Protein AF-A0A933KK95-F1 (afdb_monomer_lite)

pLDDT: mean 70.31, std 31.22, range [22.86, 98.88]

Structure (mmCIF, N/CA/C/O backbone):
data_AF-A0A933KK95-F1
#
_entry.id   AF-A0A933KK95-F1
#
loop_
_atom_site.group_PDB
_atom_site.id
_atom_site.type_symbol
_atom_site.label_atom_id
_atom_site.label_alt_id
_atom_site.label_comp_id
_atom_site.label_asym_id
_atom_site.label_entity_id
_atom_site.label_seq_id
_atom_site.pdbx_PDB_ins_code
_atom_site.Cartn_x
_atom_site.Cartn_y
_atom_site.Cartn_z
_atom_site.occupancy
_atom_site.B_iso_or_equiv
_atom_site.auth_seq_id
_atom_site.auth_comp_id
_atom_site.auth_asym_id
_atom_site.auth_atom_id
_atom_site.pdbx_PDB_model_num
ATOM 1 N N . MET A 1 1 ? 77.065 21.289 20.551 1.00 31.30 1 MET A N 1
ATOM 2 C CA . MET A 1 1 ? 76.516 22.639 20.798 1.00 31.30 1 MET A CA 1
ATOM 3 C C . MET A 1 1 ? 75.199 22.772 20.048 1.00 31.30 1 MET A C 1
ATOM 5 O O . MET A 1 1 ? 75.233 22.588 18.845 1.00 31.30 1 MET A O 1
ATOM 9 N N . MET A 1 2 ? 74.117 23.027 20.803 1.00 29.08 2 MET A N 1
ATOM 10 C CA . MET A 1 2 ? 72.803 23.661 20.510 1.00 29.08 2 MET A CA 1
ATOM 11 C C . MET A 1 2 ? 72.039 23.330 19.200 1.00 29.08 2 MET A C 1
ATOM 13 O O . MET A 1 2 ? 72.614 23.423 18.129 1.00 29.08 2 MET A O 1
ATOM 17 N N . LEU A 1 3 ? 70.788 22.825 19.202 1.00 31.83 3 LEU A N 1
ATOM 18 C CA . LEU A 1 3 ? 69.455 23.365 19.613 1.00 31.83 3 LEU A CA 1
ATOM 19 C C . LEU A 1 3 ? 68.782 24.359 18.628 1.00 31.83 3 LEU A C 1
ATOM 21 O O . LEU A 1 3 ? 69.441 25.278 18.160 1.00 31.83 3 LEU A O 1
ATOM 25 N N . LEU A 1 4 ? 67.444 24.193 18.498 1.00 30.30 4 LEU A N 1
ATOM 26 C CA . LEU A 1 4 ? 66.348 25.010 17.889 1.00 30.30 4 LEU A CA 1
ATOM 27 C C . LEU A 1 4 ? 65.924 24.656 16.437 1.00 30.30 4 LEU A C 1
ATOM 29 O O . LEU A 1 4 ? 66.740 24.714 15.530 1.00 30.30 4 LEU A O 1
ATOM 33 N N . ALA A 1 5 ? 64.723 24.084 16.192 1.00 31.28 5 ALA A N 1
ATOM 34 C CA . ALA A 1 5 ? 63.341 24.652 16.167 1.00 31.28 5 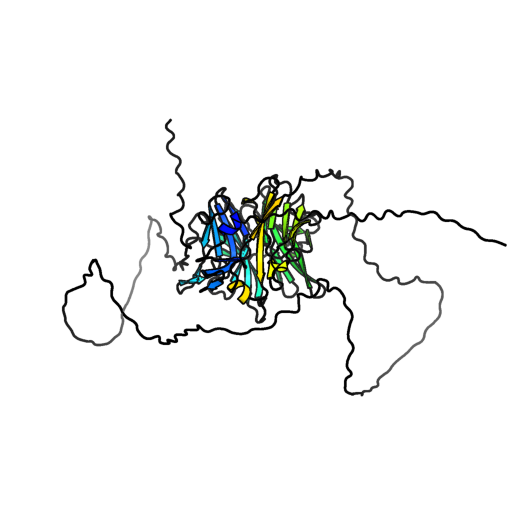ALA A CA 1
ATOM 35 C C . ALA A 1 5 ? 63.102 25.561 14.929 1.00 31.28 5 ALA A C 1
ATOM 37 O O . ALA A 1 5 ? 63.909 26.440 14.671 1.00 31.28 5 ALA A O 1
ATOM 38 N N . THR A 1 6 ? 62.051 25.454 14.096 1.00 33.28 6 THR A N 1
ATOM 39 C CA . THR A 1 6 ? 60.600 25.518 14.393 1.00 33.28 6 THR A CA 1
ATOM 40 C C . THR A 1 6 ? 59.753 25.156 13.138 1.00 33.28 6 THR A C 1
ATOM 42 O O . THR A 1 6 ? 60.237 25.229 12.013 1.00 33.28 6 THR A O 1
ATOM 45 N N . SER A 1 7 ? 58.489 24.792 13.372 1.00 32.06 7 SER A N 1
ATOM 46 C CA . SER A 1 7 ? 57.386 24.289 12.523 1.00 32.06 7 SER A CA 1
ATOM 47 C C . SER A 1 7 ? 56.790 25.221 11.439 1.00 32.06 7 SER A C 1
ATOM 49 O O . SER A 1 7 ? 56.803 26.431 11.629 1.00 32.06 7 SER A O 1
ATOM 51 N N . LEU A 1 8 ? 56.079 24.662 10.430 1.00 28.66 8 LEU A N 1
ATOM 52 C CA . LEU A 1 8 ? 54.729 25.124 10.016 1.00 28.66 8 LEU A CA 1
ATOM 53 C C . LEU A 1 8 ? 53.934 24.104 9.156 1.00 28.66 8 LEU A C 1
ATOM 55 O O . LEU A 1 8 ? 54.497 23.315 8.405 1.00 28.66 8 LEU A O 1
ATOM 59 N N . LEU A 1 9 ? 52.609 24.160 9.330 1.00 28.30 9 LEU A N 1
ATOM 60 C CA . LEU A 1 9 ? 51.520 23.251 8.954 1.00 28.30 9 LEU A CA 1
ATOM 61 C C . LEU A 1 9 ? 51.293 23.018 7.444 1.00 28.30 9 LEU A C 1
ATOM 63 O O . LEU A 1 9 ? 51.272 23.963 6.661 1.00 28.30 9 LEU A O 1
ATOM 67 N N . ILE A 1 10 ? 50.903 21.786 7.086 1.00 35.28 10 ILE A N 1
ATOM 68 C CA . ILE A 1 10 ? 50.114 21.480 5.880 1.00 35.28 10 ILE A CA 1
ATOM 69 C C . ILE A 1 10 ? 48.714 21.055 6.333 1.00 35.28 10 ILE A C 1
ATOM 71 O O . ILE A 1 10 ? 48.539 20.015 6.966 1.00 35.28 10 ILE A O 1
ATOM 75 N N . ALA A 1 11 ? 47.715 21.879 6.015 1.00 30.67 11 ALA A N 1
ATOM 76 C CA . ALA A 1 11 ? 46.307 21.548 6.177 1.00 30.67 11 ALA A CA 1
ATOM 77 C C . ALA A 1 11 ? 45.872 20.596 5.051 1.00 30.67 11 ALA A C 1
ATOM 79 O O . ALA A 1 11 ? 45.834 20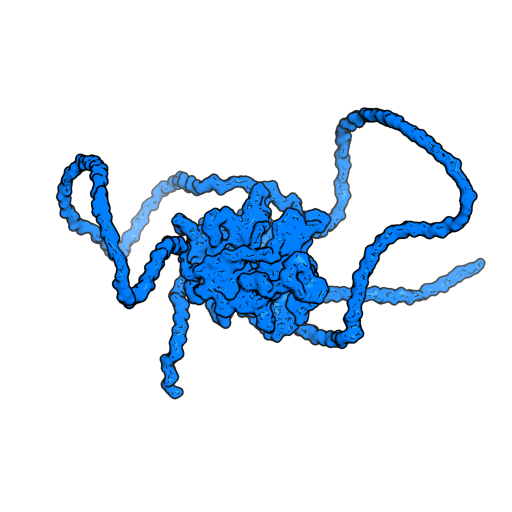.978 3.883 1.00 30.67 11 ALA A O 1
ATOM 80 N N . ALA A 1 12 ? 45.534 19.356 5.404 1.00 34.69 12 ALA A N 1
ATOM 81 C CA . ALA A 1 12 ? 44.853 18.425 4.516 1.00 34.69 12 ALA A CA 1
ATOM 82 C C . ALA A 1 12 ? 43.340 18.685 4.585 1.00 34.69 12 ALA A C 1
ATOM 84 O O . ALA A 1 12 ? 42.686 18.383 5.583 1.00 34.69 12 ALA A O 1
ATOM 85 N N . SER A 1 13 ? 42.775 19.258 3.523 1.00 33.09 13 SER A N 1
ATOM 86 C CA . SER A 1 13 ? 41.328 19.390 3.346 1.00 33.09 13 SER A CA 1
ATOM 87 C C . SER A 1 13 ? 40.724 18.039 2.950 1.00 33.09 13 SER A C 1
ATOM 89 O O . SER A 1 13 ? 40.563 17.734 1.771 1.00 33.09 13 SER A O 1
ATOM 91 N N . GLY A 1 14 ? 40.386 17.220 3.945 1.00 31.56 14 GLY A N 1
ATOM 92 C CA . GLY A 1 14 ? 39.448 16.115 3.775 1.00 31.56 14 GLY A CA 1
ATOM 93 C C . GLY A 1 14 ? 38.041 16.675 3.586 1.00 31.56 14 GLY A C 1
ATOM 94 O O . GLY A 1 14 ? 37.472 17.260 4.505 1.00 31.56 14 GLY A O 1
ATOM 95 N N . ALA A 1 15 ? 37.480 16.522 2.388 1.00 32.81 15 ALA A N 1
ATOM 96 C CA . ALA A 1 15 ? 36.084 16.834 2.119 1.00 32.81 15 ALA A CA 1
ATOM 97 C C . ALA A 1 15 ? 35.184 15.774 2.778 1.00 32.81 15 ALA A C 1
ATOM 99 O O . ALA A 1 15 ? 34.739 14.826 2.141 1.00 32.81 15 ALA A O 1
ATOM 100 N N . ALA A 1 16 ? 34.907 15.945 4.069 1.00 34.88 16 ALA A N 1
ATOM 101 C CA . ALA A 1 16 ? 33.661 15.471 4.643 1.00 34.88 16 ALA A CA 1
ATOM 102 C C . ALA A 1 16 ? 32.557 16.380 4.085 1.00 34.88 16 ALA A C 1
ATOM 104 O O . ALA A 1 16 ? 32.430 17.536 4.495 1.00 34.88 16 ALA A O 1
ATOM 105 N N . GLN A 1 17 ? 31.788 15.906 3.101 1.00 35.88 17 GLN A N 1
ATOM 106 C CA . GLN A 1 17 ? 30.546 16.583 2.741 1.00 35.88 17 GLN A CA 1
ATOM 107 C C . GLN A 1 17 ? 29.624 16.505 3.962 1.00 35.88 17 GLN A C 1
ATOM 109 O O . GLN A 1 17 ? 29.057 15.460 4.268 1.00 35.88 17 GLN A O 1
ATOM 114 N N . ALA A 1 18 ? 29.514 17.621 4.676 1.00 36.81 18 ALA A N 1
ATOM 115 C CA . ALA A 1 18 ? 28.547 17.812 5.736 1.00 36.81 18 ALA A CA 1
ATOM 116 C C . ALA A 1 18 ? 27.140 17.524 5.191 1.00 36.81 18 ALA A C 1
ATOM 118 O O . ALA A 1 18 ? 26.627 18.252 4.335 1.00 36.81 18 ALA A O 1
ATOM 119 N N . GLN A 1 19 ? 26.517 16.458 5.691 1.00 39.16 19 GLN A N 1
ATOM 120 C CA . GLN A 1 19 ? 25.081 16.250 5.591 1.00 39.16 19 GLN A CA 1
ATOM 121 C C . GLN A 1 19 ? 24.432 17.453 6.279 1.00 39.16 19 GLN A C 1
ATOM 123 O O . GLN A 1 19 ? 24.567 17.617 7.490 1.00 39.16 19 GLN A O 1
ATOM 128 N N . GLN A 1 20 ? 23.825 18.361 5.511 1.00 39.06 20 GLN A N 1
ATOM 129 C CA . GLN A 1 20 ? 23.127 19.507 6.087 1.00 39.06 20 GLN A CA 1
ATOM 130 C C . GLN A 1 20 ? 22.032 18.984 7.022 1.00 39.06 20 GLN A C 1
ATOM 132 O O . GLN A 1 20 ? 21.025 18.440 6.572 1.00 39.06 20 GLN A O 1
ATOM 137 N N . SER A 1 21 ? 22.258 19.168 8.320 1.00 39.81 21 SER A N 1
ATO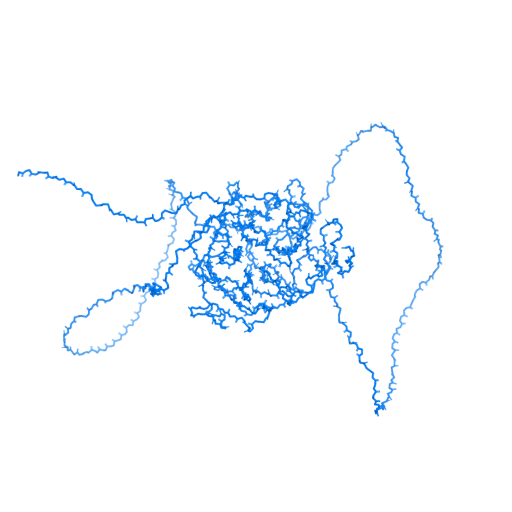M 138 C CA . SER A 1 21 ? 21.345 18.953 9.438 1.00 39.81 21 SER A CA 1
ATOM 139 C C . SER A 1 21 ? 20.217 19.990 9.421 1.00 39.81 21 SER A C 1
ATOM 141 O O . SER A 1 21 ? 20.074 20.815 10.319 1.00 39.81 21 SER A O 1
ATOM 143 N N . GLY A 1 22 ? 19.410 19.979 8.361 1.00 48.12 22 GLY A N 1
ATOM 144 C CA . GLY A 1 22 ? 18.098 20.615 8.389 1.00 48.12 22 GLY A CA 1
ATOM 145 C C . GLY A 1 22 ? 17.153 19.760 9.228 1.00 48.12 22 GLY A C 1
ATOM 146 O O . GLY A 1 22 ? 17.160 18.537 9.094 1.00 48.12 22 GLY A O 1
ATOM 147 N N . GLN A 1 23 ? 16.346 20.382 10.092 1.00 54.47 23 GLN A N 1
ATOM 148 C CA . GLN A 1 23 ? 15.238 19.665 10.722 1.00 54.47 23 GLN A CA 1
ATOM 149 C C . GLN A 1 23 ? 14.344 19.024 9.645 1.00 54.47 23 GLN A C 1
ATOM 151 O O . GLN A 1 23 ? 14.215 19.600 8.557 1.00 54.47 23 GLN A O 1
ATOM 156 N N . PRO A 1 24 ? 13.735 17.855 9.922 1.00 64.12 24 PRO A N 1
ATOM 157 C CA . PRO A 1 24 ? 12.843 17.205 8.972 1.00 64.12 24 PRO A CA 1
ATOM 158 C C . PRO A 1 24 ? 11.770 18.194 8.497 1.00 64.12 24 PRO A C 1
ATOM 160 O O . PRO A 1 24 ? 11.136 18.863 9.310 1.00 64.12 24 PRO A O 1
ATOM 163 N N . ALA A 1 25 ? 11.581 18.316 7.180 1.00 73.62 25 ALA A N 1
ATOM 164 C CA . ALA A 1 25 ? 10.651 19.289 6.592 1.00 73.62 25 ALA A CA 1
ATOM 165 C C . ALA A 1 25 ? 9.168 18.931 6.817 1.00 73.62 25 ALA A C 1
ATOM 167 O O . ALA A 1 25 ? 8.282 19.713 6.466 1.00 73.62 25 ALA A O 1
ATOM 168 N N . GLY A 1 26 ? 8.895 17.738 7.351 1.00 89.38 26 GLY A N 1
ATOM 169 C CA . GLY A 1 26 ? 7.558 17.204 7.525 1.00 89.38 26 GLY A CA 1
ATOM 170 C C . GLY A 1 26 ? 6.761 17.879 8.643 1.00 89.38 26 GLY A C 1
ATOM 171 O O . GLY A 1 26 ? 7.273 18.105 9.738 1.00 89.38 26 GLY A O 1
ATOM 172 N N . ARG A 1 27 ? 5.480 18.158 8.392 1.00 94.44 27 ARG A N 1
ATOM 173 C CA . ARG A 1 27 ? 4.530 18.697 9.377 1.00 94.44 27 ARG A CA 1
ATOM 174 C C . ARG A 1 27 ? 3.287 17.808 9.461 1.00 94.44 27 ARG A C 1
ATOM 176 O O . ARG A 1 27 ? 2.732 17.505 8.402 1.00 94.44 27 ARG A O 1
ATOM 183 N N . PRO A 1 28 ? 2.821 17.422 10.664 1.00 96.50 28 PRO A N 1
ATOM 184 C CA . PRO A 1 28 ? 1.573 16.675 10.822 1.00 96.50 28 PRO A CA 1
ATOM 185 C C . PRO A 1 28 ? 0.379 17.397 10.186 1.00 96.50 28 PRO A C 1
ATOM 187 O O . PRO A 1 28 ? 0.328 18.628 10.206 1.00 96.50 28 PRO A O 1
ATOM 190 N N . LEU A 1 29 ? -0.589 16.632 9.682 1.00 96.81 29 LEU A N 1
ATOM 191 C CA . LEU A 1 29 ? -1.851 17.121 9.115 1.00 96.81 29 LEU A CA 1
ATOM 192 C C . LEU A 1 29 ? -3.043 16.605 9.945 1.00 96.81 29 LEU A C 1
ATOM 194 O O . LEU A 1 29 ? -3.772 15.709 9.508 1.00 96.81 29 LEU A O 1
ATOM 198 N N . PRO A 1 30 ? -3.263 17.140 11.163 1.00 96.25 30 PRO A N 1
ATOM 199 C CA . PRO A 1 30 ? -4.294 16.649 12.082 1.00 96.25 30 PRO A CA 1
ATOM 200 C C . PRO A 1 30 ? -5.727 16.792 11.541 1.00 96.25 30 PRO A C 1
ATOM 202 O O . PRO A 1 30 ? -6.664 16.172 12.040 1.00 96.25 30 PRO A O 1
ATOM 205 N N . GLU A 1 31 ? -5.951 17.651 10.550 1.00 94.62 31 GLU A N 1
ATOM 206 C CA . GLU A 1 31 ? -7.204 17.735 9.805 1.00 94.62 31 GLU A CA 1
ATOM 207 C C . GLU A 1 31 ? -7.484 16.508 8.939 1.00 94.62 31 GLU A C 1
ATOM 209 O O . GLU A 1 31 ? -8.648 16.120 8.840 1.00 94.62 31 GLU A O 1
ATOM 214 N N . LEU A 1 32 ? -6.450 15.873 8.380 1.00 96.75 32 LEU A N 1
ATOM 215 C CA . LEU A 1 32 ? -6.600 14.632 7.621 1.00 96.75 32 LEU A CA 1
ATOM 216 C C . LEU A 1 32 ? -6.685 13.427 8.558 1.00 96.75 32 LEU A C 1
ATOM 218 O O . LEU A 1 32 ? -7.532 12.563 8.338 1.00 96.75 32 LEU A O 1
ATOM 222 N N . ASP A 1 33 ? -5.916 13.421 9.655 1.00 97.19 33 ASP A N 1
ATOM 223 C CA . ASP A 1 33 ? -6.028 12.406 10.717 1.00 97.19 33 ASP A CA 1
ATOM 224 C C . ASP A 1 33 ? -7.481 12.248 11.191 1.00 97.19 33 ASP A C 1
ATOM 226 O O . ASP A 1 33 ? -7.985 11.134 11.331 1.00 97.19 33 ASP A O 1
ATOM 230 N N . ARG A 1 34 ? -8.195 13.369 11.372 1.00 96.25 34 ARG A N 1
ATOM 231 C CA . ARG A 1 34 ? -9.602 13.393 11.807 1.00 96.25 34 ARG A CA 1
ATOM 232 C C . ARG A 1 34 ? -10.560 12.654 10.871 1.00 96.25 34 ARG A C 1
ATOM 234 O O . ARG A 1 34 ? -11.617 12.222 11.322 1.00 96.25 34 ARG A O 1
ATOM 241 N N . ALA A 1 35 ? -10.236 12.491 9.587 1.00 96.06 35 ALA A N 1
ATOM 242 C CA . ALA A 1 35 ? -11.064 11.698 8.676 1.00 96.06 35 ALA A CA 1
ATOM 243 C C . ALA A 1 35 ? -11.028 10.197 9.017 1.00 96.06 35 ALA A C 1
ATOM 245 O O . ALA A 1 35 ? -12.021 9.497 8.814 1.00 96.06 35 ALA A O 1
ATOM 246 N N . PHE A 1 36 ? -9.909 9.735 9.580 1.00 97.19 36 PHE A N 1
ATOM 247 C CA . PHE A 1 36 ? -9.648 8.353 9.985 1.00 97.19 36 PHE A CA 1
ATOM 248 C C . PHE A 1 36 ? -9.808 8.151 11.500 1.00 97.19 36 PHE A C 1
ATOM 250 O O . PHE A 1 36 ? -9.706 7.033 11.997 1.00 97.19 36 PHE A O 1
ATOM 257 N N . ASP A 1 37 ? -10.113 9.206 12.256 1.00 96.06 37 ASP A N 1
ATOM 258 C CA . ASP A 1 37 ? -10.445 9.112 13.675 1.00 96.06 37 ASP A CA 1
ATOM 259 C C . ASP A 1 37 ? -11.898 8.676 13.881 1.00 96.06 37 ASP A C 1
ATOM 261 O O . ASP A 1 37 ? -12.814 9.469 14.103 1.00 96.06 37 ASP A O 1
ATOM 265 N N . ARG A 1 38 ? -12.127 7.376 13.698 1.00 96.00 38 ARG A N 1
ATOM 266 C CA . ARG A 1 38 ? -13.448 6.752 13.747 1.00 96.00 38 ARG A CA 1
ATOM 267 C C . ARG A 1 38 ? -13.654 6.031 15.073 1.00 96.00 38 ARG A C 1
ATOM 269 O O . ARG A 1 38 ? -12.765 5.346 15.571 1.00 96.00 38 ARG A O 1
ATOM 276 N N . HIS A 1 39 ? -14.855 6.176 15.628 1.00 96.50 39 HIS A N 1
ATOM 277 C CA . HIS A 1 39 ? -15.210 5.635 16.944 1.00 96.50 39 HIS A CA 1
ATOM 278 C C . HIS A 1 39 ? -16.210 4.467 16.875 1.00 96.50 39 HIS A C 1
ATOM 280 O O . HIS A 1 39 ? -16.565 3.900 17.904 1.00 96.50 39 HIS A O 1
ATOM 286 N N . GLN A 1 40 ? -16.673 4.108 15.677 1.00 96.69 40 GLN A N 1
ATOM 287 C CA . GLN A 1 40 ? -17.586 2.996 15.419 1.00 96.69 40 GLN A CA 1
ATOM 288 C C . GLN A 1 40 ? -17.312 2.446 14.016 1.00 96.69 40 GLN A C 1
ATOM 290 O O . GLN A 1 40 ? -17.078 3.234 13.097 1.00 96.69 40 GLN A O 1
ATOM 295 N N . GLY A 1 41 ? -17.390 1.123 13.859 1.00 96.88 41 GLY A N 1
ATOM 296 C CA . GLY A 1 41 ? -17.106 0.443 12.599 1.00 96.88 41 GLY A CA 1
ATOM 297 C C . GLY A 1 41 ? -15.607 0.260 12.397 1.00 96.88 41 GLY A C 1
ATOM 298 O O . GLY A 1 41 ? -14.921 -0.220 13.297 1.00 96.88 41 GLY A O 1
ATOM 299 N N . TRP A 1 42 ? -15.082 0.675 11.248 1.00 98.19 42 TRP A N 1
ATOM 300 C CA . TRP A 1 42 ? -13.649 0.850 11.023 1.00 98.19 42 TRP A CA 1
ATOM 301 C C . TRP A 1 42 ? -13.085 1.814 12.058 1.00 98.19 42 TRP A C 1
ATOM 303 O O . TRP A 1 42 ? -13.548 2.944 12.145 1.00 98.19 42 TRP A O 1
ATOM 313 N N . THR A 1 43 ? -12.110 1.388 12.858 1.00 98.12 43 THR A N 1
ATOM 314 C CA . THR A 1 43 ? -11.546 2.214 13.945 1.00 98.12 43 THR A CA 1
ATOM 315 C C . THR A 1 43 ? -10.021 2.338 13.867 1.00 98.12 43 THR A C 1
ATOM 317 O O . THR A 1 43 ? -9.414 3.071 14.653 1.00 98.12 43 THR A O 1
ATOM 320 N N . GLY A 1 44 ? -9.373 1.616 12.959 1.00 98.00 44 GLY A N 1
ATOM 321 C CA . GLY A 1 44 ? -7.933 1.671 12.737 1.00 98.00 44 GLY A CA 1
ATOM 322 C C . GLY A 1 44 ? -7.470 0.526 11.853 1.00 98.00 44 GLY A C 1
ATOM 323 O O . GLY A 1 44 ? -8.021 -0.570 11.930 1.00 98.00 44 GLY A O 1
ATOM 324 N N . ALA A 1 45 ? -6.483 0.788 11.009 1.00 98.25 45 ALA A N 1
ATOM 325 C CA . ALA A 1 45 ? -5.859 -0.213 10.162 1.00 98.25 45 ALA A CA 1
ATOM 326 C C . ALA A 1 45 ? -4.457 0.225 9.744 1.00 98.25 45 ALA A C 1
ATOM 328 O O . ALA A 1 45 ? -4.089 1.396 9.903 1.00 98.25 45 ALA A O 1
ATOM 329 N N . ASP A 1 46 ? -3.724 -0.704 9.141 1.00 97.06 46 ASP A N 1
ATOM 330 C CA . ASP A 1 46 ? -2.412 -0.458 8.561 1.00 97.06 46 ASP A CA 1
ATOM 331 C C . ASP A 1 46 ? -2.391 -0.446 7.018 1.00 97.06 46 ASP A C 1
ATOM 333 O O . ASP A 1 46 ? -3.431 -0.367 6.352 1.00 97.06 46 ASP A O 1
ATOM 337 N N . ALA A 1 47 ? -1.178 -0.441 6.453 1.00 96.19 47 ALA A N 1
ATOM 338 C CA . ALA A 1 47 ? -0.836 -0.285 5.038 1.00 96.19 47 ALA A CA 1
ATOM 339 C C . ALA A 1 47 ? -1.179 1.083 4.423 1.00 96.19 47 ALA A C 1
ATOM 341 O O . ALA A 1 47 ? -0.274 1.818 4.020 1.00 96.19 47 ALA A O 1
ATOM 342 N N . ALA A 1 48 ? -2.469 1.418 4.360 1.00 97.38 48 ALA A N 1
ATOM 343 C CA . ALA A 1 48 ? -3.019 2.668 3.835 1.00 97.38 48 ALA A CA 1
ATOM 344 C C . ALA A 1 48 ? -2.569 3.037 2.406 1.00 97.38 48 ALA A C 1
ATOM 346 O O . ALA A 1 48 ? -2.227 4.184 2.137 1.00 97.38 48 ALA A O 1
ATOM 347 N N . TYR A 1 49 ? -2.588 2.103 1.450 1.00 98.44 49 TYR A N 1
ATOM 348 C CA . TYR A 1 49 ? -2.358 2.463 0.043 1.00 98.44 49 TYR A CA 1
ATOM 349 C C . TYR A 1 49 ? -3.520 3.300 -0.504 1.00 98.44 49 TYR A C 1
ATOM 351 O O . TYR A 1 49 ? -4.677 3.065 -0.160 1.00 98.44 49 TYR A O 1
ATOM 359 N N . SER A 1 50 ? -3.226 4.235 -1.411 1.00 97.88 50 SER A N 1
ATOM 360 C CA . SER A 1 50 ? -4.238 5.034 -2.112 1.00 97.88 50 SER A CA 1
ATOM 361 C C . SER A 1 50 ? -4.125 4.877 -3.628 1.00 97.88 50 SER A C 1
ATOM 363 O O . SER A 1 50 ? -3.036 5.034 -4.186 1.00 97.88 50 SER A O 1
ATOM 365 N N . VAL A 1 51 ? -5.258 4.666 -4.296 1.00 97.88 51 VAL A N 1
ATOM 366 C CA . VAL A 1 51 ? -5.376 4.533 -5.752 1.00 97.88 51 VAL A CA 1
ATOM 367 C C . VAL A 1 51 ? -6.374 5.562 -6.270 1.00 97.88 51 VAL A C 1
ATOM 369 O O . VAL A 1 51 ? -7.553 5.528 -5.913 1.00 97.88 51 VAL A O 1
ATOM 372 N N . GLN A 1 52 ? -5.926 6.456 -7.152 1.00 95.69 52 GLN A N 1
ATOM 373 C CA . GLN A 1 52 ? -6.825 7.399 -7.816 1.00 95.69 52 GLN A CA 1
ATOM 374 C C . GLN A 1 52 ? -7.687 6.653 -8.846 1.00 95.69 52 GLN A C 1
ATOM 376 O O . GLN A 1 52 ? -7.176 6.106 -9.828 1.00 95.69 52 GLN A O 1
ATOM 381 N N . LEU A 1 53 ? -9.003 6.603 -8.625 1.00 96.62 53 LEU A N 1
ATOM 382 C CA . LEU A 1 53 ? -9.954 5.959 -9.534 1.00 96.62 53 LEU A CA 1
ATOM 383 C C . LEU A 1 53 ? -10.519 6.957 -10.553 1.00 96.62 53 LEU A C 1
ATOM 385 O O . LEU A 1 53 ? -10.587 6.652 -11.739 1.00 96.62 53 LEU A O 1
ATOM 389 N N . THR A 1 54 ? -10.905 8.151 -10.126 1.00 95.19 54 THR A N 1
ATOM 390 C CA . THR A 1 54 ? -11.247 9.300 -10.991 1.00 95.19 54 THR A CA 1
ATOM 391 C C . THR A 1 54 ? -10.705 10.563 -10.346 1.00 95.19 54 THR A C 1
ATOM 393 O O . THR A 1 54 ? -10.168 10.462 -9.253 1.00 95.19 54 THR A O 1
ATOM 396 N N . ASP A 1 55 ? -10.863 11.737 -10.947 1.00 91.69 55 ASP A N 1
ATOM 397 C CA . ASP A 1 55 ? -10.385 12.990 -10.341 1.00 91.69 55 ASP A CA 1
ATOM 398 C C . ASP A 1 55 ? -11.068 13.276 -8.980 1.00 91.69 55 ASP A C 1
ATOM 400 O O . ASP A 1 55 ? -10.501 13.923 -8.105 1.00 91.69 55 ASP A O 1
ATOM 404 N N . GLU A 1 56 ? -12.250 12.695 -8.750 1.00 94.31 56 GLU A N 1
ATOM 405 C CA . GLU A 1 56 ? -13.073 12.857 -7.548 1.00 94.31 56 GLU A CA 1
ATOM 406 C C . GLU A 1 56 ? -13.247 11.570 -6.729 1.00 94.31 56 GLU A C 1
ATOM 408 O O . GLU A 1 56 ? -14.052 11.553 -5.799 1.00 94.31 56 GLU A O 1
ATOM 413 N N . LEU A 1 57 ? -12.567 10.472 -7.064 1.00 97.50 57 LEU A N 1
ATOM 414 C CA . LEU A 1 57 ? -12.725 9.207 -6.344 1.00 97.50 57 LEU A CA 1
ATOM 415 C C . LEU A 1 57 ? -11.377 8.551 -6.075 1.00 97.50 57 LEU A C 1
ATOM 417 O O . LEU A 1 57 ? -10.680 8.147 -7.007 1.00 97.50 57 LEU A O 1
ATOM 421 N N . THR A 1 58 ? -11.074 8.360 -4.795 1.00 98.44 58 THR A N 1
ATOM 422 C CA . THR A 1 58 ? -9.877 7.664 -4.320 1.00 98.44 58 THR A CA 1
ATOM 423 C C . THR A 1 58 ? -10.279 6.392 -3.586 1.00 98.44 58 THR A C 1
ATOM 425 O O . THR A 1 58 ? -11.145 6.404 -2.711 1.00 98.44 58 THR A O 1
ATOM 428 N N . LEU A 1 59 ? -9.642 5.282 -3.946 1.00 98.75 59 LEU A N 1
ATOM 429 C CA . LEU A 1 59 ? -9.718 4.025 -3.214 1.00 98.75 59 LEU A CA 1
ATOM 430 C C . LEU A 1 59 ? -8.568 3.954 -2.218 1.00 98.75 59 LEU A C 1
ATOM 432 O O . LEU A 1 59 ? -7.414 4.124 -2.599 1.00 98.75 59 LEU A O 1
ATOM 436 N N . TRP A 1 60 ? -8.893 3.643 -0.975 1.00 98.81 60 TRP A N 1
ATOM 437 C CA . TRP A 1 60 ? -7.946 3.298 0.069 1.00 98.81 60 TRP A CA 1
ATOM 438 C C . TRP A 1 60 ? -7.937 1.786 0.276 1.00 98.81 60 TRP A C 1
ATOM 440 O O . TRP A 1 60 ? -8.998 1.161 0.298 1.00 98.81 60 TRP A O 1
ATOM 450 N N . LEU A 1 61 ? -6.753 1.201 0.417 1.00 98.88 61 LEU A N 1
ATOM 451 C CA . LEU A 1 61 ? -6.558 -0.223 0.668 1.00 98.88 61 LEU A CA 1
ATOM 452 C C . LEU A 1 61 ? -5.825 -0.385 1.999 1.00 98.88 61 LEU A C 1
ATOM 454 O O . LEU A 1 61 ? -4.747 0.185 2.185 1.00 98.88 61 LEU A O 1
ATOM 458 N N . PHE A 1 62 ? -6.405 -1.169 2.900 1.00 98.81 62 PHE A N 1
ATOM 459 C CA . PHE A 1 62 ? -5.872 -1.388 4.241 1.00 98.81 62 PHE A CA 1
ATOM 460 C C . PHE A 1 62 ? -5.579 -2.863 4.476 1.00 98.81 62 PHE A C 1
ATOM 462 O O . PHE A 1 62 ? -6.322 -3.723 3.994 1.00 98.81 62 PHE A O 1
ATOM 469 N N . GLY A 1 63 ? -4.518 -3.140 5.229 1.00 98.31 63 GLY A N 1
ATOM 470 C CA . GLY A 1 63 ? -4.231 -4.469 5.749 1.00 98.31 63 GLY A CA 1
ATOM 471 C C . GLY A 1 63 ? -5.075 -4.774 6.982 1.00 98.31 63 GLY A C 1
ATOM 472 O O . GLY A 1 63 ? -6.279 -4.487 7.020 1.00 98.31 63 GLY A O 1
ATOM 473 N N . ASP A 1 64 ? -4.445 -5.363 7.989 1.00 97.81 64 ASP A N 1
ATOM 474 C CA . ASP A 1 64 ? -5.115 -5.755 9.222 1.00 97.81 64 ASP A CA 1
ATOM 475 C C . ASP A 1 64 ? -5.861 -4.542 9.819 1.00 97.81 64 ASP A C 1
ATOM 477 O O . ASP A 1 64 ? -5.341 -3.432 9.940 1.00 97.81 64 ASP A O 1
ATOM 481 N N . THR A 1 65 ? -7.153 -4.729 10.093 1.00 98.62 65 THR A N 1
ATOM 482 C CA . THR A 1 65 ? -8.101 -3.648 10.391 1.00 98.62 65 THR A CA 1
ATOM 483 C C . THR A 1 65 ? -8.948 -4.001 11.606 1.00 98.62 65 THR A C 1
ATOM 485 O O . THR A 1 65 ? -9.608 -5.041 11.618 1.00 98.62 65 THR A O 1
ATOM 488 N N . PHE A 1 66 ? -9.027 -3.092 12.578 1.00 98.50 66 PHE A N 1
ATOM 489 C CA . PHE A 1 66 ? -9.991 -3.164 13.670 1.00 98.50 66 PHE A CA 1
ATOM 490 C C . PHE A 1 66 ? -11.376 -2.671 13.244 1.00 98.50 66 PHE A C 1
ATOM 492 O O . PHE A 1 66 ? -11.558 -1.511 12.856 1.00 98.50 66 PHE A O 1
ATOM 499 N N . LEU A 1 67 ? -12.363 -3.547 13.419 1.00 98.44 67 LEU A N 1
ATOM 500 C CA . LEU A 1 67 ? -13.787 -3.261 13.297 1.00 98.44 67 LEU A CA 1
ATOM 501 C C . LEU A 1 67 ? -14.441 -3.386 14.677 1.00 98.44 67 LEU A C 1
ATOM 503 O O . LEU A 1 67 ? -14.359 -4.447 15.292 1.00 98.44 67 LEU A O 1
ATOM 507 N N . GLY A 1 68 ? -15.075 -2.329 15.180 1.00 96.94 68 GLY A N 1
ATOM 508 C CA . GLY A 1 68 ? -15.635 -2.303 16.533 1.00 96.94 68 GLY A CA 1
ATOM 509 C C . GLY A 1 68 ? -16.039 -0.905 16.984 1.00 96.94 68 GLY A C 1
ATOM 510 O O . GLY A 1 68 ? -16.474 -0.089 16.173 1.00 96.94 68 GLY A O 1
ATOM 511 N N . ALA A 1 69 ? -15.902 -0.619 18.277 1.00 97.94 69 ALA A N 1
ATOM 512 C CA . ALA A 1 69 ? -16.169 0.698 18.848 1.00 97.94 69 ALA A CA 1
ATOM 513 C C . ALA A 1 69 ? -14.949 1.233 19.608 1.00 97.94 69 ALA A C 1
ATOM 515 O O . ALA A 1 69 ? -14.120 0.469 20.101 1.00 97.94 69 ALA A O 1
ATOM 516 N N . VAL A 1 70 ? -14.862 2.556 19.741 1.00 98.31 70 VAL A N 1
ATOM 517 C CA . VAL A 1 70 ? -13.902 3.228 20.623 1.00 98.31 70 VAL A CA 1
ATOM 518 C C . VAL A 1 70 ? -14.669 3.938 21.732 1.00 98.31 70 VAL A C 1
ATOM 520 O O . VAL A 1 70 ? -15.529 4.776 21.460 1.00 98.31 70 VAL A O 1
ATOM 523 N N . ARG A 1 71 ? -14.353 3.617 22.988 1.00 97.94 71 ARG A N 1
ATOM 524 C CA . ARG A 1 71 ? -14.916 4.258 24.185 1.00 97.94 71 ARG A CA 1
ATOM 525 C C . ARG A 1 71 ? -13.769 4.692 25.085 1.00 97.94 71 ARG A C 1
ATOM 527 O O . ARG A 1 71 ? -12.880 3.895 25.357 1.00 97.94 71 ARG A O 1
ATOM 534 N N . GLU A 1 72 ? -13.772 5.959 25.496 1.00 96.62 72 GLU A N 1
ATOM 535 C CA . GLU A 1 72 ? -12.737 6.525 26.382 1.00 96.62 72 GLU A CA 1
ATOM 536 C C . GLU A 1 72 ? -11.302 6.306 25.859 1.00 96.62 72 GLU A C 1
ATOM 538 O O . GLU A 1 72 ? -10.375 6.031 26.611 1.00 96.62 72 GLU A O 1
ATOM 543 N N . GLY A 1 73 ? -11.121 6.380 24.536 1.00 96.31 73 GLY A N 1
ATOM 544 C CA . GLY A 1 73 ? -9.828 6.152 23.884 1.00 96.31 73 GLY A CA 1
ATOM 545 C C . GLY A 1 73 ? -9.428 4.682 23.726 1.00 96.31 73 GLY A C 1
ATOM 546 O O . GLY A 1 73 ? -8.431 4.422 23.067 1.00 96.31 73 GLY A O 1
ATOM 547 N N . ARG A 1 74 ? -10.206 3.720 24.238 1.00 97.75 74 ARG A N 1
ATOM 548 C CA . ARG A 1 74 ? -9.942 2.274 24.131 1.00 97.75 74 ARG A CA 1
ATOM 549 C C . ARG A 1 74 ? -10.800 1.629 23.048 1.00 97.75 74 ARG A C 1
ATOM 551 O O . ARG A 1 74 ? -11.980 1.955 22.912 1.00 97.75 74 ARG A O 1
ATOM 558 N N . ARG A 1 75 ? -10.242 0.664 22.318 1.00 97.69 75 ARG A N 1
ATOM 559 C CA . ARG A 1 75 ? -10.992 -0.235 21.432 1.00 97.69 75 ARG A CA 1
ATOM 560 C C . ARG A 1 75 ? -11.759 -1.243 22.279 1.00 97.69 75 ARG A C 1
ATOM 562 O O . ARG A 1 75 ? -11.181 -1.948 23.102 1.00 97.69 75 ARG A O 1
ATOM 569 N N . VAL A 1 76 ? -13.064 -1.320 22.065 1.00 96.94 76 VAL A N 1
ATOM 570 C CA . VAL A 1 76 ? -13.965 -2.255 22.744 1.00 96.94 76 VAL A CA 1
ATOM 571 C C . VAL A 1 76 ? -14.794 -2.994 21.705 1.00 96.94 76 VAL A C 1
ATOM 573 O O . VAL A 1 76 ? -15.045 -2.471 20.617 1.00 96.94 76 VAL A O 1
ATOM 576 N N . GLU A 1 77 ? -15.183 -4.232 22.020 1.00 94.69 77 GLU A N 1
ATOM 577 C CA . GLU A 1 77 ? -16.032 -5.058 21.141 1.00 94.69 77 GLU A CA 1
ATOM 578 C C . GLU A 1 77 ? -15.462 -5.153 19.713 1.00 94.69 77 GLU A C 1
ATOM 580 O O . GLU A 1 77 ? -16.186 -5.089 18.723 1.00 94.69 77 GLU A O 1
ATOM 585 N N . SER A 1 78 ? -14.131 -5.223 19.620 1.00 95.12 78 SER A N 1
ATOM 586 C CA . SER A 1 78 ? -13.402 -5.125 18.360 1.00 95.12 78 SER A CA 1
ATOM 587 C C . SER A 1 78 ? -12.955 -6.492 17.855 1.00 95.12 78 SER A C 1
ATOM 589 O O . SER A 1 78 ? -12.471 -7.325 18.619 1.00 95.12 78 SER A O 1
ATOM 591 N N . VAL A 1 79 ? -13.083 -6.693 16.548 1.00 96.56 79 VAL A N 1
ATOM 592 C CA . VAL A 1 79 ? -12.498 -7.811 15.801 1.00 96.56 79 VAL A CA 1
ATOM 593 C C . VAL A 1 79 ? -11.457 -7.271 14.831 1.00 96.56 79 VAL A C 1
ATOM 595 O O . VAL A 1 79 ? -11.576 -6.139 14.362 1.00 96.56 79 VAL A O 1
ATOM 598 N N . MET A 1 80 ? -10.445 -8.077 14.521 1.00 96.56 80 MET A N 1
ATOM 599 C CA . MET A 1 80 ? -9.456 -7.745 13.501 1.00 96.56 80 MET A CA 1
ATOM 600 C C . MET A 1 80 ? -9.712 -8.583 12.248 1.00 96.56 80 MET A C 1
ATOM 602 O O . MET A 1 80 ? -9.621 -9.810 12.292 1.00 96.56 80 MET A O 1
ATOM 606 N N . VAL A 1 81 ? -10.039 -7.922 11.139 1.00 97.69 81 VAL A N 1
ATOM 607 C CA . VAL A 1 81 ? -10.109 -8.545 9.806 1.00 97.69 81 VAL A CA 1
ATOM 608 C C . VAL A 1 81 ? -8.816 -8.270 9.046 1.00 97.69 81 VAL A C 1
ATOM 610 O O . VAL A 1 81 ? -8.118 -7.309 9.360 1.00 97.69 81 VAL A O 1
ATOM 613 N N . ARG A 1 82 ? -8.486 -9.089 8.041 1.00 97.69 82 ARG A N 1
ATOM 614 C CA . ARG A 1 82 ? -7.149 -9.060 7.421 1.00 97.69 82 ARG A CA 1
ATOM 615 C C . ARG A 1 82 ? -6.962 -8.015 6.336 1.00 97.69 82 ARG A C 1
ATOM 617 O O . ARG A 1 82 ? -5.843 -7.727 5.941 1.00 97.69 82 ARG A O 1
ATOM 624 N N . ASN A 1 83 ? -8.055 -7.473 5.816 1.00 98.75 83 ASN A N 1
ATOM 625 C CA . ASN A 1 83 ? -8.026 -6.317 4.934 1.00 98.75 83 ASN A CA 1
ATOM 626 C C . ASN A 1 83 ? -9.404 -5.668 4.841 1.00 98.75 83 ASN A C 1
ATOM 628 O O . ASN A 1 83 ? -10.442 -6.334 4.940 1.00 98.75 83 ASN A O 1
ATOM 632 N N . THR A 1 84 ? -9.398 -4.364 4.597 1.00 98.88 84 THR A N 1
ATOM 633 C CA . THR A 1 84 ? -10.587 -3.571 4.273 1.00 98.88 84 THR A CA 1
ATOM 634 C C . THR A 1 84 ? -10.270 -2.585 3.158 1.00 98.88 84 THR A C 1
ATOM 636 O O . THR A 1 84 ? -9.115 -2.412 2.760 1.00 98.88 84 THR A O 1
ATOM 639 N N . ILE A 1 85 ? -11.303 -1.933 2.631 1.00 98.88 85 ILE A N 1
ATOM 640 C CA . ILE A 1 85 ? -11.130 -0.821 1.698 1.00 98.88 85 ILE A CA 1
ATOM 641 C C . ILE A 1 85 ? -11.873 0.421 2.181 1.00 98.88 85 ILE A C 1
ATOM 643 O O . ILE A 1 85 ? -12.854 0.326 2.917 1.00 98.88 85 ILE A O 1
ATOM 647 N N . GLY A 1 86 ? -11.440 1.585 1.710 1.00 98.56 86 GLY A N 1
ATOM 648 C CA . GLY A 1 86 ? -12.152 2.848 1.863 1.00 98.56 86 GLY A CA 1
ATOM 649 C C . GLY A 1 86 ? -12.428 3.491 0.508 1.00 98.56 86 GLY A C 1
ATOM 650 O O . GLY A 1 86 ? -11.591 3.429 -0.385 1.00 98.56 86 GLY A O 1
ATOM 651 N N . LEU A 1 87 ? -13.579 4.132 0.336 1.00 98.56 87 LEU A N 1
ATOM 652 C CA . LEU A 1 87 ? -13.838 5.019 -0.796 1.00 98.56 87 LEU A CA 1
ATOM 653 C C . LEU A 1 87 ? -13.952 6.453 -0.299 1.00 98.56 87 LEU A C 1
ATOM 655 O O . LEU A 1 87 ? -14.813 6.764 0.522 1.00 98.56 87 LEU A O 1
ATOM 659 N N . GLN A 1 88 ? -13.086 7.311 -0.827 1.00 98.06 88 GLN A N 1
ATOM 660 C CA . GLN A 1 88 ? -13.082 8.746 -0.591 1.00 98.06 88 GLN A CA 1
ATOM 661 C C . GLN A 1 88 ? -13.612 9.464 -1.830 1.00 98.06 88 GLN A C 1
ATOM 663 O O . GLN A 1 88 ? -13.053 9.319 -2.916 1.00 98.06 88 GLN A O 1
ATOM 668 N N . SER A 1 89 ? -14.654 10.269 -1.653 1.00 97.25 89 SER A N 1
ATOM 669 C CA . SER A 1 89 ? -15.173 11.177 -2.679 1.00 97.25 89 SER A CA 1
ATOM 670 C C . SER A 1 89 ? -14.605 12.590 -2.507 1.00 97.25 89 SER A C 1
ATOM 672 O O . SER A 1 89 ? -14.602 13.147 -1.414 1.00 97.25 89 SER A O 1
ATOM 674 N N . GLY A 1 90 ? -14.112 13.193 -3.583 1.00 94.81 90 GLY A N 1
ATOM 675 C CA . GLY A 1 90 ? -13.393 14.465 -3.549 1.00 94.81 90 GLY A CA 1
ATOM 676 C C . GLY A 1 90 ? -12.057 14.393 -2.799 1.00 94.81 90 GLY A C 1
ATOM 677 O O . GLY A 1 90 ? -11.583 13.326 -2.413 1.00 94.81 90 GLY A O 1
ATOM 678 N N . SER A 1 91 ? -11.438 15.551 -2.591 1.00 92.25 91 SER A N 1
ATOM 679 C CA . SER A 1 91 ? -10.173 15.722 -1.871 1.00 92.25 91 SER A CA 1
ATOM 680 C C . SER A 1 91 ? -10.192 17.081 -1.159 1.00 92.25 91 SER A C 1
ATOM 682 O O . SER A 1 91 ? -10.704 18.037 -1.751 1.00 92.25 91 SER A O 1
ATOM 684 N N . PRO A 1 92 ? -9.686 17.212 0.084 1.00 94.25 92 PRO A N 1
ATOM 685 C CA . PRO A 1 92 ? -9.048 16.183 0.924 1.00 94.25 92 PRO A CA 1
ATOM 686 C C . PRO A 1 92 ? -10.037 15.188 1.587 1.00 94.25 92 PRO A C 1
ATOM 688 O O . PRO A 1 92 ? -11.256 15.391 1.513 1.00 94.25 92 PRO A O 1
ATOM 691 N N . PRO A 1 93 ? -9.557 14.106 2.246 1.00 96.06 93 PRO A N 1
ATOM 692 C CA . PRO A 1 93 ? -10.417 13.227 3.038 1.00 96.06 93 PRO A CA 1
ATOM 693 C C . PRO A 1 93 ? -11.040 13.958 4.232 1.00 96.06 93 PRO A C 1
ATOM 695 O O . PRO A 1 93 ? -10.400 14.742 4.927 1.00 96.06 93 PRO A O 1
ATOM 698 N N . THR A 1 94 ? -12.303 13.645 4.497 1.00 96.62 94 THR A N 1
ATOM 699 C CA . THR A 1 94 ? -13.079 14.073 5.660 1.00 96.62 94 THR A CA 1
ATOM 700 C C . THR A 1 94 ? -13.944 12.910 6.139 1.00 96.62 94 THR A C 1
ATOM 702 O O . THR A 1 94 ? -14.288 12.006 5.381 1.00 96.62 94 THR A O 1
ATOM 705 N N . ALA A 1 95 ? -14.411 12.972 7.383 1.00 93.75 95 ALA A N 1
ATOM 706 C CA . ALA A 1 95 ? -15.335 11.979 7.929 1.00 93.75 95 ALA A CA 1
ATOM 707 C C . ALA A 1 95 ? -16.664 11.837 7.148 1.00 93.75 95 ALA A C 1
ATOM 709 O O . ALA A 1 95 ? -17.379 10.861 7.364 1.00 93.75 95 ALA A O 1
ATOM 710 N N . ARG A 1 96 ? -17.032 12.816 6.303 1.00 95.19 96 ARG A N 1
ATOM 711 C CA . ARG A 1 96 ? -18.286 12.814 5.524 1.00 95.19 96 ARG A CA 1
ATOM 712 C C . ARG A 1 96 ? -18.137 12.202 4.138 1.00 95.19 96 ARG A C 1
ATOM 714 O O . ARG A 1 96 ? -19.122 11.723 3.592 1.00 95.19 96 ARG A O 1
ATOM 721 N N . ASN A 1 97 ? -16.943 12.276 3.558 1.00 96.56 97 ASN A N 1
ATOM 722 C CA . ASN A 1 97 ? -16.698 11.856 2.183 1.00 96.56 97 ASN A CA 1
ATOM 723 C C . ASN A 1 97 ? -15.911 10.542 2.088 1.00 96.56 97 ASN A C 1
ATOM 725 O O . ASN A 1 97 ? -15.660 10.089 0.974 1.00 96.56 97 ASN A O 1
ATOM 729 N N . LEU A 1 98 ? -15.554 9.945 3.229 1.00 97.31 98 LEU A N 1
ATOM 730 C CA . LEU A 1 98 ? -14.849 8.676 3.356 1.00 97.31 98 LEU A CA 1
ATOM 731 C C . LEU A 1 98 ? -15.781 7.602 3.938 1.00 97.31 98 LEU A C 1
ATOM 733 O O . LEU A 1 98 ? -16.329 7.772 5.026 1.00 97.31 98 LEU A O 1
ATOM 737 N N . ALA A 1 99 ? -15.939 6.495 3.214 1.00 97.88 99 ALA A N 1
ATOM 738 C CA . ALA A 1 99 ? -16.717 5.330 3.632 1.00 97.88 99 ALA A CA 1
ATOM 739 C C . ALA A 1 99 ? -15.843 4.073 3.615 1.00 97.88 99 ALA A C 1
ATOM 741 O O . ALA A 1 99 ? -15.073 3.886 2.674 1.00 97.88 99 ALA A O 1
ATOM 742 N N . PHE A 1 100 ? -15.988 3.201 4.612 1.00 98.50 100 PHE A N 1
ATOM 743 C CA . PHE A 1 100 ? -15.209 1.967 4.742 1.00 98.50 100 PHE A CA 1
ATOM 744 C C . PHE A 1 100 ? -16.064 0.733 4.450 1.00 98.50 100 PHE A C 1
ATOM 746 O O . PHE A 1 100 ? -17.269 0.724 4.709 1.00 98.50 100 PHE A O 1
ATOM 753 N N . PHE A 1 101 ? -15.432 -0.302 3.895 1.00 98.56 101 PHE A N 1
ATOM 754 C CA . PHE A 1 101 ? -16.084 -1.540 3.481 1.00 98.56 101 PHE A CA 1
ATOM 755 C C . PHE A 1 101 ? -15.239 -2.753 3.867 1.00 98.56 101 PHE A C 1
ATOM 757 O O . PHE A 1 101 ? -14.024 -2.791 3.650 1.00 98.56 101 PHE A O 1
ATOM 764 N N . HIS A 1 102 ? -15.917 -3.778 4.372 1.00 98.06 102 HIS A N 1
ATOM 765 C CA . HIS A 1 102 ? -15.349 -5.073 4.730 1.00 98.06 102 HIS A CA 1
ATOM 766 C C . HIS A 1 102 ? -16.247 -6.204 4.210 1.00 98.06 102 HIS A C 1
ATOM 768 O O . HIS A 1 102 ? -17.408 -5.977 3.853 1.00 98.06 102 HIS A O 1
ATOM 774 N N . GLY A 1 103 ? -15.703 -7.417 4.129 1.00 95.50 103 GLY A N 1
ATOM 775 C CA . GLY A 1 103 ? -16.454 -8.611 3.750 1.00 95.50 103 GLY A CA 1
ATOM 776 C C . GLY A 1 103 ? -17.287 -9.161 4.903 1.00 95.50 103 GLY A C 1
ATOM 777 O O . GLY A 1 103 ? -17.155 -8.731 6.049 1.00 95.50 103 GLY A O 1
ATOM 778 N N . LEU A 1 104 ? -18.139 -10.136 4.600 1.00 93.69 104 LEU A N 1
ATOM 779 C CA . LEU A 1 104 ? -18.782 -10.973 5.607 1.00 93.69 104 LEU A CA 1
ATOM 780 C C . LEU A 1 104 ? -18.475 -12.449 5.358 1.00 93.69 104 LEU A C 1
ATOM 782 O O . LEU A 1 104 ? -18.369 -12.896 4.204 1.00 93.69 104 LEU A O 1
ATOM 786 N N . ASP A 1 105 ? -18.379 -13.195 6.454 1.00 90.50 105 ASP A N 1
ATOM 787 C CA . ASP A 1 105 ? -18.336 -14.650 6.427 1.00 90.50 105 ASP A CA 1
ATOM 788 C C . ASP A 1 105 ? -19.735 -15.249 6.176 1.00 90.50 105 ASP A C 1
ATOM 790 O O . ASP A 1 105 ? -20.748 -14.547 6.084 1.00 90.50 105 ASP A O 1
ATOM 794 N N . ALA A 1 106 ? -19.811 -16.578 6.068 1.00 89.06 106 ALA A N 1
ATOM 795 C CA . ALA A 1 106 ? -21.074 -17.284 5.835 1.00 89.06 106 ALA A CA 1
ATOM 796 C C . ALA A 1 106 ? -22.099 -17.128 6.980 1.00 89.06 106 ALA A C 1
ATOM 798 O O . ALA A 1 106 ? -23.286 -17.375 6.774 1.00 89.06 106 ALA A O 1
ATOM 799 N N . SER A 1 107 ? -21.656 -16.725 8.176 1.00 92.12 107 SER A N 1
ATOM 800 C CA . SER A 1 107 ? -22.505 -16.460 9.341 1.00 92.12 107 SER A CA 1
ATOM 801 C C . SER A 1 107 ? -22.938 -14.993 9.458 1.00 92.12 107 SER A C 1
ATOM 803 O O . SER A 1 107 ? -23.712 -14.654 10.353 1.00 92.12 107 SER A O 1
ATOM 805 N N . GLY A 1 108 ? -22.475 -14.127 8.550 1.00 92.12 108 GLY A N 1
ATOM 806 C CA . GLY A 1 108 ? -22.750 -12.694 8.566 1.00 92.12 108 GLY A CA 1
ATOM 807 C C . GLY A 1 108 ? -21.873 -11.899 9.536 1.00 92.12 108 GLY A C 1
ATOM 808 O O . GLY A 1 108 ? -22.217 -10.760 9.848 1.00 92.12 108 GLY A O 1
ATOM 809 N N . LYS A 1 109 ? -20.763 -12.465 10.027 1.00 93.81 109 LYS A N 1
ATOM 810 C CA . LYS A 1 109 ? -19.782 -11.741 10.852 1.00 93.81 109 LYS A CA 1
ATOM 811 C C . LYS A 1 109 ? -18.770 -10.992 9.978 1.00 93.81 109 LYS A C 1
ATOM 813 O O . LYS A 1 109 ? -18.555 -11.408 8.837 1.00 93.81 109 LYS A O 1
ATOM 818 N N . PRO A 1 110 ? -18.142 -9.914 10.491 1.00 96.19 110 PRO A N 1
ATOM 819 C CA . PRO A 1 110 ? -17.110 -9.193 9.755 1.00 96.19 110 PRO A CA 1
ATOM 820 C C . PRO A 1 110 ? -15.964 -10.105 9.307 1.00 96.19 110 PRO A C 1
ATOM 822 O O . PRO A 1 110 ? -15.461 -10.907 10.089 1.00 96.19 110 PRO A O 1
ATOM 825 N N . ASP A 1 111 ? -15.557 -9.949 8.052 1.00 95.75 111 ASP A N 1
ATOM 826 C CA . ASP A 1 111 ? -14.480 -10.691 7.402 1.00 95.75 111 ASP A CA 1
ATOM 827 C C . ASP A 1 111 ? -13.710 -9.765 6.437 1.00 95.75 111 ASP A C 1
ATOM 829 O O . ASP A 1 111 ? -14.100 -8.624 6.169 1.00 95.75 111 ASP A O 1
ATOM 833 N N . SER A 1 112 ? -12.600 -10.258 5.905 1.00 97.62 112 SER A N 1
ATOM 834 C CA . SER A 1 112 ? -11.740 -9.565 4.947 1.00 97.62 112 SER A CA 1
ATOM 835 C C . SER A 1 112 ? -12.483 -9.212 3.655 1.00 97.62 112 SER A C 1
ATOM 837 O O . SER A 1 112 ? -13.262 -10.014 3.131 1.00 97.62 112 SER A O 1
ATOM 839 N N . PHE A 1 113 ? -12.226 -8.022 3.102 1.00 98.50 113 PHE A N 1
ATOM 840 C CA . PHE A 1 113 ? -12.847 -7.586 1.844 1.00 98.50 113 PHE A CA 1
ATOM 841 C C . PHE A 1 113 ? -12.361 -8.412 0.639 1.00 98.50 113 PHE A C 1
ATOM 843 O O . PHE A 1 113 ? -13.162 -8.915 -0.152 1.00 98.50 113 PHE A O 1
ATOM 850 N N . PHE A 1 114 ? -11.044 -8.578 0.517 1.00 98.38 114 PHE A N 1
ATOM 851 C CA . PHE A 1 114 ? -10.384 -9.492 -0.403 1.00 98.38 114 PHE A CA 1
ATOM 852 C C . PHE A 1 114 ? -10.111 -10.818 0.302 1.00 98.38 114 PHE A C 1
ATOM 854 O O . PHE A 1 114 ? -9.376 -10.867 1.290 1.00 98.38 114 PHE A O 1
ATOM 861 N N . ARG A 1 115 ? -10.661 -11.907 -0.238 1.00 95.38 115 ARG A N 1
ATOM 862 C CA . ARG A 1 115 ? -10.450 -13.262 0.279 1.00 95.38 115 ARG A CA 1
ATOM 863 C C . ARG A 1 115 ? -10.598 -14.307 -0.815 1.00 95.38 115 ARG A C 1
ATOM 865 O O . ARG A 1 115 ? -11.341 -14.110 -1.776 1.00 95.38 115 ARG A O 1
ATOM 872 N N . ARG A 1 116 ? -9.928 -15.444 -0.637 1.00 92.62 116 ARG A N 1
ATOM 873 C CA . ARG A 1 116 ? -10.171 -16.654 -1.427 1.00 92.62 116 ARG A CA 1
ATOM 874 C C . ARG A 1 116 ? -11.058 -17.599 -0.638 1.00 92.62 116 ARG A C 1
ATOM 876 O O . ARG A 1 116 ? -10.725 -17.999 0.471 1.00 92.62 116 ARG A O 1
ATOM 883 N N . GLU A 1 117 ? -12.190 -17.955 -1.224 1.00 87.19 117 GLU A N 1
ATOM 884 C CA . GLU A 1 117 ? -13.121 -18.891 -0.607 1.00 87.19 117 GLU A CA 1
ATOM 885 C C . GLU A 1 117 ? -12.446 -20.255 -0.382 1.00 87.19 117 GLU A C 1
ATOM 887 O O . GLU A 1 117 ? -11.787 -20.785 -1.277 1.00 87.19 117 GLU A O 1
ATOM 892 N N . GLY A 1 118 ? -12.565 -20.791 0.836 1.00 86.75 118 GLY A N 1
ATOM 893 C CA . GLY A 1 118 ? -11.964 -22.069 1.230 1.00 86.75 118 GLY A CA 1
ATOM 894 C C . GLY A 1 118 ? -10.450 -22.052 1.488 1.00 86.75 118 GLY A C 1
ATOM 895 O O . GLY A 1 118 ? -9.900 -23.107 1.790 1.00 86.75 118 GLY A O 1
ATOM 896 N N . SER A 1 119 ? -9.772 -20.903 1.386 1.00 91.38 119 SER A N 1
ATOM 897 C CA . SER A 1 119 ? -8.356 -20.788 1.761 1.00 91.38 119 SER A CA 1
ATOM 898 C C . SER A 1 119 ? -8.212 -20.462 3.254 1.00 91.38 119 SER A C 1
ATOM 900 O O . SER A 1 119 ? -8.924 -19.577 3.729 1.00 91.38 119 SER A O 1
ATOM 902 N N . PRO A 1 120 ? -7.299 -21.118 3.997 1.00 90.69 120 PRO A N 1
ATOM 903 C CA . PRO A 1 120 ? -6.932 -20.691 5.350 1.00 90.69 120 PRO A CA 1
ATOM 904 C C . PRO A 1 120 ? -6.003 -19.463 5.346 1.00 90.69 120 PRO A C 1
ATOM 906 O O . PRO A 1 120 ? -5.816 -18.826 6.382 1.00 90.69 120 PRO A O 1
ATOM 909 N N . ASN A 1 121 ? -5.421 -19.141 4.188 1.00 95.62 121 ASN A N 1
ATOM 910 C CA . ASN A 1 121 ? -4.539 -17.997 3.997 1.00 95.62 121 ASN A CA 1
ATOM 911 C C . ASN A 1 121 ? -5.351 -16.711 3.836 1.00 95.62 121 ASN A C 1
ATOM 913 O O . ASN A 1 121 ? -6.506 -16.732 3.398 1.00 95.62 121 ASN A O 1
ATOM 917 N N . TRP A 1 122 ? -4.725 -15.575 4.129 1.00 96.88 122 TRP A N 1
ATOM 918 C CA . TRP A 1 122 ? -5.331 -14.260 3.933 1.00 96.88 122 TRP A CA 1
ATOM 919 C C . TRP A 1 122 ? -4.552 -13.413 2.939 1.00 96.88 122 TRP A C 1
ATOM 921 O O . TRP A 1 122 ? -3.459 -13.771 2.505 1.00 96.88 122 TRP A O 1
ATOM 931 N N . PHE A 1 123 ? -5.140 -12.279 2.567 1.00 98.19 123 PHE A N 1
ATOM 932 C CA . PHE A 1 123 ? -4.485 -11.285 1.734 1.00 98.19 123 PHE A CA 1
ATOM 933 C C . PHE A 1 123 ? -4.182 -10.024 2.523 1.00 98.19 123 PHE A C 1
ATOM 935 O O . PHE A 1 123 ? -5.076 -9.495 3.186 1.00 98.19 123 PHE A O 1
ATOM 942 N N . TRP A 1 124 ? -2.977 -9.494 2.337 1.00 98.19 124 TRP A N 1
ATOM 943 C CA . TRP A 1 124 ? -2.710 -8.077 2.553 1.00 98.19 124 TRP A CA 1
ATOM 944 C C . TRP A 1 124 ? -2.635 -7.352 1.215 1.00 98.19 124 TRP A C 1
ATOM 946 O O . TRP A 1 124 ? -1.959 -7.827 0.294 1.00 98.19 124 TRP A O 1
ATOM 956 N N . PRO A 1 125 ? -3.339 -6.220 1.060 1.00 98.12 125 PRO A N 1
ATOM 957 C CA . PRO A 1 125 ? -3.242 -5.447 -0.155 1.00 98.12 125 PRO A CA 1
ATOM 958 C C . PRO A 1 125 ? -1.892 -4.746 -0.252 1.00 98.12 125 PRO A C 1
ATOM 960 O O . PRO A 1 125 ? -1.365 -4.205 0.717 1.00 98.12 125 PRO A O 1
ATOM 963 N N . LEU A 1 126 ? -1.367 -4.748 -1.469 1.00 97.88 126 LEU A N 1
ATOM 964 C CA . LEU A 1 126 ? -0.275 -3.897 -1.905 1.00 97.88 126 LEU A CA 1
ATOM 965 C C . LEU A 1 126 ? -0.877 -2.729 -2.706 1.00 97.88 126 LEU A C 1
ATOM 967 O O . LEU A 1 126 ? -1.996 -2.285 -2.435 1.00 97.88 126 LEU A O 1
ATOM 971 N N . GLN A 1 127 ? -0.166 -2.234 -3.718 1.00 98.00 127 GLN A N 1
ATOM 972 C CA . GLN A 1 127 ? -0.668 -1.147 -4.545 1.00 98.00 127 GLN A CA 1
ATOM 973 C C . GLN A 1 127 ? -1.702 -1.626 -5.581 1.00 98.00 127 GLN A C 1
ATOM 975 O O . GLN A 1 127 ? -1.672 -2.758 -6.072 1.00 98.00 127 GLN A O 1
ATOM 980 N N . GLY A 1 128 ? -2.617 -0.731 -5.957 1.00 97.75 128 GLY A N 1
ATOM 981 C CA . GLY A 1 128 ? -3.541 -0.929 -7.071 1.00 97.75 128 GLY A CA 1
ATOM 982 C C . GLY A 1 128 ? -3.352 0.076 -8.206 1.00 97.75 128 GLY A C 1
ATOM 983 O O . GLY A 1 128 ? -2.654 1.079 -8.087 1.00 97.75 128 GLY A O 1
ATOM 984 N N . ILE A 1 129 ? -4.002 -0.198 -9.333 1.00 97.56 129 ILE A N 1
ATOM 985 C CA . ILE A 1 129 ? -4.028 0.679 -10.500 1.00 97.56 129 ILE A CA 1
ATOM 986 C C . ILE A 1 129 ? -5.359 0.547 -11.236 1.00 97.56 129 ILE A C 1
ATOM 988 O O . ILE A 1 129 ? -5.857 -0.553 -11.490 1.00 97.56 129 ILE A O 1
ATOM 992 N N . ARG A 1 130 ? -5.940 1.681 -11.630 1.00 96.75 130 ARG A N 1
ATOM 993 C CA . ARG A 1 130 ? -7.054 1.696 -12.577 1.00 96.75 130 ARG A CA 1
ATOM 994 C C . ARG A 1 130 ? -6.520 1.750 -14.005 1.00 96.75 130 ARG A C 1
ATOM 996 O O . ARG A 1 130 ? -5.775 2.654 -14.366 1.00 96.75 130 ARG A O 1
ATOM 1003 N N . THR A 1 131 ? -6.995 0.842 -14.847 1.00 95.06 131 THR A N 1
ATOM 1004 C CA . THR A 1 131 ? -6.723 0.822 -16.288 1.00 95.06 131 THR A CA 1
ATOM 1005 C C . THR A 1 131 ? -8.027 0.924 -17.087 1.00 95.06 131 THR A C 1
ATOM 1007 O O . THR A 1 131 ? -9.122 1.069 -16.533 1.00 95.06 131 THR A O 1
ATOM 1010 N N . ARG A 1 132 ? -7.934 0.825 -18.419 1.00 91.94 132 ARG A N 1
ATOM 1011 C CA . ARG A 1 132 ? -9.115 0.727 -19.295 1.00 91.94 132 ARG A CA 1
ATOM 1012 C C . ARG A 1 132 ? -9.890 -0.586 -19.108 1.00 91.94 132 ARG A C 1
ATOM 1014 O O . ARG A 1 132 ? -11.085 -0.604 -19.377 1.00 91.94 132 ARG A O 1
ATOM 1021 N N . LYS A 1 133 ? -9.245 -1.661 -18.635 1.00 95.06 133 LYS A N 1
ATOM 1022 C CA . LYS A 1 133 ? -9.884 -2.970 -18.392 1.00 95.06 133 LYS A CA 1
ATOM 1023 C C . LYS A 1 133 ? -10.508 -3.106 -17.000 1.00 95.06 133 LYS A C 1
ATOM 1025 O O . LYS A 1 133 ? -11.173 -4.105 -16.729 1.00 95.06 133 LYS A O 1
ATOM 1030 N N . GLY A 1 134 ? -10.321 -2.125 -16.122 1.00 96.69 134 GLY A N 1
ATOM 1031 C CA . GLY A 1 134 ? -10.890 -2.114 -14.778 1.00 96.69 134 GLY A CA 1
ATOM 1032 C C . GLY A 1 134 ? -9.878 -1.707 -13.718 1.00 96.69 134 GLY A C 1
ATOM 1033 O O . GLY A 1 134 ? -8.812 -1.179 -14.027 1.00 96.69 134 GLY A O 1
ATOM 1034 N N . LEU A 1 135 ? -10.234 -1.951 -12.463 1.00 98.62 135 LEU A N 1
ATOM 1035 C CA . LEU A 1 135 ? -9.322 -1.813 -11.337 1.00 98.62 135 LEU A CA 1
ATOM 1036 C C . LEU A 1 135 ? -8.540 -3.117 -11.163 1.00 98.62 135 LEU A C 1
ATOM 1038 O O . LEU A 1 135 ? -9.120 -4.201 -11.219 1.00 98.62 135 LEU A O 1
ATOM 1042 N N . PHE A 1 136 ? -7.241 -2.993 -10.936 1.00 98.75 136 PHE A N 1
ATOM 1043 C CA . PHE A 1 136 ? -6.356 -4.084 -10.569 1.00 98.75 136 PHE A CA 1
ATOM 1044 C C . PHE A 1 136 ? -5.721 -3.786 -9.213 1.00 98.75 136 PHE A C 1
ATOM 1046 O O . PHE A 1 136 ? -5.318 -2.651 -8.970 1.00 98.75 136 PHE A O 1
ATOM 1053 N N . VAL A 1 137 ? -5.634 -4.783 -8.336 1.00 98.81 137 VAL A N 1
ATOM 1054 C CA . VAL A 1 137 ? -5.015 -4.656 -7.009 1.00 98.81 137 VAL A CA 1
ATOM 1055 C C . VAL A 1 137 ? -4.050 -5.816 -6.807 1.00 98.81 137 VAL A C 1
ATOM 1057 O O . VAL A 1 137 ? -4.446 -6.972 -6.959 1.00 98.81 137 VAL A O 1
ATOM 1060 N N . PHE A 1 138 ? -2.793 -5.513 -6.486 1.00 98.75 138 PHE A N 1
ATOM 1061 C CA . PHE A 1 138 ? -1.831 -6.524 -6.063 1.00 98.75 138 PHE A CA 1
ATOM 1062 C C . PHE A 1 138 ? -2.097 -6.895 -4.606 1.00 98.75 138 PHE A C 1
ATOM 1064 O O . PHE A 1 138 ? -2.354 -6.030 -3.773 1.00 98.75 138 PHE A O 1
ATOM 1071 N N . LEU A 1 139 ? -2.055 -8.186 -4.303 1.00 98.56 139 LEU A N 1
ATOM 1072 C CA . LEU A 1 139 ? -2.314 -8.750 -2.984 1.00 98.56 139 LEU A CA 1
ATOM 1073 C C . LEU A 1 139 ? -1.183 -9.721 -2.654 1.00 98.56 139 LEU A C 1
ATOM 1075 O O . LEU A 1 139 ? -0.894 -10.600 -3.463 1.00 98.56 139 LEU A O 1
ATOM 1079 N N . THR A 1 140 ? -0.563 -9.602 -1.486 1.00 96.88 140 THR A N 1
ATOM 1080 C CA . THR A 1 140 ? 0.333 -10.650 -0.980 1.00 96.88 140 THR A CA 1
ATOM 1081 C C . THR A 1 140 ? -0.494 -11.674 -0.203 1.00 96.88 140 THR A C 1
ATOM 1083 O O . THR A 1 140 ? -1.341 -11.306 0.614 1.00 96.88 140 THR A O 1
ATOM 1086 N N . GLU A 1 141 ? -0.331 -12.956 -0.527 1.00 96.81 141 GLU A N 1
ATOM 1087 C CA . GLU A 1 141 ? -0.959 -14.069 0.183 1.00 96.81 141 GLU A CA 1
ATOM 1088 C C . GLU A 1 141 ? -0.095 -14.450 1.374 1.00 96.81 141 GLU A C 1
ATOM 1090 O O . GLU A 1 141 ? 1.102 -14.714 1.230 1.00 96.81 141 GLU A O 1
ATOM 1095 N N . ILE A 1 142 ? -0.730 -14.496 2.536 1.00 95.12 142 ILE A N 1
ATOM 1096 C CA . ILE A 1 142 ? -0.090 -14.750 3.810 1.00 95.12 142 ILE A CA 1
ATOM 1097 C C . ILE A 1 142 ? -0.606 -16.063 4.382 1.00 95.12 142 ILE A C 1
ATOM 1099 O O . ILE A 1 142 ? -1.813 -16.286 4.491 1.00 95.12 142 ILE A O 1
ATOM 1103 N N . GLU A 1 143 ? 0.331 -16.915 4.770 1.00 93.75 143 GLU A N 1
ATOM 1104 C CA . GLU A 1 143 ? 0.085 -18.163 5.476 1.00 93.75 143 GLU A CA 1
ATOM 1105 C C . GLU A 1 143 ? 0.471 -17.992 6.946 1.00 93.75 143 GLU A C 1
ATOM 1107 O O . GLU A 1 143 ? 1.539 -17.454 7.252 1.00 93.75 143 GLU A O 1
ATOM 1112 N N . LYS A 1 144 ? -0.381 -18.466 7.862 1.00 90.00 144 LYS A N 1
ATOM 1113 C CA . LYS A 1 144 ? -0.040 -18.537 9.288 1.00 90.00 144 LYS A CA 1
ATOM 1114 C C . LYS A 1 144 ? 1.045 -19.593 9.491 1.00 90.00 144 LYS A C 1
ATOM 1116 O O . LYS A 1 144 ? 0.919 -20.694 8.966 1.00 90.00 144 LYS A O 1
ATOM 1121 N N . THR A 1 145 ? 2.065 -19.285 10.280 1.00 87.19 145 THR A N 1
ATOM 1122 C CA . THR A 1 145 ? 3.076 -20.267 10.690 1.00 87.19 145 THR A CA 1
ATOM 1123 C C . THR A 1 145 ? 2.815 -20.734 12.121 1.00 87.19 145 THR A C 1
ATOM 1125 O O . THR A 1 145 ? 2.010 -20.151 12.848 1.00 87.19 145 THR A O 1
ATOM 1128 N N . ASP A 1 146 ? 3.514 -21.788 12.539 1.00 83.69 146 ASP A N 1
ATOM 1129 C CA . ASP A 1 146 ? 3.456 -22.285 13.919 1.00 83.69 146 ASP A CA 1
ATOM 1130 C C . ASP A 1 146 ? 4.261 -21.416 14.905 1.00 83.69 146 ASP A C 1
ATOM 1132 O O . ASP A 1 146 ? 4.281 -21.697 16.105 1.00 83.69 146 ASP A O 1
ATOM 1136 N N . ALA A 1 147 ? 4.947 -20.370 14.422 1.00 77.19 147 ALA A N 1
ATOM 1137 C CA . ALA A 1 147 ? 5.693 -19.467 15.288 1.00 77.19 147 ALA A CA 1
ATOM 1138 C C . ALA A 1 147 ? 4.733 -18.681 16.196 1.00 77.19 147 ALA A C 1
ATOM 1140 O O . ALA A 1 147 ? 3.688 -18.192 15.770 1.00 77.19 147 ALA A O 1
ATOM 1141 N N . ALA A 1 148 ? 5.096 -18.594 17.475 1.00 66.94 148 ALA A N 1
ATOM 1142 C CA . ALA A 1 148 ? 4.246 -18.037 18.525 1.00 66.94 148 ALA A CA 1
ATOM 1143 C C . ALA A 1 148 ? 4.392 -16.514 18.704 1.00 66.94 148 ALA A C 1
ATOM 1145 O O . ALA A 1 148 ? 3.757 -15.947 19.593 1.00 66.94 148 ALA A O 1
ATOM 1146 N N . ASP A 1 149 ? 5.245 -15.863 17.914 1.00 68.19 149 ASP A N 1
ATOM 1147 C CA . ASP A 1 149 ? 5.471 -14.420 17.973 1.00 68.19 149 ASP A CA 1
ATOM 1148 C C . ASP A 1 149 ? 4.532 -13.641 17.029 1.00 68.19 149 ASP A C 1
ATOM 1150 O O . ASP A 1 149 ? 3.749 -14.204 16.259 1.00 68.19 149 ASP A O 1
ATOM 1154 N N . VAL A 1 150 ? 4.593 -12.308 17.103 1.00 63.28 150 VAL A N 1
ATOM 1155 C CA . VAL A 1 150 ? 3.776 -11.402 16.274 1.00 63.28 150 VAL A CA 1
ATOM 1156 C C . VAL A 1 150 ? 4.083 -11.503 14.773 1.00 63.28 150 VAL A C 1
ATOM 1158 O O . VAL A 1 150 ? 3.315 -10.982 13.971 1.00 63.28 150 VAL A O 1
ATOM 1161 N N . PHE A 1 151 ? 5.161 -12.191 14.391 1.00 69.25 151 PHE A N 1
ATOM 1162 C CA . PHE A 1 151 ? 5.560 -12.507 13.022 1.00 69.25 151 PHE A CA 1
ATOM 1163 C C . PHE A 1 151 ? 5.295 -13.982 12.672 1.00 69.25 151 PHE A C 1
ATOM 1165 O O . PHE A 1 151 ? 5.924 -14.525 11.763 1.00 69.25 151 PHE A O 1
ATOM 1172 N N . GLY A 1 152 ? 4.331 -14.623 13.350 1.00 80.50 152 GLY A N 1
ATOM 1173 C CA . GLY A 1 152 ? 3.818 -15.976 13.095 1.00 80.50 152 GLY A CA 1
ATOM 1174 C C . GLY A 1 152 ? 3.096 -16.155 11.754 1.00 80.50 152 GLY A C 1
ATOM 1175 O O . GLY A 1 152 ? 2.006 -16.730 11.676 1.00 80.50 152 GLY A O 1
ATOM 1176 N N . PHE A 1 153 ? 3.672 -15.621 10.683 1.00 88.25 153 PHE A N 1
ATOM 1177 C CA . PHE A 1 153 ? 3.160 -15.659 9.329 1.00 88.25 153 PHE A CA 1
ATOM 1178 C C . PHE A 1 153 ? 4.299 -15.600 8.307 1.00 88.25 153 PHE A C 1
ATOM 1180 O O . PHE A 1 153 ? 5.409 -15.155 8.591 1.00 88.25 153 PHE A O 1
ATOM 1187 N N . ARG A 1 154 ? 4.020 -16.027 7.077 1.00 88.75 154 ARG A N 1
ATOM 1188 C CA . ARG A 1 154 ? 4.939 -15.883 5.945 1.00 88.75 154 ARG A CA 1
ATOM 1189 C C . ARG A 1 154 ? 4.186 -15.525 4.676 1.00 88.75 154 ARG A C 1
ATOM 1191 O O . ARG A 1 154 ? 3.053 -15.955 4.475 1.00 88.75 154 ARG A O 1
ATOM 1198 N N . GLN A 1 155 ? 4.836 -14.757 3.812 1.00 90.81 155 GLN A N 1
ATOM 1199 C CA . GLN A 1 155 ? 4.345 -14.512 2.458 1.00 90.81 155 GLN A CA 1
ATOM 1200 C C . GLN A 1 155 ? 4.546 -15.784 1.633 1.00 90.81 155 GLN A C 1
ATOM 1202 O O . GLN A 1 155 ? 5.590 -16.423 1.750 1.00 90.81 155 GLN A O 1
ATOM 1207 N N . VAL A 1 156 ? 3.555 -16.174 0.831 1.00 93.12 156 VAL A N 1
ATOM 1208 C CA . VAL A 1 156 ? 3.613 -17.419 0.037 1.00 93.12 156 VAL A CA 1
ATOM 1209 C C . VAL A 1 156 ? 3.290 -17.226 -1.439 1.00 93.12 156 VAL A C 1
ATOM 1211 O O . VAL A 1 156 ? 3.705 -18.039 -2.263 1.00 93.12 156 VAL A O 1
ATOM 1214 N N . ALA A 1 157 ? 2.606 -16.141 -1.804 1.00 95.12 157 ALA A N 1
ATOM 1215 C CA . ALA A 1 157 ? 2.354 -15.787 -3.196 1.00 95.12 157 ALA A CA 1
ATOM 1216 C C . ALA A 1 157 ? 2.013 -14.303 -3.344 1.00 95.12 157 ALA A C 1
ATOM 1218 O O . ALA A 1 157 ? 1.638 -13.638 -2.383 1.00 95.12 157 ALA A O 1
ATOM 1219 N N . VAL A 1 158 ? 2.051 -13.806 -4.580 1.00 97.38 158 VAL A N 1
ATOM 1220 C CA . VAL A 1 158 ? 1.385 -12.554 -4.951 1.00 97.38 158 VAL A CA 1
ATOM 1221 C C . VAL A 1 158 ? 0.251 -12.872 -5.913 1.00 97.38 158 VAL A C 1
ATOM 1223 O O . VAL A 1 158 ? 0.408 -13.656 -6.848 1.00 97.38 158 VAL A O 1
ATOM 1226 N N . TRP A 1 159 ? -0.893 -12.237 -5.699 1.00 98.31 159 TRP A N 1
ATOM 1227 C CA . TRP A 1 159 ? -2.087 -12.345 -6.518 1.00 98.31 159 TRP A CA 1
ATOM 1228 C C . TRP A 1 159 ? -2.460 -10.992 -7.104 1.00 98.31 159 TRP A C 1
ATOM 1230 O O . TRP A 1 159 ? -2.286 -9.946 -6.485 1.00 98.31 159 TRP A O 1
ATOM 1240 N N . LEU A 1 160 ? -3.023 -11.024 -8.304 1.00 98.69 160 LEU A N 1
ATOM 1241 C CA . LEU A 1 160 ? -3.630 -9.882 -8.958 1.00 98.69 160 LEU A CA 1
ATOM 1242 C C . LEU A 1 160 ? -5.150 -10.040 -8.899 1.00 98.69 160 LEU A C 1
ATOM 1244 O O . LEU A 1 160 ? -5.716 -10.945 -9.518 1.00 98.69 160 LEU A O 1
ATOM 1248 N N . ALA A 1 161 ? -5.809 -9.162 -8.150 1.00 98.75 161 ALA A N 1
ATOM 1249 C CA . ALA A 1 161 ? -7.257 -9.032 -8.146 1.00 98.75 161 ALA A CA 1
ATOM 1250 C C . ALA A 1 161 ? -7.696 -8.106 -9.286 1.00 98.75 161 ALA A C 1
ATOM 1252 O O . ALA A 1 161 ? -7.247 -6.965 -9.367 1.00 98.75 161 ALA A O 1
ATOM 1253 N N . HIS A 1 162 ? -8.595 -8.574 -10.150 1.00 98.75 162 HIS A N 1
ATOM 1254 C CA . HIS A 1 162 ? -9.193 -7.802 -11.239 1.00 98.75 162 HIS A CA 1
ATOM 1255 C C . HIS A 1 162 ? -10.668 -7.521 -10.954 1.00 98.75 162 HIS A C 1
ATOM 1257 O O . HIS A 1 162 ? -11.463 -8.442 -10.760 1.00 98.75 162 HIS A O 1
ATOM 1263 N N . ILE A 1 163 ? -11.027 -6.237 -10.961 1.00 98.69 163 ILE A N 1
ATOM 1264 C CA . ILE A 1 163 ? -12.368 -5.720 -10.701 1.00 98.69 163 ILE A CA 1
ATOM 1265 C C . ILE A 1 163 ? -12.837 -4.911 -11.923 1.00 98.69 163 ILE A C 1
ATOM 1267 O O . ILE A 1 163 ? -12.689 -3.681 -11.973 1.00 98.69 163 ILE A O 1
ATOM 1271 N N . PRO A 1 164 ? -13.415 -5.566 -12.950 1.00 98.06 164 PRO A N 1
ATOM 1272 C CA . PRO A 1 164 ? -13.853 -4.882 -14.167 1.00 98.06 164 PRO A CA 1
ATOM 1273 C C . PRO A 1 164 ? -15.018 -3.916 -13.917 1.00 98.06 164 PRO A C 1
ATOM 1275 O O . PRO A 1 164 ? -15.161 -2.921 -14.622 1.00 98.06 164 PRO A O 1
ATOM 1278 N N . ASN A 1 165 ? -15.846 -4.175 -12.900 1.00 98.00 165 ASN A N 1
ATOM 1279 C CA . ASN A 1 165 ? -17.030 -3.381 -12.571 1.00 98.00 165 ASN A CA 1
ATOM 1280 C C . ASN A 1 165 ? -16.823 -2.440 -11.371 1.00 98.00 165 ASN A C 1
ATOM 1282 O O . ASN A 1 165 ? -17.785 -2.163 -10.656 1.00 98.00 165 ASN A O 1
ATOM 1286 N N . TRP A 1 166 ? -15.603 -1.931 -11.170 1.00 97.69 166 TRP A N 1
ATOM 1287 C CA . TRP A 1 166 ? -15.205 -1.076 -10.036 1.00 97.69 166 TRP A CA 1
ATOM 1288 C C . TRP A 1 166 ? -16.088 0.165 -9.817 1.00 97.69 166 TRP A C 1
ATOM 1290 O O . TRP A 1 166 ? -16.176 0.668 -8.704 1.00 97.69 166 TRP A O 1
ATOM 1300 N N . ARG A 1 167 ? -16.786 0.647 -10.856 1.00 96.94 167 ARG A N 1
ATOM 1301 C CA . ARG A 1 167 ? -17.773 1.740 -10.749 1.00 96.94 167 ARG A CA 1
ATOM 1302 C C . ARG A 1 167 ? -19.048 1.355 -9.992 1.00 96.94 167 ARG A C 1
ATOM 1304 O O . ARG A 1 167 ? -19.837 2.222 -9.635 1.00 96.94 167 ARG A O 1
ATOM 1311 N N . SER A 1 168 ? -19.295 0.062 -9.802 1.00 97.81 168 SER A N 1
ATOM 1312 C CA . SER A 1 168 ? -20.401 -0.418 -8.973 1.00 97.81 168 SER A CA 1
ATOM 1313 C C . SER A 1 168 ? -20.099 -0.143 -7.502 1.00 97.81 168 SER A C 1
ATOM 1315 O O . SER A 1 168 ? -18.945 0.003 -7.116 1.00 97.81 168 SER A O 1
ATOM 1317 N N . HIS A 1 169 ? -21.134 -0.149 -6.663 1.00 97.12 169 HIS A N 1
ATOM 1318 C CA . HIS A 1 169 ? -20.944 -0.175 -5.211 1.00 97.12 169 HIS A CA 1
ATOM 1319 C C . HIS A 1 169 ? -20.016 -1.347 -4.813 1.00 97.12 169 HIS A C 1
ATOM 1321 O O . HIS A 1 169 ? -20.220 -2.434 -5.370 1.00 97.12 169 HIS A O 1
ATOM 1327 N N . PRO A 1 170 ? -19.059 -1.177 -3.872 1.00 97.44 170 PRO A N 1
ATOM 1328 C CA . PRO A 1 170 ? -18.103 -2.222 -3.491 1.00 97.44 170 PRO A CA 1
ATOM 1329 C C . PRO A 1 170 ? -18.722 -3.572 -3.153 1.00 97.44 170 PRO A C 1
ATOM 1331 O O . PRO A 1 170 ? -18.199 -4.607 -3.551 1.00 97.44 170 PRO A O 1
ATOM 1334 N N . SER A 1 171 ? -19.907 -3.564 -2.535 1.00 94.19 171 SER A N 1
ATOM 1335 C CA . SER A 1 171 ? -20.649 -4.791 -2.219 1.00 94.19 171 SER A CA 1
ATOM 1336 C C . SER A 1 171 ? -21.077 -5.633 -3.430 1.00 94.19 171 SER A C 1
ATOM 1338 O O . SER A 1 171 ? -21.574 -6.744 -3.279 1.00 94.19 171 SER A O 1
ATOM 1340 N N . ARG A 1 172 ? -20.942 -5.091 -4.644 1.00 96.81 172 ARG A N 1
ATOM 1341 C CA . ARG A 1 172 ? -21.290 -5.739 -5.916 1.00 96.81 172 ARG A CA 1
ATOM 1342 C C . ARG A 1 172 ? -20.076 -5.908 -6.825 1.00 96.81 172 ARG A C 1
ATOM 1344 O O . ARG A 1 172 ? -20.243 -6.225 -8.006 1.00 96.81 172 ARG A O 1
ATOM 1351 N N . TRP A 1 173 ? -18.868 -5.637 -6.336 1.00 98.00 173 TRP A N 1
ATOM 1352 C CA . TRP A 1 173 ? -17.658 -5.855 -7.116 1.00 98.00 173 TRP A CA 1
ATOM 1353 C C . TRP A 1 173 ? -17.504 -7.335 -7.449 1.00 98.00 173 TRP A C 1
ATOM 1355 O O . TRP A 1 173 ? -17.661 -8.214 -6.608 1.00 98.00 173 TRP A O 1
ATOM 1365 N N . ARG A 1 174 ? -17.217 -7.609 -8.719 1.00 97.50 174 ARG A N 1
ATOM 1366 C CA . ARG A 1 174 ? -16.829 -8.931 -9.191 1.00 97.50 174 ARG A CA 1
ATOM 1367 C C . ARG A 1 174 ? -15.317 -8.971 -9.185 1.00 97.50 174 ARG A C 1
ATOM 1369 O O . ARG A 1 174 ? -14.706 -8.211 -9.930 1.00 97.50 174 ARG A O 1
ATOM 1376 N N . ILE A 1 175 ? -14.743 -9.844 -8.371 1.00 98.12 175 ILE A N 1
ATOM 1377 C CA . ILE A 1 175 ? -13.296 -9.929 -8.197 1.00 98.12 175 ILE A CA 1
ATOM 1378 C C . ILE A 1 175 ? -12.815 -11.262 -8.763 1.00 98.12 175 ILE A C 1
ATOM 1380 O O . ILE A 1 175 ? -13.280 -12.320 -8.344 1.00 98.12 175 ILE A O 1
ATOM 1384 N N . ALA A 1 176 ? -11.909 -11.206 -9.735 1.00 97.94 176 ALA A N 1
ATOM 1385 C CA . ALA A 1 176 ? -11.183 -12.371 -10.226 1.00 97.94 176 ALA A CA 1
ATOM 1386 C C . ALA A 1 176 ? -9.750 -12.326 -9.693 1.00 97.94 176 ALA A C 1
ATOM 1388 O O . ALA A 1 176 ? -9.080 -11.309 -9.838 1.00 97.94 176 ALA A O 1
ATOM 1389 N N . TYR A 1 177 ? -9.283 -13.418 -9.094 1.00 98.19 177 TYR A N 1
ATOM 1390 C CA . TYR A 1 177 ? -7.932 -13.524 -8.545 1.00 98.19 177 TYR A CA 1
ATOM 1391 C C . TYR A 1 177 ? -7.074 -14.395 -9.459 1.00 98.19 177 TYR A C 1
ATOM 1393 O O . TYR A 1 177 ? -7.450 -15.529 -9.752 1.00 98.19 177 TYR A O 1
ATOM 1401 N N . THR A 1 178 ? -5.921 -13.883 -9.887 1.00 97.88 178 THR A N 1
ATOM 1402 C CA . THR A 1 178 ? -4.941 -14.644 -10.679 1.00 97.88 178 THR A CA 1
ATOM 1403 C C . THR A 1 178 ? -3.575 -14.573 -10.000 1.00 97.88 178 THR A C 1
ATOM 1405 O O . THR A 1 178 ? -3.168 -13.468 -9.638 1.00 97.88 178 THR A O 1
ATOM 1408 N N . PRO A 1 179 ? -2.858 -15.691 -9.797 1.00 97.06 179 PRO A N 1
ATOM 1409 C CA . PRO A 1 179 ? -1.523 -15.637 -9.213 1.00 97.06 179 PRO A CA 1
ATOM 1410 C C . PRO A 1 179 ? -0.572 -14.910 -10.170 1.00 97.06 179 PRO A C 1
ATOM 1412 O O . PRO A 1 179 ? -0.639 -15.106 -11.384 1.00 97.06 179 PRO A O 1
ATOM 1415 N N . VAL A 1 180 ? 0.310 -14.068 -9.633 1.00 97.88 180 VAL A N 1
ATOM 1416 C CA . VAL A 1 180 ? 1.365 -13.404 -10.405 1.00 97.88 180 VAL A CA 1
ATOM 1417 C C . VAL A 1 180 ? 2.506 -14.411 -10.590 1.00 97.88 180 VAL A C 1
ATOM 1419 O O . VAL A 1 180 ? 3.194 -14.724 -9.619 1.00 97.88 180 VAL A O 1
ATOM 1422 N N . PRO A 1 181 ? 2.752 -14.917 -11.813 1.00 96.56 181 PRO A N 1
ATOM 1423 C CA . PRO A 1 181 ? 3.679 -16.031 -12.039 1.00 96.56 181 PRO A CA 1
ATOM 1424 C C . PRO A 1 181 ? 5.155 -15.631 -11.909 1.00 96.56 181 PRO A C 1
ATOM 1426 O O . PRO A 1 181 ? 6.035 -16.483 -11.922 1.00 96.56 181 PRO A O 1
ATOM 1429 N N . HIS A 1 182 ? 5.422 -14.329 -11.805 1.00 94.06 182 HIS A N 1
ATOM 1430 C CA . HIS A 1 182 ? 6.760 -13.737 -11.820 1.00 94.06 182 HIS A CA 1
ATOM 1431 C C . HIS A 1 182 ? 7.346 -13.517 -10.427 1.00 94.06 182 HIS A C 1
ATOM 1433 O O . HIS A 1 182 ? 8.367 -12.847 -10.291 1.00 94.06 182 HIS A O 1
ATOM 1439 N N . CYS A 1 183 ? 6.676 -14.028 -9.393 1.00 90.69 183 CYS A N 1
ATOM 1440 C CA . CYS A 1 183 ? 7.153 -13.956 -8.020 1.00 90.69 183 CYS A CA 1
ATOM 1441 C C . CYS A 1 183 ? 7.800 -15.284 -7.617 1.00 90.69 183 CYS A C 1
ATOM 1443 O O . CYS A 1 183 ? 7.293 -16.356 -7.942 1.00 90.69 183 CYS A O 1
ATOM 1445 N N . ARG A 1 184 ? 8.905 -15.202 -6.878 1.00 89.44 184 ARG A N 1
ATOM 1446 C CA . ARG A 1 184 ? 9.589 -16.350 -6.272 1.00 89.44 184 ARG A CA 1
ATOM 1447 C C . ARG A 1 184 ? 9.580 -16.153 -4.771 1.00 89.44 184 ARG A C 1
ATOM 1449 O O . ARG A 1 184 ? 9.947 -15.079 -4.320 1.00 89.44 184 ARG A O 1
ATOM 1456 N N . ILE A 1 185 ? 9.185 -17.159 -4.007 1.00 86.19 185 ILE A N 1
ATOM 1457 C CA . ILE A 1 185 ? 9.297 -17.131 -2.551 1.00 86.19 185 ILE A CA 1
ATOM 1458 C C . ILE A 1 185 ? 9.794 -18.503 -2.116 1.00 86.19 185 ILE A C 1
ATOM 1460 O O . ILE A 1 185 ? 9.160 -19.516 -2.405 1.00 86.19 185 ILE A O 1
ATOM 1464 N N . ASP A 1 186 ? 10.954 -18.536 -1.474 1.00 82.50 186 ASP A N 1
ATOM 1465 C CA . ASP A 1 186 ? 11.594 -19.746 -0.981 1.00 82.50 186 ASP A CA 1
ATOM 1466 C C . ASP A 1 186 ? 12.279 -19.492 0.375 1.00 82.50 186 ASP A C 1
ATOM 1468 O O . ASP A 1 186 ? 12.180 -18.415 0.962 1.00 82.50 186 ASP A O 1
ATOM 1472 N N . ALA A 1 187 ? 12.933 -20.516 0.929 1.00 74.81 187 ALA A N 1
ATOM 1473 C CA . ALA A 1 187 ? 13.567 -20.426 2.245 1.00 74.81 187 ALA A CA 1
ATOM 1474 C C . ALA A 1 187 ? 14.784 -19.476 2.291 1.00 74.81 187 ALA A C 1
ATOM 1476 O O . ALA A 1 187 ? 15.204 -19.076 3.377 1.00 74.81 187 ALA A O 1
ATOM 1477 N N . LEU A 1 188 ? 15.371 -19.141 1.137 1.00 72.62 188 LEU A N 1
ATOM 1478 C CA . LEU A 1 188 ? 16.549 -18.278 1.020 1.00 72.62 188 LEU A CA 1
ATOM 1479 C C . LEU A 1 188 ? 16.176 -16.813 0.758 1.00 72.62 188 LEU A C 1
ATOM 1481 O O . LEU A 1 188 ? 17.045 -15.943 0.841 1.00 72.62 188 LEU A O 1
ATOM 1485 N N . GLY A 1 189 ? 14.903 -16.547 0.470 1.00 82.06 189 GLY A N 1
ATOM 1486 C CA . GLY A 1 189 ? 14.381 -15.225 0.172 1.00 82.06 189 GLY A CA 1
ATOM 1487 C C . GLY A 1 189 ? 13.365 -15.279 -0.961 1.00 82.06 189 GLY A C 1
ATOM 1488 O O . GLY A 1 189 ? 12.681 -16.280 -1.179 1.00 82.06 189 GLY A O 1
ATOM 1489 N N . GLY A 1 190 ? 13.238 -14.189 -1.703 1.00 90.38 190 GLY A N 1
ATOM 1490 C CA . GLY A 1 190 ? 12.236 -14.129 -2.751 1.00 90.38 190 GLY A CA 1
ATOM 1491 C C . GLY A 1 190 ? 12.251 -12.848 -3.551 1.00 90.38 190 GLY A C 1
ATOM 1492 O O . GLY A 1 190 ? 13.022 -11.935 -3.308 1.00 90.38 190 GLY A O 1
ATOM 1493 N N . THR A 1 191 ? 11.390 -12.776 -4.549 1.00 93.94 191 THR A N 1
ATOM 1494 C CA . THR A 1 191 ? 11.123 -11.566 -5.309 1.00 93.94 191 THR A CA 1
ATOM 1495 C C . THR A 1 191 ? 9.626 -11.452 -5.489 1.00 93.94 191 THR A C 1
ATOM 1497 O O . THR A 1 191 ? 8.989 -12.368 -6.008 1.00 93.94 191 THR A O 1
ATOM 1500 N N . MET A 1 192 ? 9.067 -10.330 -5.051 1.00 95.25 192 MET A N 1
ATOM 1501 C CA . MET A 1 192 ? 7.632 -10.067 -5.072 1.00 95.25 192 MET A CA 1
ATOM 1502 C C . MET A 1 192 ? 7.374 -8.730 -5.747 1.00 95.25 192 MET A C 1
ATOM 1504 O O . MET A 1 192 ? 7.911 -7.711 -5.324 1.00 95.25 192 MET A O 1
ATOM 1508 N N . PHE A 1 193 ? 6.544 -8.720 -6.787 1.00 97.44 193 PHE A N 1
ATOM 1509 C CA . PHE A 1 193 ? 6.180 -7.513 -7.533 1.00 97.44 193 PHE A CA 1
ATOM 1510 C C . PHE A 1 193 ? 4.808 -6.987 -7.111 1.00 97.44 193 PHE A C 1
ATOM 1512 O O . PHE A 1 193 ? 3.905 -7.769 -6.841 1.00 97.44 193 PHE A O 1
ATOM 1519 N N . GLY A 1 194 ? 4.631 -5.665 -7.109 1.00 97.25 194 GLY A N 1
ATOM 1520 C CA . GLY A 1 194 ? 3.348 -5.012 -6.828 1.00 97.25 194 GLY A CA 1
ATOM 1521 C C . GLY A 1 194 ? 3.333 -4.116 -5.588 1.00 97.25 194 GLY A C 1
ATOM 1522 O O . GLY A 1 194 ? 2.311 -3.482 -5.336 1.00 97.25 194 GLY A O 1
ATOM 1523 N N . THR A 1 195 ? 4.444 -4.011 -4.840 1.00 96.25 195 THR A N 1
ATOM 1524 C CA . THR A 1 195 ? 4.533 -3.127 -3.652 1.00 96.25 195 THR A CA 1
ATOM 1525 C C . THR A 1 195 ? 4.288 -1.658 -4.016 1.00 96.25 195 THR A C 1
ATOM 1527 O O . THR A 1 195 ? 3.623 -0.932 -3.290 1.00 96.25 195 THR A O 1
ATOM 1530 N N . ALA A 1 196 ? 4.715 -1.233 -5.210 1.00 97.88 196 ALA A N 1
ATOM 1531 C CA . ALA A 1 196 ? 4.309 0.035 -5.800 1.00 97.88 196 ALA A CA 1
ATOM 1532 C C . ALA A 1 196 ? 4.060 -0.127 -7.296 1.00 97.88 196 ALA A C 1
ATOM 1534 O O . ALA A 1 196 ? 4.689 -0.937 -7.977 1.00 97.88 196 ALA A O 1
ATOM 1535 N N . VAL A 1 197 ? 3.135 0.670 -7.815 1.00 97.44 197 VAL A N 1
ATOM 1536 C CA . VAL A 1 197 ? 2.713 0.648 -9.212 1.00 97.44 197 VAL A CA 1
ATOM 1537 C C . VAL A 1 197 ? 2.550 2.085 -9.677 1.00 97.44 197 VAL A C 1
ATOM 1539 O O . VAL A 1 197 ? 1.915 2.889 -8.996 1.00 97.44 197 VAL A O 1
ATOM 1542 N N . LEU A 1 198 ? 3.128 2.403 -10.832 1.00 95.44 198 LEU A N 1
ATOM 1543 C CA . LEU A 1 198 ? 3.136 3.744 -11.400 1.00 95.44 198 LEU A CA 1
ATOM 1544 C C . LEU A 1 198 ? 2.866 3.672 -12.901 1.00 95.44 198 LEU A C 1
ATOM 1546 O O . LEU A 1 198 ? 3.626 3.059 -13.646 1.00 95.44 198 LEU A O 1
ATOM 1550 N N . LEU A 1 199 ? 1.805 4.334 -13.351 1.00 94.44 199 LEU A N 1
ATOM 1551 C CA . LEU A 1 199 ? 1.561 4.562 -14.770 1.00 94.44 199 LEU A CA 1
ATOM 1552 C C . LEU A 1 199 ? 2.242 5.872 -15.180 1.00 94.44 199 LEU A C 1
ATOM 1554 O O . LEU A 1 199 ? 1.883 6.931 -14.672 1.00 94.44 199 LEU A O 1
ATOM 1558 N N . HIS A 1 200 ? 3.207 5.808 -16.093 1.00 93.00 200 HIS A N 1
ATOM 1559 C CA . HIS A 1 200 ? 3.930 6.985 -16.568 1.00 93.00 200 HIS A CA 1
ATOM 1560 C C . HIS A 1 200 ? 4.299 6.832 -18.047 1.00 93.00 200 HIS A C 1
ATOM 1562 O O . HIS A 1 200 ? 4.839 5.802 -18.440 1.00 93.00 200 HIS A O 1
ATOM 1568 N N . ALA A 1 201 ? 4.012 7.857 -18.858 1.00 89.31 201 ALA A N 1
ATOM 1569 C CA . ALA A 1 201 ? 4.281 7.873 -20.301 1.00 89.31 201 ALA A CA 1
ATOM 1570 C C . ALA A 1 201 ? 3.792 6.603 -21.042 1.00 89.31 201 ALA A C 1
ATOM 1572 O O . ALA A 1 201 ? 4.533 6.003 -21.811 1.00 89.31 201 ALA A O 1
ATOM 1573 N N . GLU A 1 202 ? 2.545 6.189 -20.776 1.00 86.69 202 GLU A N 1
ATOM 1574 C CA . GLU A 1 202 ? 1.894 4.984 -21.338 1.00 86.69 202 GLU A CA 1
ATOM 1575 C C . GLU A 1 202 ? 2.533 3.632 -20.975 1.00 86.69 202 GLU A C 1
ATOM 1577 O O . GLU A 1 202 ? 2.095 2.589 -21.459 1.00 86.69 202 GLU A O 1
ATOM 1582 N N . GLU A 1 203 ? 3.500 3.618 -20.063 1.00 93.44 203 GLU A N 1
ATOM 1583 C CA . GLU A 1 203 ? 4.115 2.407 -19.531 1.00 93.44 203 GLU A CA 1
ATOM 1584 C C . GLU A 1 203 ? 3.688 2.213 -18.072 1.00 93.44 203 GLU A C 1
ATOM 1586 O O . GLU A 1 203 ? 3.645 3.159 -17.279 1.00 93.44 203 GLU A O 1
ATOM 1591 N N . LEU A 1 204 ? 3.358 0.975 -17.705 1.00 97.38 204 LEU A N 1
ATOM 1592 C CA . LEU A 1 204 ? 3.028 0.624 -16.328 1.00 97.38 204 LEU A CA 1
ATOM 1593 C C . LEU A 1 204 ? 4.247 0.013 -15.655 1.00 97.38 204 LEU A C 1
ATOM 1595 O O . LEU A 1 204 ? 4.633 -1.107 -15.974 1.00 97.38 204 LEU A O 1
ATOM 1599 N N . TYR A 1 205 ? 4.822 0.744 -14.712 1.00 98.31 205 TYR A N 1
ATOM 1600 C CA . TYR A 1 205 ? 5.923 0.303 -13.868 1.00 98.31 205 TYR A CA 1
ATOM 1601 C C . TYR A 1 205 ? 5.379 -0.406 -12.633 1.00 98.31 205 TYR A C 1
ATOM 1603 O O . TYR A 1 205 ? 4.494 0.111 -11.952 1.00 98.31 205 TYR A O 1
ATOM 1611 N N . ILE A 1 206 ? 5.910 -1.591 -12.349 1.00 98.62 206 ILE A N 1
ATOM 1612 C CA . ILE A 1 206 ? 5.510 -2.444 -11.231 1.00 98.62 206 ILE A CA 1
ATOM 1613 C C . ILE A 1 206 ? 6.769 -2.724 -10.420 1.00 98.62 206 ILE A C 1
ATOM 1615 O O . ILE A 1 206 ? 7.624 -3.519 -10.813 1.00 98.62 206 ILE A O 1
ATOM 1619 N N . TYR A 1 207 ? 6.901 -2.024 -9.303 1.00 98.44 207 TYR A N 1
ATOM 1620 C CA . TYR A 1 207 ? 8.015 -2.168 -8.381 1.00 98.44 207 TYR A CA 1
ATOM 1621 C C . TYR A 1 207 ? 7.803 -3.389 -7.499 1.00 98.44 207 TYR A C 1
ATOM 1623 O O . TYR A 1 207 ? 6.681 -3.698 -7.085 1.00 98.44 207 TYR A O 1
ATOM 1631 N N . GLY A 1 208 ? 8.895 -4.077 -7.213 1.00 97.12 208 GLY A N 1
ATOM 1632 C CA . GLY A 1 208 ? 8.929 -5.221 -6.327 1.00 97.12 208 GLY A CA 1
ATOM 1633 C C . GLY A 1 208 ? 10.044 -5.119 -5.304 1.00 97.12 208 GLY A C 1
ATOM 1634 O O . GLY A 1 208 ? 10.919 -4.260 -5.410 1.00 97.12 208 GLY A O 1
ATOM 1635 N N . VAL A 1 209 ? 10.011 -6.027 -4.338 1.00 95.44 209 VAL A N 1
ATOM 1636 C CA . VAL A 1 209 ? 11.085 -6.224 -3.367 1.00 95.44 209 VAL A CA 1
ATOM 1637 C C . VAL A 1 209 ? 11.685 -7.598 -3.608 1.00 95.44 209 VAL A C 1
ATOM 1639 O O . VAL A 1 209 ? 10.964 -8.597 -3.652 1.00 95.44 209 VAL A O 1
ATOM 1642 N N . ALA A 1 210 ? 12.995 -7.620 -3.816 1.00 94.50 210 ALA A N 1
ATOM 1643 C CA . ALA A 1 210 ? 13.807 -8.813 -3.707 1.00 94.50 210 ALA A CA 1
ATOM 1644 C C . ALA A 1 210 ? 14.338 -8.898 -2.276 1.00 94.50 210 ALA A C 1
ATOM 1646 O O . ALA A 1 210 ? 14.845 -7.913 -1.745 1.00 94.50 210 ALA A O 1
ATOM 1647 N N . GLU A 1 211 ? 14.185 -10.058 -1.660 1.00 91.88 211 GLU A N 1
ATOM 1648 C CA . GLU A 1 211 ? 14.715 -10.379 -0.347 1.00 91.88 211 GLU A CA 1
ATOM 1649 C C . GLU A 1 211 ? 15.795 -11.442 -0.523 1.00 91.88 211 GLU A C 1
ATOM 1651 O O . GLU A 1 211 ? 15.552 -12.475 -1.152 1.00 91.88 211 GLU A O 1
ATOM 1656 N N . GLU A 1 212 ? 16.974 -11.192 0.031 1.00 86.69 212 GLU A N 1
ATOM 1657 C CA . GLU A 1 212 ? 18.097 -12.124 0.023 1.00 86.69 212 GLU A CA 1
ATOM 1658 C C . GLU A 1 212 ? 18.631 -12.282 1.444 1.00 86.69 212 GLU A C 1
ATOM 1660 O O . GLU A 1 212 ? 18.803 -11.312 2.184 1.00 86.69 212 GLU A O 1
ATOM 1665 N N . ARG A 1 213 ? 18.868 -13.526 1.864 1.00 82.38 213 ARG A N 1
ATOM 1666 C CA . ARG A 1 213 ? 19.436 -13.797 3.184 1.00 82.38 213 ARG A CA 1
ATOM 1667 C C . ARG A 1 213 ? 20.962 -13.662 3.140 1.00 82.38 213 ARG A C 1
ATOM 1669 O O . ARG A 1 213 ? 21.656 -14.572 2.692 1.00 82.38 213 ARG A O 1
ATOM 1676 N N . CYS A 1 214 ? 21.479 -12.568 3.690 1.00 74.50 214 CYS A N 1
ATOM 1677 C CA . CYS A 1 214 ? 22.905 -12.259 3.797 1.00 74.50 214 CYS A CA 1
ATOM 1678 C C . CYS A 1 214 ? 23.335 -12.269 5.270 1.00 74.50 214 CYS A C 1
ATOM 1680 O O . CYS A 1 214 ? 22.767 -11.566 6.100 1.00 74.50 214 CYS A O 1
ATOM 1682 N N . GLN A 1 215 ? 24.332 -13.091 5.623 1.00 76.94 215 GLN A N 1
ATOM 1683 C CA . GLN A 1 215 ? 24.910 -13.155 6.983 1.00 76.94 215 GLN A CA 1
ATOM 1684 C C . GLN A 1 215 ? 23.875 -13.300 8.124 1.00 76.94 215 GLN A C 1
ATOM 1686 O O . GLN A 1 215 ? 24.060 -12.788 9.223 1.00 76.94 215 GLN A O 1
ATOM 1691 N N . GLY A 1 216 ? 22.771 -14.009 7.871 1.00 72.62 216 GLY A N 1
ATOM 1692 C CA . GLY A 1 216 ? 21.708 -14.228 8.858 1.00 72.62 216 GLY A CA 1
ATOM 1693 C C . GLY A 1 216 ? 20.618 -13.149 8.893 1.00 72.62 216 GLY A C 1
ATOM 1694 O O . GLY A 1 216 ? 19.560 -13.414 9.464 1.00 72.62 216 GLY A O 1
ATOM 1695 N N . ALA A 1 217 ? 20.817 -12.010 8.225 1.00 75.94 217 ALA A N 1
ATOM 1696 C CA . ALA A 1 217 ? 19.815 -10.965 8.033 1.00 75.94 217 ALA A CA 1
ATOM 1697 C C . ALA A 1 217 ? 19.117 -11.103 6.670 1.00 75.94 217 ALA A C 1
ATOM 1699 O O . ALA A 1 217 ? 19.690 -11.626 5.716 1.00 75.94 217 ALA A O 1
ATOM 1700 N N . LEU A 1 218 ? 17.865 -10.650 6.583 1.00 80.62 218 LEU A N 1
ATOM 1701 C CA . LEU A 1 218 ? 17.161 -10.497 5.309 1.00 80.62 218 LEU A CA 1
ATOM 1702 C C . LEU A 1 218 ? 17.424 -9.090 4.778 1.00 80.62 218 LEU A C 1
ATOM 1704 O O . LEU A 1 218 ? 16.912 -8.112 5.323 1.00 80.62 218 LEU A O 1
ATOM 1708 N N . GLU A 1 219 ? 18.224 -9.001 3.724 1.00 89.31 219 GLU A N 1
ATOM 1709 C CA . GLU A 1 219 ? 18.444 -7.769 2.980 1.00 89.31 219 GLU A CA 1
ATOM 1710 C C . GLU A 1 219 ? 17.342 -7.602 1.939 1.00 89.31 219 GLU A C 1
ATOM 1712 O O . GLU A 1 219 ? 16.872 -8.573 1.345 1.00 89.31 219 GLU A O 1
ATOM 1717 N N . LYS A 1 220 ? 16.901 -6.359 1.746 1.00 92.25 220 LYS A N 1
ATOM 1718 C CA . LYS A 1 220 ? 15.782 -6.023 0.868 1.00 92.25 220 LYS A CA 1
ATOM 1719 C C . LYS A 1 220 ? 16.225 -5.006 -0.164 1.00 92.25 220 LYS A C 1
ATOM 1721 O O . LYS A 1 220 ? 16.662 -3.909 0.193 1.00 92.25 220 LYS A O 1
ATOM 1726 N N . SER A 1 221 ? 16.021 -5.340 -1.428 1.00 95.00 221 SER A N 1
ATOM 1727 C CA . SER A 1 221 ? 16.351 -4.482 -2.558 1.00 95.00 221 SER A CA 1
ATOM 1728 C C . SER A 1 221 ? 15.142 -4.265 -3.458 1.00 95.00 221 SER A C 1
ATOM 1730 O O . SER A 1 221 ? 14.295 -5.135 -3.649 1.00 95.00 221 SER A O 1
ATOM 1732 N N . LEU A 1 222 ? 15.054 -3.075 -4.037 1.00 97.12 222 LEU A N 1
ATOM 1733 C CA . LEU A 1 222 ? 14.036 -2.710 -5.004 1.00 97.12 222 LEU A CA 1
ATOM 1734 C C . LEU A 1 222 ? 14.361 -3.353 -6.349 1.00 97.12 222 LEU A C 1
ATOM 1736 O O . LEU A 1 222 ? 15.455 -3.175 -6.881 1.00 97.12 222 LEU A O 1
ATOM 1740 N N . VAL A 1 223 ? 13.376 -4.011 -6.942 1.00 97.75 223 VAL A N 1
ATOM 1741 C CA . VAL A 1 223 ? 13.411 -4.482 -8.330 1.00 97.75 223 VAL A CA 1
ATOM 1742 C C . VAL A 1 223 ? 12.259 -3.864 -9.112 1.00 97.75 223 VAL A C 1
ATOM 1744 O O . VAL A 1 223 ? 11.315 -3.317 -8.540 1.00 97.75 223 VAL A O 1
ATOM 1747 N N . LEU A 1 224 ? 12.324 -3.927 -10.441 1.00 98.31 224 LEU A N 1
ATOM 1748 C CA . LEU A 1 224 ? 11.323 -3.296 -11.293 1.00 98.31 224 LEU A CA 1
ATOM 1749 C C . LEU A 1 224 ? 10.939 -4.172 -12.480 1.00 98.31 224 LEU A C 1
ATOM 1751 O O . LEU A 1 224 ? 11.794 -4.660 -13.219 1.00 98.31 224 LEU A O 1
ATOM 1755 N N . ALA A 1 225 ? 9.635 -4.269 -12.704 1.00 98.50 225 ALA A N 1
ATOM 1756 C CA . ALA A 1 225 ? 9.038 -4.731 -13.940 1.00 98.50 225 ALA A CA 1
ATOM 1757 C C . ALA A 1 225 ? 8.303 -3.583 -14.648 1.00 98.50 225 ALA A C 1
ATOM 1759 O O . ALA A 1 225 ? 7.963 -2.560 -14.051 1.00 98.50 225 ALA A O 1
ATOM 1760 N N . ARG A 1 226 ? 8.033 -3.768 -15.935 1.00 97.75 226 ARG A N 1
ATOM 1761 C CA . ARG A 1 226 ? 7.046 -3.003 -16.690 1.00 97.75 226 ARG A CA 1
ATOM 1762 C C . ARG A 1 226 ? 6.080 -3.945 -17.389 1.00 97.75 226 ARG A C 1
ATOM 1764 O O . ARG A 1 226 ? 6.479 -5.038 -17.789 1.00 97.75 226 ARG A O 1
ATOM 1771 N N . ALA A 1 227 ? 4.839 -3.517 -17.547 1.00 97.19 227 ALA A N 1
ATOM 1772 C CA . ALA A 1 227 ? 3.759 -4.299 -18.135 1.00 97.19 227 ALA A CA 1
ATOM 1773 C C . ALA A 1 227 ? 2.943 -3.457 -19.131 1.00 97.19 227 ALA A C 1
ATOM 1775 O O . ALA A 1 227 ? 3.017 -2.223 -19.094 1.00 97.19 227 ALA A O 1
ATOM 1776 N N . PRO A 1 228 ? 2.128 -4.090 -19.998 1.00 94.62 228 PRO A N 1
ATOM 1777 C CA . PRO A 1 228 ? 1.176 -3.370 -20.834 1.00 94.62 228 PRO A CA 1
ATOM 1778 C C . PRO A 1 228 ? 0.259 -2.480 -19.984 1.00 94.62 228 PRO A C 1
ATOM 1780 O O . PRO A 1 228 ? -0.479 -2.961 -19.126 1.00 94.62 228 PRO A O 1
ATOM 1783 N N . ALA A 1 229 ? 0.256 -1.169 -20.242 1.00 94.12 229 ALA A N 1
ATOM 1784 C CA . ALA A 1 229 ? -0.437 -0.206 -19.382 1.00 94.12 229 ALA A CA 1
ATOM 1785 C C . ALA A 1 229 ? -1.951 -0.402 -19.259 1.00 94.12 229 ALA A C 1
ATOM 1787 O O . ALA A 1 229 ? -2.575 0.015 -18.283 1.00 94.12 229 ALA A O 1
ATOM 1788 N N . HIS A 1 230 ? -2.560 -1.032 -20.258 1.00 90.25 230 HIS A N 1
ATOM 1789 C CA . HIS A 1 230 ? -3.989 -1.296 -20.270 1.00 90.25 230 HIS A CA 1
ATOM 1790 C C . HIS A 1 230 ? -4.363 -2.627 -19.600 1.00 90.25 230 HIS A C 1
ATOM 1792 O O . HIS A 1 230 ? -5.552 -2.843 -19.357 1.00 90.25 230 HIS A O 1
ATOM 1798 N N . ASP A 1 231 ? -3.393 -3.511 -19.338 1.00 93.69 231 ASP A N 1
ATOM 1799 C CA . ASP A 1 231 ? -3.635 -4.846 -18.797 1.00 93.69 231 ASP A CA 1
ATOM 1800 C C . ASP A 1 231 ? -2.421 -5.431 -18.047 1.00 93.69 231 ASP A C 1
ATOM 1802 O O . ASP A 1 231 ? -1.609 -6.144 -18.640 1.00 93.69 231 ASP A O 1
ATOM 1806 N N . PRO A 1 232 ? -2.299 -5.204 -16.728 1.00 96.06 232 PRO A N 1
ATOM 1807 C CA . PRO A 1 232 ? -1.267 -5.859 -15.928 1.00 96.06 232 PRO A CA 1
ATOM 1808 C C . PRO A 1 232 ? -1.445 -7.383 -15.826 1.00 96.06 232 PRO A C 1
ATOM 1810 O O . PRO A 1 232 ? -0.499 -8.048 -15.410 1.00 96.06 232 PRO A O 1
ATOM 1813 N N . SER A 1 233 ? -2.603 -7.948 -16.202 1.00 96.81 233 SER A N 1
ATOM 1814 C CA . SER A 1 233 ? -2.811 -9.405 -16.207 1.00 96.81 233 SER A CA 1
ATOM 1815 C C . SER A 1 233 ? -2.230 -10.108 -17.440 1.00 96.81 233 SER A C 1
ATOM 1817 O O . SER A 1 233 ? -2.135 -11.335 -17.451 1.00 96.81 233 SER A O 1
ATOM 1819 N N . ASP A 1 234 ? -1.768 -9.358 -18.450 1.00 96.75 234 ASP A N 1
ATOM 1820 C CA . ASP A 1 234 ? -0.980 -9.909 -19.557 1.00 96.75 234 ASP A CA 1
ATOM 1821 C C . ASP A 1 234 ? 0.464 -10.175 -19.109 1.00 96.75 234 ASP A C 1
ATOM 1823 O O . ASP A 1 234 ? 1.399 -9.433 -19.420 1.00 96.75 234 ASP A O 1
ATOM 1827 N N . PHE A 1 235 ? 0.648 -11.251 -18.344 1.00 97.94 235 PHE A N 1
ATOM 1828 C CA . PHE A 1 235 ? 1.937 -11.617 -17.763 1.00 97.94 235 PHE A CA 1
ATOM 1829 C C . PHE A 1 235 ? 3.025 -11.908 -18.807 1.00 97.94 235 PHE A C 1
ATOM 1831 O O . PHE A 1 235 ? 4.199 -11.693 -18.516 1.00 97.94 235 PHE A O 1
ATOM 1838 N N . ALA A 1 236 ? 2.674 -12.344 -20.021 1.00 97.50 236 ALA A N 1
ATOM 1839 C CA . ALA A 1 236 ? 3.643 -12.570 -21.101 1.00 97.50 236 ALA A CA 1
ATOM 1840 C C . ALA A 1 236 ? 4.215 -11.250 -21.660 1.00 97.50 236 ALA A C 1
ATOM 1842 O O . ALA A 1 236 ? 5.347 -11.194 -22.159 1.00 97.50 236 ALA A O 1
ATOM 1843 N N . GLY A 1 237 ? 3.445 -10.165 -21.546 1.00 97.25 237 GLY A N 1
ATOM 1844 C CA . GLY A 1 237 ? 3.864 -8.813 -21.896 1.00 97.25 237 GLY A CA 1
ATOM 1845 C C . GLY A 1 237 ? 4.850 -8.180 -20.908 1.00 97.25 237 GLY A C 1
ATOM 1846 O O . GLY A 1 237 ? 5.464 -7.166 -21.240 1.00 97.25 237 GLY A O 1
ATOM 1847 N N . TRP A 1 238 ? 5.044 -8.757 -19.717 1.00 98.38 238 TRP A N 1
ATOM 1848 C CA . TRP A 1 238 ? 5.916 -8.167 -18.700 1.00 98.38 238 TRP A CA 1
ATOM 1849 C C . TRP A 1 238 ? 7.386 -8.196 -19.114 1.00 98.38 238 TRP A C 1
ATOM 1851 O O . TRP A 1 238 ? 7.871 -9.138 -19.747 1.00 98.38 238 TRP A O 1
ATOM 1861 N N . ARG A 1 239 ? 8.117 -7.146 -18.746 1.00 98.19 239 ARG A N 1
ATOM 1862 C CA . ARG A 1 239 ? 9.569 -7.060 -18.898 1.00 98.19 239 ARG A CA 1
ATOM 1863 C C . ARG A 1 239 ? 10.201 -6.606 -17.594 1.00 98.19 239 ARG A C 1
ATOM 1865 O O . ARG A 1 239 ? 9.713 -5.677 -16.967 1.00 98.19 239 ARG A O 1
ATOM 1872 N N . PHE A 1 240 ? 11.323 -7.202 -17.230 1.00 98.50 240 PHE A N 1
ATOM 1873 C CA . PHE A 1 240 ? 12.022 -6.976 -15.971 1.00 98.50 240 PHE A CA 1
ATOM 1874 C C . PHE A 1 240 ? 13.296 -6.186 -16.204 1.00 98.50 240 PHE A C 1
ATOM 1876 O O . PHE A 1 240 ? 13.937 -6.309 -17.253 1.00 98.50 240 PHE A O 1
ATOM 1883 N N . ARG A 1 241 ? 13.656 -5.333 -15.250 1.00 97.88 241 ARG A N 1
ATOM 1884 C CA . ARG A 1 241 ? 14.884 -4.555 -15.328 1.00 97.88 241 ARG A CA 1
ATOM 1885 C C . ARG A 1 241 ? 16.067 -5.457 -14.977 1.00 97.88 241 ARG A C 1
ATOM 1887 O O . ARG A 1 241 ? 16.273 -5.778 -13.816 1.00 97.88 241 ARG A O 1
ATOM 1894 N N . GLY A 1 242 ? 16.837 -5.846 -15.987 1.00 96.94 242 GLY A N 1
ATOM 1895 C CA . GLY A 1 242 ? 18.104 -6.557 -15.837 1.00 96.94 242 GLY A CA 1
ATOM 1896 C C . GLY A 1 242 ? 19.314 -5.624 -15.954 1.00 96.94 242 GLY A C 1
ATOM 1897 O O . GLY A 1 242 ? 19.191 -4.429 -16.240 1.00 96.94 242 GLY A O 1
ATOM 1898 N N . SER A 1 243 ? 20.512 -6.190 -15.799 1.00 94.38 243 SER A N 1
ATOM 1899 C CA . SER A 1 243 ? 21.785 -5.445 -15.808 1.00 94.38 243 SER A CA 1
ATOM 1900 C C . SER A 1 243 ? 22.068 -4.693 -17.116 1.00 94.38 243 SER A C 1
ATOM 1902 O O . SER A 1 243 ? 22.683 -3.629 -17.101 1.00 94.38 243 SER A O 1
ATOM 1904 N N . ARG A 1 244 ? 21.599 -5.215 -18.258 1.00 92.94 244 ARG A N 1
ATOM 1905 C CA . ARG A 1 244 ? 21.840 -4.643 -19.598 1.00 92.94 244 ARG A CA 1
ATOM 1906 C C . ARG A 1 244 ? 20.622 -3.973 -20.230 1.00 92.94 244 ARG A C 1
ATOM 1908 O O . ARG A 1 244 ? 20.712 -3.500 -21.359 1.00 92.94 244 ARG A O 1
ATOM 1915 N N . GLY A 1 245 ? 19.474 -3.936 -19.557 1.00 95.50 245 GLY A N 1
ATOM 1916 C CA . GLY A 1 245 ? 18.239 -3.497 -20.201 1.00 95.50 245 GLY A CA 1
ATOM 1917 C C . GLY A 1 245 ? 16.986 -4.155 -19.648 1.00 95.50 245 GLY A C 1
ATOM 1918 O O . GLY A 1 245 ? 16.964 -4.647 -18.527 1.00 95.50 245 GLY A O 1
ATOM 1919 N N . TRP A 1 246 ? 15.932 -4.141 -20.456 1.00 97.62 246 TRP A N 1
ATOM 1920 C CA . TRP A 1 246 ? 14.698 -4.869 -20.178 1.00 97.62 246 TRP A CA 1
ATOM 1921 C C . TRP A 1 246 ? 14.803 -6.299 -20.715 1.00 97.62 246 TRP A C 1
ATOM 1923 O O . TRP A 1 246 ? 15.190 -6.489 -21.864 1.00 97.62 246 TRP A O 1
ATOM 1933 N N . THR A 1 247 ? 14.430 -7.285 -19.906 1.00 97.94 247 THR A N 1
ATOM 1934 C CA . THR A 1 247 ? 14.420 -8.716 -20.255 1.00 97.94 247 THR A CA 1
ATOM 1935 C C . THR A 1 247 ? 13.022 -9.305 -20.064 1.00 97.94 247 THR A C 1
ATOM 1937 O O . THR A 1 247 ? 12.214 -8.737 -19.338 1.00 97.94 247 THR A O 1
ATOM 1940 N N . ALA A 1 248 ? 12.703 -10.412 -20.734 1.00 97.38 248 ALA A N 1
ATOM 1941 C CA . ALA A 1 248 ? 11.466 -11.162 -20.492 1.00 97.38 248 ALA A CA 1
ATOM 1942 C C . ALA A 1 248 ? 11.600 -12.176 -19.340 1.00 97.38 248 ALA A C 1
ATOM 1944 O O . ALA A 1 248 ? 10.589 -12.651 -18.840 1.00 97.38 248 ALA A O 1
ATOM 1945 N N . ASP A 1 249 ? 12.830 -12.491 -18.925 1.00 96.00 249 ASP A N 1
ATOM 1946 C CA . ASP A 1 249 ? 13.109 -13.437 -17.845 1.00 96.00 249 ASP A CA 1
ATOM 1947 C C . ASP A 1 249 ? 13.059 -12.738 -16.469 1.00 96.00 249 ASP A C 1
ATOM 1949 O O . ASP A 1 249 ? 13.910 -11.877 -16.211 1.00 96.00 249 ASP A O 1
ATOM 1953 N N . PRO A 1 250 ? 12.102 -13.078 -15.582 1.00 94.94 250 PRO A N 1
ATOM 1954 C CA . PRO A 1 250 ? 12.027 -12.506 -14.239 1.00 94.94 250 PRO A CA 1
ATOM 1955 C C . PRO A 1 250 ? 13.230 -12.863 -13.361 1.00 94.94 250 PRO A C 1
ATOM 1957 O O . PRO A 1 250 ? 13.611 -12.051 -12.521 1.00 94.94 250 PRO A O 1
ATOM 1960 N N . ALA A 1 251 ? 13.871 -14.020 -13.566 1.00 92.50 251 ALA A N 1
ATOM 1961 C CA . ALA A 1 251 ? 15.037 -14.432 -12.780 1.00 92.50 251 ALA A CA 1
ATOM 1962 C C . ALA A 1 251 ? 16.289 -13.592 -13.091 1.00 92.50 251 ALA A C 1
ATOM 1964 O O . ALA A 1 251 ? 17.224 -13.550 -12.297 1.00 92.50 251 ALA A O 1
ATOM 1965 N N . ALA A 1 252 ? 16.297 -12.894 -14.229 1.00 94.81 252 ALA A N 1
ATOM 1966 C CA . ALA A 1 252 ? 17.360 -11.977 -14.627 1.00 94.81 252 ALA A CA 1
ATOM 1967 C C . ALA A 1 252 ? 17.118 -10.522 -14.168 1.00 94.81 252 ALA A C 1
ATOM 1969 O O . ALA A 1 252 ? 17.873 -9.622 -14.562 1.00 94.81 252 ALA A O 1
ATOM 1970 N N . ALA A 1 253 ? 16.067 -10.266 -13.376 1.00 95.25 253 ALA A N 1
ATOM 1971 C CA . ALA A 1 253 ? 15.858 -8.977 -12.727 1.00 95.25 253 ALA A CA 1
ATOM 1972 C C . ALA A 1 253 ? 17.008 -8.680 -11.756 1.00 95.25 253 ALA A C 1
ATOM 1974 O O . ALA A 1 253 ? 17.457 -9.562 -11.030 1.00 95.25 253 ALA A O 1
ATOM 1975 N N . VAL A 1 254 ? 17.481 -7.434 -11.737 1.00 95.25 254 VAL A N 1
ATOM 1976 C CA . VAL A 1 254 ? 18.548 -7.000 -10.825 1.00 95.25 254 VAL A CA 1
ATOM 1977 C C . VAL A 1 254 ? 18.052 -5.892 -9.899 1.00 95.25 254 VAL A C 1
ATOM 1979 O O . VAL A 1 254 ? 17.190 -5.103 -10.312 1.00 95.25 254 VAL A O 1
ATOM 1982 N N . PRO A 1 255 ? 18.610 -5.788 -8.680 1.00 96.19 255 PRO A N 1
ATOM 1983 C CA . PRO A 1 255 ? 18.405 -4.640 -7.810 1.00 96.19 255 PRO A CA 1
ATOM 1984 C C . PRO A 1 255 ? 18.634 -3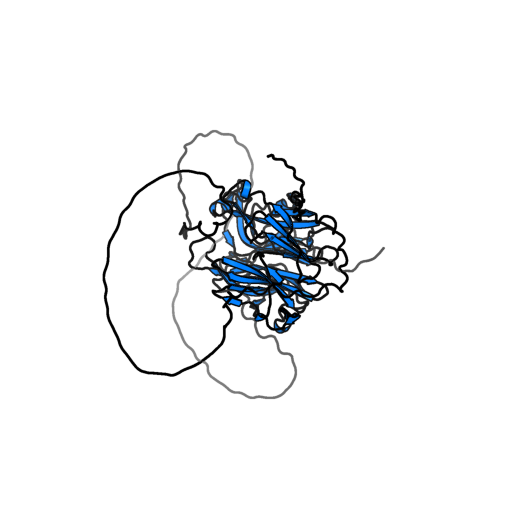.309 -8.534 1.00 96.19 255 PRO A C 1
ATOM 1986 O O . PRO A 1 255 ? 19.636 -3.116 -9.227 1.00 96.19 255 PRO A O 1
ATOM 1989 N N . ILE A 1 256 ? 17.695 -2.378 -8.371 1.00 96.62 256 ILE A N 1
ATOM 1990 C CA . ILE A 1 256 ? 17.823 -0.980 -8.816 1.00 96.62 256 ILE A CA 1
ATOM 1991 C C . ILE A 1 256 ? 18.090 -0.018 -7.651 1.00 96.62 256 ILE A C 1
ATOM 1993 O O . ILE A 1 256 ? 18.422 1.147 -7.882 1.00 96.62 256 ILE A O 1
ATOM 1997 N N . ARG A 1 257 ? 17.926 -0.497 -6.412 1.00 94.62 257 ARG A N 1
ATOM 1998 C CA . ARG A 1 257 ? 18.263 0.181 -5.157 1.00 94.62 257 ARG A CA 1
ATOM 1999 C C . ARG A 1 257 ? 18.292 -0.849 -4.024 1.00 94.62 257 ARG A C 1
ATOM 2001 O O . ARG A 1 257 ? 17.409 -1.696 -3.987 1.00 94.62 257 ARG A O 1
ATOM 2008 N N . ASP A 1 258 ? 19.220 -0.719 -3.089 1.00 91.88 258 ASP A N 1
ATOM 2009 C CA . ASP A 1 258 ? 19.277 -1.546 -1.876 1.00 91.88 258 ASP A CA 1
ATOM 2010 C C . ASP A 1 258 ? 18.625 -0.845 -0.674 1.00 91.88 258 ASP A C 1
ATOM 2012 O O . ASP A 1 258 ? 18.299 0.344 -0.739 1.00 91.88 258 ASP A O 1
ATOM 2016 N N . SER A 1 259 ? 18.445 -1.579 0.425 1.00 86.69 259 SER A N 1
ATOM 2017 C CA . SER A 1 259 ? 17.943 -1.062 1.708 1.00 86.69 259 SER A CA 1
ATOM 2018 C C . SER A 1 259 ? 16.566 -0.398 1.600 1.00 86.69 259 SER A C 1
ATOM 2020 O O . SER A 1 259 ? 16.366 0.748 2.002 1.00 86.69 259 SER A O 1
ATOM 2022 N N . VAL A 1 260 ? 15.592 -1.120 1.040 1.00 90.25 260 VAL A N 1
ATOM 2023 C CA . VAL A 1 260 ? 14.191 -0.669 0.981 1.00 90.25 260 VAL A CA 1
ATOM 2024 C C . VAL A 1 260 ? 13.299 -1.416 1.971 1.00 90.25 260 VAL A C 1
ATOM 2026 O O . VAL A 1 260 ? 13.577 -2.546 2.366 1.00 90.25 260 VAL A O 1
ATOM 2029 N N . ALA A 1 261 ? 12.184 -0.800 2.356 1.00 91.25 261 ALA A N 1
ATOM 2030 C CA . ALA A 1 261 ? 11.141 -1.473 3.124 1.00 91.25 261 ALA A CA 1
ATOM 2031 C C . ALA A 1 261 ? 10.283 -2.391 2.234 1.00 91.25 261 ALA A C 1
ATOM 2033 O O . ALA A 1 261 ? 10.132 -2.146 1.038 1.00 91.25 261 ALA A O 1
ATOM 2034 N N . SER A 1 262 ? 9.641 -3.405 2.829 1.00 88.50 262 SER A N 1
ATOM 2035 C CA . SER A 1 262 ? 8.626 -4.216 2.127 1.00 88.50 262 SER A CA 1
ATOM 2036 C C . SER A 1 262 ? 7.397 -3.385 1.736 1.00 88.50 262 SER A C 1
ATOM 2038 O O . SER A 1 262 ? 6.767 -3.646 0.711 1.00 88.50 262 SER A O 1
ATOM 2040 N N . GLU A 1 263 ? 7.089 -2.363 2.536 1.00 93.12 263 GLU A N 1
ATOM 2041 C CA . GLU A 1 263 ? 6.043 -1.382 2.278 1.00 93.12 263 GLU A CA 1
ATOM 2042 C C . GLU A 1 263 ? 6.649 -0.045 1.864 1.00 93.12 263 GLU A C 1
ATOM 2044 O O . GLU A 1 263 ? 7.347 0.607 2.643 1.00 93.12 263 GLU A O 1
ATOM 2049 N N . LEU A 1 264 ? 6.357 0.374 0.638 1.00 96.25 264 LEU A N 1
ATOM 2050 C CA . LEU A 1 264 ? 6.861 1.618 0.078 1.00 96.25 264 LEU A CA 1
ATOM 2051 C C . LEU A 1 264 ? 5.876 2.185 -0.942 1.00 96.25 264 LEU A C 1
ATOM 2053 O O . LEU A 1 264 ? 4.908 1.540 -1.340 1.00 96.25 264 LEU A O 1
ATOM 2057 N N . SER A 1 265 ? 6.143 3.397 -1.407 1.00 97.12 265 SER A N 1
ATOM 2058 C CA . SER A 1 265 ? 5.457 3.971 -2.564 1.00 97.12 265 SER A CA 1
ATOM 2059 C C . SER A 1 265 ? 6.460 4.600 -3.514 1.00 97.12 265 SER A C 1
ATOM 2061 O O . SER A 1 265 ? 7.420 5.225 -3.061 1.00 97.12 265 SER A O 1
ATOM 2063 N N . VAL A 1 266 ? 6.191 4.506 -4.814 1.00 97.06 266 VAL A N 1
ATOM 2064 C CA . VAL A 1 266 ? 6.871 5.309 -5.831 1.00 97.06 266 VAL A CA 1
ATOM 2065 C C . VAL A 1 266 ? 5.835 6.175 -6.530 1.00 97.06 266 VAL A C 1
ATOM 2067 O O . VAL A 1 266 ? 4.903 5.655 -7.142 1.00 97.06 266 VAL A O 1
ATOM 2070 N N . THR A 1 267 ? 5.990 7.491 -6.431 1.00 94.94 267 THR A N 1
ATOM 2071 C CA . THR A 1 267 ? 5.143 8.474 -7.119 1.00 94.94 267 THR A CA 1
ATOM 2072 C C . THR A 1 267 ? 5.978 9.285 -8.101 1.00 94.94 267 THR A C 1
ATOM 2074 O O . THR A 1 267 ? 7.207 9.281 -8.025 1.00 94.94 267 THR A O 1
ATOM 2077 N N . CYS A 1 268 ? 5.335 9.987 -9.031 1.00 91.00 268 CYS A N 1
ATOM 2078 C CA . CYS A 1 268 ? 5.987 11.085 -9.734 1.00 91.00 268 CYS A CA 1
ATOM 2079 C C . CYS A 1 268 ? 5.695 12.409 -9.020 1.00 91.00 268 CYS A C 1
ATOM 2081 O O . CYS A 1 268 ? 4.699 12.521 -8.302 1.00 91.00 268 CYS A O 1
ATOM 2083 N N . ASP A 1 269 ? 6.566 13.395 -9.194 1.00 86.00 269 ASP A N 1
ATOM 2084 C CA . ASP A 1 269 ? 6.247 14.770 -8.830 1.00 86.00 269 ASP A CA 1
ATOM 2085 C C . ASP A 1 269 ? 5.214 15.377 -9.792 1.00 86.00 269 ASP A C 1
ATOM 2087 O O . ASP A 1 269 ? 4.815 14.766 -10.787 1.00 86.00 269 ASP A O 1
ATOM 2091 N N . GLU A 1 270 ? 4.762 16.590 -9.489 1.00 80.31 270 GLU A N 1
ATOM 2092 C CA . GLU A 1 270 ? 3.727 17.289 -10.250 1.00 80.31 270 GLU A CA 1
ATOM 2093 C C . GLU A 1 270 ? 4.112 17.570 -11.711 1.00 80.31 270 GLU A C 1
ATOM 2095 O O . GLU A 1 270 ? 3.231 17.732 -12.554 1.00 80.31 270 GLU A O 1
ATOM 2100 N N . THR A 1 271 ? 5.411 17.623 -12.027 1.00 82.56 271 THR A N 1
ATOM 2101 C CA . THR A 1 271 ? 5.901 17.812 -13.401 1.00 82.56 271 THR A CA 1
ATOM 2102 C C . THR A 1 271 ? 6.003 16.493 -14.165 1.00 82.56 271 THR A C 1
ATOM 2104 O O . THR A 1 271 ? 6.132 16.502 -15.388 1.00 82.56 271 THR A O 1
ATOM 2107 N N . GLY A 1 272 ? 5.955 15.356 -13.464 1.00 85.25 272 GLY A N 1
ATOM 2108 C CA . GLY A 1 272 ? 6.219 14.041 -14.034 1.00 85.25 272 GLY A CA 1
ATOM 2109 C C . GLY A 1 272 ? 7.693 13.805 -14.375 1.00 85.25 272 GLY A C 1
ATOM 2110 O O . GLY A 1 272 ? 8.009 12.816 -15.028 1.00 85.25 272 GLY A O 1
ATOM 2111 N N . GLU A 1 273 ? 8.608 14.686 -13.965 1.00 87.19 273 GLU A N 1
ATOM 2112 C CA . GLU A 1 273 ? 10.027 14.598 -14.329 1.00 87.19 273 GLU A CA 1
ATOM 2113 C C . GLU A 1 273 ? 10.876 13.881 -13.276 1.00 87.19 273 GLU A C 1
ATOM 2115 O O . GLU A 1 273 ? 12.015 13.483 -13.558 1.00 87.19 273 GLU A O 1
ATOM 2120 N N . ARG A 1 274 ? 10.357 13.731 -12.052 1.00 90.75 274 ARG A N 1
ATOM 2121 C CA . ARG A 1 274 ? 11.045 13.025 -10.969 1.00 90.75 274 ARG A CA 1
ATOM 2122 C C . ARG A 1 274 ? 10.176 11.944 -10.368 1.00 90.75 274 ARG A C 1
ATOM 2124 O O . ARG A 1 274 ? 8.984 12.118 -10.159 1.00 90.75 274 ARG A O 1
ATOM 2131 N N . PHE A 1 275 ? 10.831 10.846 -10.030 1.00 95.00 275 PHE A N 1
ATOM 2132 C CA . PHE A 1 275 ? 10.264 9.690 -9.358 1.00 95.00 275 PHE A CA 1
ATOM 2133 C C . PHE A 1 275 ? 10.715 9.721 -7.907 1.00 95.00 275 PHE A C 1
ATOM 2135 O O . PHE A 1 275 ? 11.896 9.930 -7.635 1.00 95.00 275 PHE A O 1
ATOM 2142 N N . LEU A 1 276 ? 9.781 9.542 -6.986 1.00 95.12 276 LEU A N 1
ATOM 2143 C CA . LEU A 1 276 ? 9.984 9.720 -5.559 1.00 95.12 276 LEU A CA 1
ATOM 2144 C C . LEU A 1 276 ? 9.644 8.409 -4.862 1.00 95.12 276 LEU A C 1
ATOM 2146 O O . LEU A 1 276 ? 8.479 8.024 -4.794 1.00 95.12 276 LEU A O 1
ATOM 2150 N N . LEU A 1 277 ? 10.668 7.723 -4.365 1.00 96.50 277 LEU A N 1
ATOM 2151 C CA . LEU A 1 277 ? 10.513 6.560 -3.502 1.00 96.50 277 LEU A CA 1
ATOM 2152 C C . LEU A 1 277 ? 10.360 7.041 -2.065 1.00 96.50 277 LEU A C 1
ATOM 2154 O O . LEU A 1 277 ? 11.214 7.780 -1.587 1.00 96.50 277 LEU A O 1
ATOM 2158 N N . THR A 1 278 ? 9.296 6.612 -1.391 1.00 96.38 278 THR A N 1
ATOM 2159 C CA . THR A 1 278 ? 9.033 6.902 0.026 1.00 96.38 278 THR A CA 1
ATOM 2160 C C . THR A 1 278 ? 8.895 5.600 0.800 1.00 96.38 278 THR A C 1
ATOM 2162 O O . THR A 1 278 ? 8.160 4.714 0.359 1.00 96.38 278 THR A O 1
ATOM 2165 N N . CYS A 1 279 ? 9.566 5.499 1.947 1.00 95.81 279 CYS A N 1
ATOM 2166 C CA . CYS A 1 279 ? 9.415 4.389 2.885 1.00 95.81 279 CYS A CA 1
ATOM 2167 C C . CYS A 1 279 ? 9.881 4.766 4.301 1.00 95.81 279 CYS A C 1
ATOM 2169 O O . CYS A 1 279 ? 10.580 5.763 4.504 1.00 95.81 279 CYS A O 1
ATOM 2171 N N . SER A 1 280 ? 9.504 3.947 5.284 1.00 95.12 280 SER A N 1
ATOM 2172 C CA . SER A 1 280 ? 10.138 3.948 6.605 1.00 95.12 280 SER A CA 1
ATOM 2173 C C . SER A 1 280 ? 11.527 3.329 6.474 1.00 95.12 280 SER A C 1
ATOM 2175 O O . SER A 1 280 ? 11.677 2.308 5.796 1.00 95.12 280 SER A O 1
ATOM 2177 N N . ARG A 1 281 ? 12.542 3.932 7.095 1.00 90.69 281 ARG A N 1
ATOM 2178 C CA . ARG A 1 281 ? 13.914 3.409 7.044 1.00 90.69 281 ARG A CA 1
ATOM 2179 C C . ARG A 1 281 ? 13.952 1.969 7.544 1.00 90.69 281 ARG A C 1
ATOM 2181 O O . ARG A 1 281 ? 13.378 1.684 8.591 1.00 90.69 281 ARG A O 1
ATOM 2188 N N . ASP A 1 282 ? 14.579 1.075 6.784 1.00 84.75 282 ASP A N 1
ATOM 2189 C CA . ASP A 1 282 ? 14.730 -0.348 7.124 1.00 84.75 282 ASP A CA 1
ATOM 2190 C C . ASP A 1 282 ? 13.402 -1.088 7.451 1.00 84.75 282 ASP A C 1
ATOM 2192 O O . ASP A 1 282 ? 13.399 -2.191 7.991 1.00 84.75 282 ASP A O 1
ATOM 2196 N N . GLY A 1 283 ? 12.243 -0.510 7.102 1.00 86.06 283 GLY A N 1
ATOM 2197 C CA . GLY A 1 283 ? 10.908 -1.082 7.310 1.00 86.06 283 GLY A CA 1
ATOM 2198 C C . GLY A 1 283 ? 10.221 -0.702 8.625 1.00 86.06 283 GLY A C 1
ATOM 2199 O O . GLY A 1 283 ? 9.064 -0.286 8.581 1.00 86.06 283 GLY A O 1
ATOM 2200 N N . LEU A 1 284 ? 10.911 -0.807 9.764 1.00 91.44 284 LEU A N 1
ATOM 2201 C CA . LEU A 1 284 ? 10.386 -0.464 11.096 1.00 91.44 284 LEU A CA 1
ATOM 2202 C C . LEU A 1 284 ? 11.246 0.639 11.717 1.00 91.44 284 LEU A C 1
ATOM 2204 O O . LEU A 1 284 ? 12.300 0.376 12.291 1.00 91.44 284 LEU A O 1
ATOM 2208 N N . SER A 1 285 ? 10.810 1.888 11.584 1.00 93.69 285 SER A N 1
ATOM 2209 C CA . SER A 1 285 ? 11.574 3.043 12.043 1.00 93.69 285 SER A CA 1
ATOM 2210 C C . SER A 1 285 ? 10.678 4.267 12.227 1.00 93.69 285 SER A C 1
ATOM 2212 O O . SER A 1 285 ? 9.746 4.467 11.439 1.00 93.69 285 SER A O 1
ATOM 2214 N N . PRO A 1 286 ? 10.966 5.137 13.217 1.00 95.00 286 PRO A N 1
ATOM 2215 C CA . PRO A 1 286 ? 10.359 6.463 13.269 1.00 95.00 286 PRO A CA 1
ATOM 2216 C C . PRO A 1 286 ? 10.768 7.332 12.075 1.00 95.00 286 PRO A C 1
ATOM 2218 O O . PRO A 1 286 ? 10.092 8.310 11.772 1.00 95.00 286 PRO A O 1
ATOM 2221 N N . GLU A 1 287 ? 11.863 7.016 11.390 1.00 96.00 287 GLU A N 1
ATOM 2222 C CA . GLU A 1 287 ? 12.386 7.842 10.314 1.00 96.00 287 GLU A CA 1
ATOM 2223 C C . GLU A 1 287 ? 11.721 7.518 8.969 1.00 96.00 287 GLU A C 1
ATOM 2225 O O . GLU A 1 287 ? 11.830 6.404 8.449 1.00 96.00 287 GLU A O 1
ATOM 2230 N N . ILE A 1 288 ? 11.084 8.521 8.365 1.00 96.19 288 ILE A N 1
ATOM 2231 C CA . ILE A 1 288 ? 10.533 8.450 7.010 1.00 96.19 288 ILE A CA 1
ATOM 2232 C C . ILE A 1 288 ? 11.502 9.125 6.049 1.00 96.19 288 ILE A C 1
ATOM 2234 O O . ILE A 1 288 ? 11.883 10.285 6.247 1.00 96.19 288 ILE A O 1
ATOM 2238 N N . TRP A 1 289 ? 11.861 8.415 4.983 1.00 93.69 289 TRP A N 1
ATOM 2239 C CA . TRP A 1 289 ? 12.829 8.874 3.997 1.00 93.69 289 TRP A CA 1
ATOM 2240 C C . TRP A 1 289 ? 12.217 8.956 2.606 1.00 93.69 289 TRP A C 1
ATOM 2242 O O . TRP A 1 289 ? 11.304 8.207 2.254 1.00 93.69 289 TRP A O 1
ATOM 2252 N N . VAL A 1 290 ? 12.759 9.878 1.808 1.00 93.81 290 VAL A N 1
ATOM 2253 C CA . VAL A 1 290 ? 12.444 10.014 0.385 1.00 93.81 290 VAL A CA 1
ATOM 2254 C C . VAL A 1 290 ? 13.728 9.990 -0.433 1.00 93.81 290 VAL A C 1
ATOM 2256 O O . VAL A 1 290 ? 14.679 10.710 -0.125 1.00 93.81 290 VAL A O 1
ATOM 2259 N N . ALA A 1 291 ? 13.743 9.204 -1.507 1.00 93.31 291 ALA A N 1
ATOM 2260 C CA . ALA A 1 291 ? 14.806 9.190 -2.508 1.00 93.31 291 ALA A CA 1
ATOM 2261 C C . ALA A 1 291 ? 14.243 9.563 -3.886 1.00 93.31 291 ALA A C 1
ATOM 2263 O O . ALA A 1 291 ? 13.234 9.009 -4.323 1.00 93.31 291 ALA A O 1
ATOM 2264 N N . ALA A 1 292 ? 14.896 10.500 -4.574 1.00 93.56 292 ALA A N 1
ATOM 2265 C CA . ALA A 1 292 ? 14.479 10.965 -5.895 1.00 93.56 292 ALA A CA 1
ATOM 2266 C C . ALA A 1 292 ? 15.254 10.264 -7.019 1.00 93.56 292 ALA A C 1
ATOM 2268 O O . ALA A 1 292 ? 16.397 9.856 -6.836 1.00 93.56 292 ALA A O 1
ATOM 2269 N N . ALA A 1 293 ? 14.647 10.146 -8.194 1.00 95.19 293 ALA A N 1
ATOM 2270 C CA . ALA A 1 293 ? 15.294 9.696 -9.419 1.00 95.19 293 ALA A CA 1
ATOM 2271 C C . ALA A 1 293 ? 14.732 10.439 -10.635 1.00 95.19 293 ALA A C 1
ATOM 2273 O O . ALA A 1 293 ? 13.589 10.885 -10.640 1.00 95.19 293 ALA A O 1
ATOM 2274 N N . ARG A 1 294 ? 15.515 10.517 -11.715 1.00 93.94 294 ARG A N 1
ATOM 2275 C CA . ARG A 1 294 ? 15.083 11.098 -13.006 1.00 93.94 294 ARG A CA 1
ATOM 2276 C C . ARG A 1 294 ? 14.440 10.097 -13.960 1.00 93.94 294 ARG A C 1
ATOM 2278 O O . ARG A 1 294 ? 13.985 10.456 -15.039 1.00 93.94 294 ARG A O 1
ATOM 2285 N N . ARG A 1 295 ? 14.509 8.818 -13.613 1.00 94.94 295 ARG A N 1
ATOM 2286 C CA . ARG A 1 295 ? 13.966 7.702 -14.382 1.00 94.94 295 ARG A CA 1
ATOM 2287 C C . ARG A 1 295 ? 13.285 6.755 -13.403 1.00 94.94 295 ARG A C 1
ATOM 2289 O O . ARG A 1 295 ? 13.752 6.656 -12.267 1.00 94.94 295 ARG A O 1
ATOM 2296 N N . PRO A 1 296 ? 12.269 5.999 -13.839 1.00 94.75 296 PRO A N 1
ATOM 2297 C CA . PRO A 1 296 ? 11.539 5.110 -12.941 1.00 94.75 296 PRO A CA 1
ATOM 2298 C C . PRO A 1 296 ? 12.423 3.990 -12.372 1.00 94.75 296 PRO A C 1
ATOM 2300 O O . PRO A 1 296 ? 12.144 3.478 -11.296 1.00 94.75 296 PRO A O 1
ATOM 2303 N N . TRP A 1 297 ? 13.519 3.637 -13.050 1.00 95.06 297 TRP A N 1
ATOM 2304 C CA . TRP A 1 297 ? 14.505 2.649 -12.591 1.00 95.06 297 TRP A CA 1
ATOM 2305 C C . TRP A 1 297 ? 15.772 3.260 -11.972 1.00 95.06 297 TRP A C 1
ATOM 2307 O O . TRP A 1 297 ? 16.772 2.562 -11.826 1.00 95.06 297 TRP A O 1
ATOM 2317 N N . GLY A 1 298 ? 15.782 4.559 -11.670 1.00 93.00 298 GLY A N 1
ATOM 2318 C CA . GLY A 1 298 ? 16.957 5.213 -11.104 1.00 93.00 298 GLY A CA 1
ATOM 2319 C C . GLY A 1 298 ? 18.039 5.636 -12.122 1.00 93.00 298 GLY A C 1
ATOM 2320 O O . GLY A 1 298 ? 17.779 5.733 -13.328 1.00 93.00 298 GLY A O 1
ATOM 2321 N N . PRO A 1 299 ? 19.268 5.923 -11.652 1.00 94.50 299 PRO A N 1
ATOM 2322 C CA . PRO A 1 299 ? 19.710 5.758 -10.265 1.00 94.50 299 PRO A CA 1
ATOM 2323 C C . PRO A 1 299 ? 18.934 6.673 -9.312 1.00 94.50 299 PRO A C 1
ATOM 2325 O O . PRO A 1 299 ? 18.626 7.813 -9.662 1.00 94.50 299 PRO A O 1
ATOM 2328 N N . PHE A 1 300 ? 18.587 6.143 -8.139 1.00 94.06 300 PHE A N 1
ATOM 2329 C CA . PHE A 1 300 ? 18.021 6.941 -7.058 1.00 94.06 300 PHE A CA 1
ATOM 2330 C C . PHE A 1 300 ? 19.140 7.679 -6.334 1.00 94.06 300 PHE A C 1
ATOM 2332 O O . PHE A 1 300 ? 20.211 7.129 -6.086 1.00 94.06 300 PHE A O 1
ATOM 2339 N N . GLU A 1 301 ? 18.880 8.925 -5.987 1.00 92.25 301 GLU A N 1
ATOM 2340 C CA . GLU A 1 301 ? 19.756 9.733 -5.157 1.00 92.25 301 GLU A CA 1
ATOM 2341 C C . GLU A 1 301 ? 19.879 9.180 -3.734 1.00 92.25 301 GLU A C 1
ATOM 2343 O O . GLU A 1 301 ? 19.069 8.340 -3.305 1.00 92.25 301 GLU A O 1
ATOM 2348 N N . PRO A 1 302 ? 20.878 9.673 -2.978 1.00 90.25 302 PRO A N 1
ATOM 2349 C CA . PRO A 1 302 ? 20.895 9.507 -1.539 1.00 90.25 302 PRO A CA 1
ATOM 2350 C C . PRO A 1 302 ? 19.552 9.914 -0.939 1.00 90.25 302 PRO A C 1
ATOM 2352 O O . PRO A 1 302 ? 18.955 10.934 -1.294 1.00 90.25 302 PRO A O 1
ATOM 2355 N N . GLU A 1 303 ? 19.075 9.070 -0.042 1.00 90.12 303 GLU A N 1
ATOM 2356 C CA . GLU A 1 303 ? 17.835 9.288 0.677 1.00 90.12 303 GLU A CA 1
ATOM 2357 C C . GLU A 1 303 ? 17.929 10.519 1.579 1.00 90.12 303 GLU A C 1
ATOM 2359 O O . GLU A 1 303 ? 18.985 10.863 2.113 1.00 90.12 303 GLU A O 1
ATOM 2364 N N . ARG A 1 304 ? 16.796 11.198 1.746 1.00 91.19 304 ARG A N 1
ATOM 2365 C CA . ARG A 1 304 ? 16.648 12.346 2.635 1.00 91.19 304 ARG A CA 1
ATOM 2366 C C . ARG A 1 304 ? 15.635 12.014 3.717 1.00 91.19 304 ARG A C 1
ATOM 2368 O O . ARG A 1 304 ? 14.506 11.654 3.389 1.00 91.19 304 ARG A O 1
ATOM 2375 N N . LEU A 1 305 ? 16.015 12.202 4.979 1.00 93.31 305 LEU A N 1
ATOM 2376 C CA . LEU A 1 305 ? 15.081 12.185 6.101 1.00 93.31 305 LEU A CA 1
ATOM 2377 C C . LEU A 1 305 ? 14.075 13.326 5.919 1.00 93.31 305 LEU A C 1
ATOM 2379 O O . LEU A 1 305 ? 14.461 14.496 5.859 1.00 93.31 305 LEU A O 1
ATOM 2383 N N . VAL A 1 306 ? 12.790 12.992 5.818 1.00 94.25 306 VAL A N 1
ATOM 2384 C CA . VAL A 1 306 ? 11.723 13.983 5.615 1.00 94.25 306 VAL A CA 1
ATOM 2385 C C . VAL A 1 306 ? 10.840 14.167 6.839 1.00 94.25 306 VAL A C 1
ATOM 2387 O O . VAL A 1 306 ? 10.310 15.259 7.035 1.00 94.25 306 VAL A O 1
ATOM 2390 N N . TYR A 1 307 ? 10.711 13.145 7.683 1.00 95.81 307 TYR A N 1
ATOM 2391 C CA . TYR A 1 307 ? 9.931 13.208 8.914 1.00 95.81 307 TYR A CA 1
ATOM 2392 C C . TYR A 1 307 ? 10.437 12.190 9.940 1.00 95.81 307 TYR A C 1
ATOM 2394 O O . TYR A 1 307 ? 10.957 11.143 9.560 1.00 95.81 307 TYR A O 1
ATOM 2402 N N . SER A 1 308 ? 10.274 12.502 11.226 1.00 96.25 308 SER A N 1
ATOM 2403 C CA . SER A 1 308 ? 10.520 11.572 12.330 1.00 96.25 308 SER A CA 1
ATOM 2404 C C . SER A 1 308 ? 9.254 11.452 13.173 1.00 96.25 308 SER A C 1
ATOM 2406 O O . SER A 1 308 ? 8.742 12.459 13.668 1.00 96.25 308 SER A O 1
ATOM 2408 N N . CYS A 1 309 ? 8.731 10.235 13.283 1.00 96.75 309 CYS A N 1
ATOM 2409 C CA . CYS A 1 309 ? 7.492 9.929 13.984 1.00 96.75 309 CYS A CA 1
ATOM 2410 C C . CYS A 1 309 ? 7.681 10.142 15.497 1.00 96.75 309 CYS A C 1
ATOM 2412 O O . CYS A 1 309 ? 8.636 9.610 16.072 1.00 96.75 309 CYS A O 1
ATOM 2414 N N . PRO A 1 310 ? 6.816 10.925 16.164 1.00 95.88 310 PRO A N 1
ATOM 2415 C CA . PRO A 1 310 ? 7.012 11.295 17.563 1.00 95.88 310 PRO A CA 1
ATOM 2416 C C . PRO A 1 310 ? 6.647 10.191 18.566 1.00 95.88 310 PRO A C 1
ATOM 2418 O O . PRO A 1 310 ? 7.003 10.306 19.737 1.00 95.88 310 PRO A O 1
ATOM 2421 N N . GLU A 1 311 ? 5.899 9.165 18.161 1.00 96.62 311 GLU A N 1
ATOM 2422 C CA . GLU A 1 311 ? 5.306 8.177 19.065 1.00 96.62 311 GLU A CA 1
ATOM 2423 C C . GLU A 1 311 ? 6.348 7.307 19.785 1.00 96.62 311 GLU A C 1
ATOM 2425 O O . GLU A 1 311 ? 6.264 7.224 21.012 1.00 96.62 311 GLU A O 1
ATOM 2430 N N . PRO A 1 312 ? 7.381 6.756 19.113 1.00 95.56 312 PRO A N 1
ATOM 2431 C CA . PRO A 1 312 ? 8.396 5.933 19.781 1.00 95.56 312 PRO A CA 1
ATOM 2432 C C . PRO A 1 312 ? 9.214 6.693 20.836 1.00 95.56 312 PRO A C 1
ATOM 2434 O O . PRO A 1 312 ? 9.731 6.101 21.778 1.00 95.56 312 PRO A O 1
ATOM 2437 N N . ALA A 1 313 ? 9.318 8.023 20.716 1.00 94.81 313 ALA A N 1
ATOM 2438 C CA . ALA A 1 313 ? 9.987 8.860 21.716 1.00 94.81 313 ALA A CA 1
ATOM 2439 C C . ALA A 1 313 ? 9.144 9.068 22.990 1.00 94.81 313 ALA A C 1
ATOM 2441 O O . ALA A 1 313 ? 9.679 9.464 24.024 1.00 94.81 313 ALA A O 1
ATOM 2442 N N . ARG A 1 314 ? 7.826 8.840 22.916 1.00 94.25 314 ARG A N 1
ATOM 2443 C CA . ARG A 1 314 ? 6.884 8.979 24.040 1.00 94.25 314 ARG A CA 1
ATOM 2444 C C . ARG A 1 314 ? 6.611 7.651 24.738 1.00 94.25 314 ARG A C 1
ATOM 2446 O O . ARG A 1 314 ? 6.245 7.651 25.909 1.00 94.25 314 ARG A O 1
ATOM 2453 N N . ASP A 1 315 ? 6.760 6.546 24.017 1.00 94.62 315 ASP A N 1
ATOM 2454 C CA . ASP A 1 315 ? 6.490 5.194 24.491 1.00 94.62 315 ASP A CA 1
ATOM 2455 C C . ASP A 1 315 ? 7.433 4.213 23.783 1.00 94.62 315 ASP A C 1
ATOM 2457 O O . ASP A 1 315 ? 7.323 3.995 22.578 1.00 94.62 315 ASP A O 1
ATOM 2461 N N . SER A 1 316 ? 8.354 3.604 24.533 1.00 93.38 316 SER A N 1
ATOM 2462 C CA . SER A 1 316 ? 9.355 2.677 23.989 1.00 93.38 316 SER A CA 1
ATOM 2463 C C . SER A 1 316 ? 8.768 1.355 23.492 1.00 93.38 316 SER A C 1
ATOM 2465 O O . SER A 1 316 ? 9.460 0.596 22.816 1.00 93.38 316 SER A O 1
ATOM 2467 N N . THR A 1 317 ? 7.503 1.062 23.808 1.00 94.56 317 THR A N 1
ATOM 2468 C CA . THR A 1 317 ? 6.792 -0.091 23.244 1.00 94.56 317 THR A CA 1
ATOM 2469 C C . THR A 1 317 ? 6.225 0.204 21.860 1.00 94.56 317 THR A C 1
ATOM 2471 O O . THR A 1 317 ? 5.756 -0.719 21.200 1.00 94.56 317 THR A O 1
ATOM 2474 N N . VAL A 1 318 ? 6.236 1.465 21.415 1.00 96.56 318 VAL A N 1
ATOM 2475 C CA . VAL A 1 318 ? 5.670 1.894 20.135 1.00 96.56 318 VAL A CA 1
ATOM 2476 C C . VAL A 1 318 ? 6.753 1.981 19.062 1.00 96.56 318 VAL A C 1
ATOM 2478 O O . VAL A 1 318 ? 7.833 2.521 19.279 1.00 96.56 318 VAL A O 1
ATOM 2481 N N . PHE A 1 319 ? 6.439 1.480 17.872 1.00 95.56 319 PHE A N 1
ATOM 2482 C CA . PHE A 1 319 ? 7.251 1.585 16.665 1.00 95.56 319 PHE A CA 1
ATOM 2483 C C . PHE A 1 319 ? 6.413 2.135 15.505 1.00 95.56 319 PHE A C 1
ATOM 2485 O O . PHE A 1 319 ? 5.183 2.071 15.522 1.00 95.56 319 PHE A O 1
ATOM 2492 N N . CYS A 1 320 ? 7.075 2.666 14.476 1.00 97.44 320 CYS A N 1
ATOM 2493 C CA . CYS A 1 320 ? 6.414 3.219 13.293 1.00 97.44 320 CYS A CA 1
ATOM 2494 C C . CYS A 1 320 ? 6.845 2.496 12.019 1.00 97.44 320 CYS A C 1
ATOM 2496 O O . CYS A 1 320 ? 7.964 1.993 11.926 1.00 97.44 320 CYS A O 1
ATOM 2498 N N . TYR A 1 321 ? 5.939 2.427 11.047 1.00 96.50 321 TYR A N 1
ATOM 2499 C CA . TYR A 1 321 ? 6.142 1.711 9.790 1.00 96.50 321 TYR A CA 1
ATOM 2500 C C . TYR A 1 321 ? 5.151 2.180 8.714 1.00 96.50 321 TYR A C 1
ATOM 2502 O O . TYR A 1 321 ? 4.408 3.150 8.905 1.00 96.50 321 TYR A O 1
ATOM 2510 N N . ALA A 1 322 ? 5.148 1.470 7.582 1.00 96.00 322 ALA A N 1
ATOM 2511 C CA . ALA A 1 322 ? 4.188 1.621 6.493 1.00 96.00 322 ALA A CA 1
ATOM 2512 C C . ALA A 1 322 ? 4.125 3.034 5.892 1.00 96.00 322 ALA A C 1
ATOM 2514 O O . ALA A 1 322 ? 3.058 3.451 5.442 1.00 96.00 322 ALA A O 1
ATOM 2515 N N . ALA A 1 323 ? 5.244 3.770 5.840 1.00 97.50 323 ALA A N 1
ATOM 2516 C CA . ALA A 1 323 ? 5.226 5.085 5.211 1.00 97.50 323 ALA A CA 1
ATOM 2517 C C . ALA A 1 323 ? 4.819 5.000 3.724 1.00 97.50 323 ALA A C 1
ATOM 2519 O O . ALA A 1 323 ? 5.418 4.249 2.951 1.00 97.50 323 ALA A O 1
ATOM 2520 N N . LYS A 1 324 ? 3.813 5.781 3.320 1.00 96.81 324 LYS A N 1
ATOM 2521 C CA . LYS A 1 324 ? 3.294 5.872 1.943 1.00 96.81 324 LYS A CA 1
ATOM 2522 C C . LYS A 1 324 ? 3.211 7.324 1.510 1.00 96.81 324 LYS A C 1
ATOM 2524 O O . LYS A 1 324 ? 2.913 8.180 2.330 1.00 96.81 324 LYS A O 1
ATOM 2529 N N . ALA A 1 325 ? 3.394 7.590 0.222 1.00 96.69 325 ALA A N 1
ATOM 2530 C CA . ALA A 1 325 ? 3.047 8.851 -0.422 1.00 96.69 325 ALA A CA 1
ATOM 2531 C C . ALA A 1 325 ? 1.727 8.732 -1.199 1.00 96.69 325 ALA A C 1
ATOM 2533 O O . ALA A 1 325 ? 1.486 7.743 -1.896 1.00 96.69 325 ALA A O 1
ATOM 2534 N N . HIS A 1 326 ? 0.901 9.779 -1.132 1.00 96.12 326 HIS A N 1
ATOM 2535 C CA . HIS A 1 326 ? -0.416 9.842 -1.771 1.00 96.12 326 HIS A CA 1
ATOM 2536 C C . HIS A 1 326 ? -0.427 10.896 -2.874 1.00 96.12 326 HIS A C 1
ATOM 2538 O O . HIS A 1 326 ? -0.715 12.067 -2.628 1.00 96.12 326 HIS A O 1
ATOM 2544 N N . ALA A 1 327 ? -0.141 10.484 -4.112 1.00 90.44 327 ALA A N 1
ATOM 2545 C CA . ALA A 1 327 ? -0.064 11.402 -5.253 1.00 90.44 327 ALA A CA 1
ATOM 2546 C C . ALA A 1 327 ? -1.356 12.220 -5.464 1.00 90.44 327 ALA A C 1
ATOM 2548 O O . ALA A 1 327 ? -1.280 13.398 -5.788 1.00 90.44 327 ALA A O 1
ATOM 2549 N N . GLY A 1 328 ? -2.532 11.633 -5.208 1.00 90.12 328 GLY A N 1
ATOM 2550 C CA . GLY A 1 328 ? -3.827 12.326 -5.318 1.00 90.12 328 GLY A CA 1
ATOM 2551 C C . GLY A 1 328 ? -4.087 13.403 -4.254 1.00 90.12 328 GLY A C 1
ATOM 2552 O O . GLY A 1 328 ? -5.047 14.161 -4.368 1.00 90.12 328 GLY A O 1
ATOM 2553 N N . LEU A 1 329 ? -3.252 13.472 -3.213 1.00 91.62 329 LEU A N 1
ATOM 2554 C CA . LEU A 1 329 ? -3.300 14.503 -2.170 1.00 91.62 329 LEU A CA 1
ATOM 2555 C C . LEU A 1 329 ? -2.124 15.486 -2.272 1.00 91.62 329 LEU A C 1
ATOM 2557 O O . LEU A 1 329 ? -2.058 16.444 -1.503 1.00 91.62 329 LEU A O 1
ATOM 2561 N N . ALA A 1 330 ? -1.179 15.241 -3.183 1.00 87.19 330 ALA A N 1
ATOM 2562 C CA . ALA A 1 330 ? -0.025 16.101 -3.377 1.00 87.19 330 ALA A CA 1
ATOM 2563 C C . ALA A 1 330 ? -0.433 17.440 -4.013 1.00 87.19 330 ALA A C 1
ATOM 2565 O O . ALA A 1 330 ? -1.408 17.542 -4.757 1.00 87.19 330 ALA A O 1
ATOM 2566 N N . SER A 1 331 ? 0.358 18.471 -3.741 1.00 83.44 331 SER A N 1
ATOM 2567 C CA . SER A 1 331 ? 0.279 19.775 -4.404 1.00 83.44 331 SER A CA 1
ATOM 2568 C C . SER A 1 331 ? 1.674 20.152 -4.909 1.00 83.44 331 SER A C 1
ATOM 2570 O O . SER A 1 331 ? 2.645 19.563 -4.435 1.00 83.44 331 SER A O 1
ATOM 2572 N N . PRO A 1 332 ? 1.830 21.133 -5.816 1.00 82.75 332 PRO A N 1
ATOM 2573 C CA . PRO A 1 332 ? 3.151 21.505 -6.322 1.00 82.75 332 PRO A CA 1
ATOM 2574 C C . PRO A 1 332 ? 4.178 21.725 -5.198 1.00 82.75 332 PRO A C 1
ATOM 2576 O O . PRO A 1 332 ? 3.906 22.454 -4.241 1.00 82.75 332 PRO A O 1
ATOM 2579 N N . GLY A 1 333 ? 5.328 21.051 -5.281 1.00 81.62 333 GLY A N 1
ATOM 2580 C CA . GLY A 1 333 ? 6.398 21.088 -4.279 1.00 81.62 333 GLY A CA 1
ATOM 2581 C C . GLY A 1 333 ? 6.090 20.423 -2.929 1.00 81.62 333 GLY A C 1
ATOM 2582 O O . GLY A 1 333 ? 6.897 20.537 -2.003 1.00 81.62 333 GLY A O 1
ATOM 2583 N N . ARG A 1 334 ? 4.954 19.732 -2.773 1.00 88.75 334 ARG A N 1
ATOM 2584 C CA . ARG A 1 334 ? 4.523 19.147 -1.496 1.00 88.75 334 ARG A CA 1
ATOM 2585 C C . ARG A 1 334 ? 3.954 17.742 -1.659 1.00 88.75 334 ARG A C 1
ATOM 2587 O O . ARG A 1 334 ? 2.980 17.523 -2.375 1.00 88.75 334 ARG A O 1
ATOM 2594 N N . LEU A 1 335 ? 4.506 16.808 -0.891 1.00 92.56 335 LEU A N 1
ATOM 2595 C CA . LEU A 1 335 ? 3.944 15.473 -0.715 1.00 92.56 335 LEU A CA 1
ATOM 2596 C C . LEU A 1 335 ? 3.006 15.441 0.484 1.00 92.56 335 LEU A C 1
ATOM 2598 O O . LEU A 1 335 ? 3.233 16.127 1.482 1.00 92.56 335 LEU A O 1
ATOM 2602 N N . VAL A 1 336 ? 2.002 14.576 0.403 1.00 96.12 336 VAL A N 1
ATOM 2603 C CA . VAL A 1 336 ? 1.239 14.115 1.560 1.00 96.12 336 VAL A CA 1
ATOM 2604 C C . VAL A 1 336 ? 1.568 12.648 1.762 1.00 96.12 336 VAL A C 1
ATOM 2606 O O . VAL A 1 336 ? 1.447 11.846 0.833 1.00 96.12 336 VAL A O 1
ATOM 2609 N N . LEU A 1 337 ? 2.022 12.327 2.966 1.00 97.69 337 LEU A N 1
ATOM 2610 C CA . LEU A 1 337 ? 2.435 10.998 3.373 1.00 97.69 337 LEU A CA 1
ATOM 2611 C C . LEU A 1 337 ? 1.516 10.473 4.476 1.00 97.69 337 LEU A C 1
ATOM 2613 O O . LEU A 1 337 ? 1.004 11.271 5.262 1.00 97.69 337 LEU A O 1
ATOM 2617 N N . THR A 1 338 ? 1.378 9.154 4.583 1.00 98.31 338 THR A N 1
ATOM 2618 C CA . THR A 1 338 ? 0.909 8.498 5.811 1.00 98.31 338 THR A CA 1
ATOM 2619 C C . THR A 1 338 ? 1.990 7.627 6.416 1.00 98.31 338 THR A C 1
ATOM 2621 O O . THR A 1 338 ? 2.807 7.090 5.678 1.00 98.31 338 THR A O 1
ATOM 2624 N N . TYR A 1 339 ? 1.944 7.416 7.727 1.00 98.19 339 TYR A N 1
ATOM 2625 C CA . TYR A 1 339 ? 2.609 6.311 8.426 1.00 98.19 339 TYR A CA 1
ATOM 2626 C C . TYR A 1 339 ? 1.657 5.703 9.461 1.00 98.19 339 TYR A C 1
ATOM 2628 O O . TYR A 1 339 ? 0.580 6.249 9.712 1.00 98.19 339 TYR A O 1
ATOM 2636 N N . VAL A 1 340 ? 2.045 4.583 10.069 1.00 98.19 340 VAL A N 1
ATOM 2637 C CA . VAL A 1 340 ? 1.283 3.934 11.145 1.00 98.19 340 VAL A CA 1
ATOM 2638 C C . VAL A 1 340 ? 2.189 3.751 12.356 1.00 98.19 340 VAL A C 1
ATOM 2640 O O . VAL A 1 340 ? 3.319 3.285 12.220 1.00 98.19 340 VAL A O 1
ATOM 2643 N N . ALA A 1 341 ? 1.695 4.112 13.540 1.00 97.69 341 ALA A N 1
ATOM 2644 C CA . ALA A 1 341 ? 2.317 3.772 14.817 1.00 97.69 341 ALA A CA 1
ATOM 2645 C C . ALA A 1 341 ? 1.638 2.524 15.399 1.00 97.69 341 ALA A C 1
ATOM 2647 O O . ALA A 1 341 ? 0.413 2.477 15.485 1.00 97.69 341 ALA A O 1
ATOM 2648 N N . ASN A 1 342 ? 2.412 1.520 15.794 1.00 96.00 342 ASN A N 1
ATOM 2649 C CA . ASN A 1 342 ? 1.948 0.257 16.373 1.00 96.00 342 ASN A CA 1
ATOM 2650 C C . ASN A 1 342 ? 2.786 -0.075 17.612 1.00 96.00 342 ASN A C 1
ATOM 2652 O O . ASN A 1 342 ? 3.772 0.600 17.879 1.00 96.00 342 ASN A O 1
ATOM 2656 N N . SER A 1 343 ? 2.397 -1.075 18.394 1.00 95.06 343 SER A N 1
ATOM 2657 C CA . SER A 1 343 ? 3.106 -1.475 19.602 1.00 95.06 343 SER A CA 1
ATOM 2658 C C . SER A 1 343 ? 3.598 -2.912 19.522 1.00 95.06 343 SER A C 1
ATOM 2660 O O . SER A 1 343 ? 2.959 -3.778 18.928 1.00 95.06 343 SER A O 1
ATOM 2662 N N . THR A 1 344 ? 4.723 -3.180 20.178 1.00 91.12 344 THR A N 1
ATOM 2663 C CA . THR A 1 344 ? 5.206 -4.537 20.463 1.00 91.12 344 THR A CA 1
ATOM 2664 C C . THR A 1 344 ? 4.295 -5.289 21.437 1.00 91.12 344 THR A C 1
ATOM 2666 O O . THR A 1 344 ? 4.445 -6.494 21.615 1.00 91.12 344 THR A O 1
ATOM 2669 N N . ARG A 1 345 ? 3.333 -4.597 22.058 1.00 91.12 345 ARG A N 1
ATOM 2670 C CA . ARG A 1 345 ? 2.328 -5.149 22.966 1.00 91.12 345 ARG A CA 1
ATOM 2671 C C . ARG A 1 345 ? 0.946 -5.041 22.327 1.00 91.12 345 ARG A C 1
ATOM 2673 O O . ARG A 1 345 ? 0.431 -3.939 22.149 1.00 91.12 345 ARG A O 1
ATOM 2680 N N . PHE A 1 346 ? 0.323 -6.168 21.992 1.00 90.00 346 PHE A N 1
ATOM 2681 C CA . PHE A 1 346 ? -0.981 -6.177 21.315 1.00 90.00 346 PHE A CA 1
ATOM 2682 C C . PHE A 1 346 ? -2.085 -5.502 22.144 1.00 90.00 346 PHE A C 1
ATOM 2684 O O . PHE A 1 346 ? -2.940 -4.794 21.622 1.00 90.00 346 PHE A O 1
ATOM 2691 N N . GLU A 1 347 ? -2.055 -5.662 23.460 1.00 93.00 347 GLU A N 1
ATOM 2692 C CA . GLU A 1 347 ? -2.963 -4.981 24.369 1.00 93.00 347 GLU A CA 1
ATOM 2693 C C . GLU A 1 347 ? -2.867 -3.461 24.218 1.00 93.00 347 GLU A C 1
ATOM 2695 O O . GLU A 1 347 ? -3.894 -2.794 24.173 1.00 93.00 347 GLU A O 1
ATOM 2700 N N . ARG A 1 348 ? -1.668 -2.902 24.011 1.00 95.00 348 ARG A N 1
ATOM 2701 C CA . ARG A 1 348 ? -1.455 -1.453 23.938 1.00 95.00 348 ARG A CA 1
ATOM 2702 C C . ARG A 1 348 ? -2.258 -0.803 22.811 1.00 95.00 348 ARG A C 1
ATOM 2704 O O . ARG A 1 348 ? -2.810 0.272 23.020 1.00 95.00 348 ARG A O 1
ATOM 2711 N N . ILE A 1 349 ? -2.389 -1.463 21.659 1.00 94.81 349 ILE A N 1
ATOM 2712 C CA . ILE A 1 349 ? -3.200 -0.964 20.531 1.00 94.81 349 ILE A CA 1
ATOM 2713 C C . ILE A 1 349 ? -4.715 -1.140 20.734 1.00 94.81 349 ILE A C 1
ATOM 2715 O O . ILE A 1 349 ? -5.506 -0.532 20.008 1.00 94.81 349 ILE A O 1
ATOM 2719 N N . LEU A 1 350 ? -5.133 -1.935 21.726 1.00 96.25 350 LEU A N 1
ATOM 2720 C CA . LEU A 1 350 ? -6.512 -1.961 22.220 1.00 96.25 350 LEU A CA 1
ATOM 2721 C C . LEU A 1 350 ? -6.753 -0.871 23.272 1.00 96.25 350 LEU A C 1
ATOM 2723 O O . LEU A 1 350 ? -7.829 -0.280 23.304 1.00 96.25 350 LEU A O 1
ATOM 2727 N N . GLU A 1 351 ? -5.775 -0.592 24.133 1.00 97.00 351 GLU A N 1
ATOM 2728 C CA . GLU A 1 351 ? -5.891 0.410 25.201 1.00 97.00 351 GLU A CA 1
ATOM 2729 C C . GLU A 1 351 ? -5.762 1.852 24.708 1.00 97.00 351 GLU A C 1
ATOM 2731 O O . GLU A 1 351 ? -6.355 2.754 25.292 1.00 97.00 351 GLU A O 1
ATOM 2736 N N . ASP A 1 352 ? -5.001 2.072 23.642 1.00 97.19 352 ASP A N 1
ATOM 2737 C CA . ASP A 1 352 ? -4.852 3.369 22.997 1.00 97.19 352 ASP A CA 1
ATOM 2738 C C . ASP A 1 352 ? -5.251 3.248 21.527 1.00 97.19 352 ASP A C 1
ATOM 2740 O O . ASP A 1 352 ? -4.458 2.902 20.648 1.00 97.19 352 ASP A O 1
ATOM 2744 N N . ALA A 1 353 ? -6.514 3.560 21.249 1.00 96.94 353 ALA A N 1
ATOM 2745 C CA . ALA A 1 353 ? -7.052 3.535 19.904 1.00 96.94 353 ALA A CA 1
ATOM 2746 C C . ALA A 1 353 ? -6.358 4.551 18.991 1.00 96.94 353 ALA A C 1
ATOM 2748 O O . ALA A 1 353 ? -6.492 4.411 17.779 1.00 96.94 353 ALA A O 1
ATOM 2749 N N . SER A 1 354 ? -5.638 5.554 19.512 1.00 95.69 354 SER A N 1
ATOM 2750 C CA . SER A 1 354 ? -4.890 6.517 18.696 1.00 95.69 354 SER A CA 1
ATOM 2751 C C . SER A 1 354 ? -3.701 5.876 17.960 1.00 95.69 354 SER A C 1
ATOM 2753 O O . SER A 1 354 ? -3.208 6.449 16.981 1.00 95.69 354 SER A O 1
ATOM 2755 N N . LEU A 1 355 ? -3.287 4.675 18.378 1.00 97.25 355 LEU A N 1
ATOM 2756 C CA . LEU A 1 355 ? -2.371 3.797 17.656 1.00 97.25 355 LEU A CA 1
ATOM 2757 C C . LEU A 1 355 ? -3.111 2.952 16.600 1.00 97.25 355 LEU A C 1
ATOM 2759 O O . LEU A 1 355 ? -4.340 2.827 16.586 1.00 97.25 355 LEU A O 1
ATOM 2763 N N . TYR A 1 356 ? -2.332 2.337 15.715 1.00 97.75 356 TYR A N 1
ATOM 2764 C CA . TYR A 1 356 ? -2.782 1.409 14.678 1.00 97.75 356 TYR A CA 1
ATOM 2765 C C . TYR A 1 356 ? -3.809 2.022 13.714 1.00 97.75 356 TYR A C 1
ATOM 2767 O O . TYR A 1 356 ? -4.881 1.476 13.454 1.00 97.75 356 TYR A O 1
ATOM 2775 N N . ARG A 1 357 ? -3.497 3.227 13.233 1.00 96.81 357 ARG A N 1
ATOM 2776 C CA . ARG A 1 357 ? -4.255 3.961 12.215 1.00 96.81 357 ARG A CA 1
ATOM 2777 C C . ARG A 1 357 ? -3.318 4.873 11.410 1.00 96.81 357 ARG A C 1
ATOM 2779 O O . ARG A 1 357 ? -2.272 5.253 11.945 1.00 96.81 357 ARG A O 1
ATOM 2786 N N . PRO A 1 358 ? -3.683 5.269 10.178 1.00 97.50 358 PRO A N 1
ATOM 2787 C CA . PRO A 1 358 ? -2.865 6.169 9.373 1.00 97.50 358 PRO A CA 1
ATOM 2788 C C . PRO A 1 358 ? -2.754 7.559 10.012 1.00 97.50 358 PRO A C 1
ATOM 2790 O O . PRO A 1 358 ? -3.753 8.129 10.452 1.00 97.50 358 PRO A O 1
ATOM 2793 N N . ARG A 1 359 ? -1.535 8.099 10.033 1.00 98.12 359 ARG A N 1
ATOM 2794 C CA . ARG A 1 359 ? -1.186 9.456 10.476 1.00 98.12 359 ARG A CA 1
ATOM 2795 C C . ARG A 1 359 ? -0.619 10.241 9.310 1.00 98.12 359 ARG A C 1
ATOM 2797 O O . ARG A 1 359 ? 0.303 9.761 8.656 1.00 98.12 359 ARG A O 1
ATOM 2804 N N . PHE A 1 360 ? -1.152 11.428 9.054 1.00 98.25 360 PHE A N 1
ATOM 2805 C CA . PHE A 1 360 ? -0.831 12.225 7.880 1.00 98.25 360 PHE A CA 1
ATOM 2806 C C . PHE A 1 360 ? 0.257 13.256 8.158 1.00 98.25 360 PHE A C 1
ATOM 2808 O O . PHE A 1 360 ? 0.256 13.953 9.173 1.00 98.25 360 PHE A O 1
ATOM 2815 N N . VAL A 1 361 ? 1.163 13.401 7.195 1.00 97.75 361 VAL A N 1
ATOM 2816 C CA . VAL A 1 361 ? 2.270 14.357 7.234 1.00 97.75 361 VAL A CA 1
ATOM 2817 C C . VAL A 1 361 ? 2.389 15.036 5.875 1.00 97.75 361 VAL A C 1
ATOM 2819 O O . VAL A 1 361 ? 2.417 14.378 4.839 1.00 97.75 361 VAL A O 1
ATOM 2822 N N . SER A 1 362 ? 2.495 16.361 5.864 1.00 95.50 362 SER A N 1
ATOM 2823 C CA . SER A 1 362 ? 2.913 17.118 4.682 1.00 95.50 362 SER A CA 1
ATOM 2824 C C . SER A 1 362 ? 4.425 17.245 4.658 1.00 95.50 362 SER A C 1
ATOM 2826 O O . SER A 1 362 ? 5.022 17.554 5.681 1.00 95.50 362 SER A O 1
ATOM 2828 N N . VAL A 1 363 ? 5.047 17.059 3.499 1.00 92.25 363 VAL A N 1
ATOM 2829 C CA . VAL A 1 363 ? 6.489 17.241 3.314 1.00 92.25 363 VAL A CA 1
ATOM 2830 C C . VAL A 1 363 ? 6.722 18.213 2.176 1.00 92.25 363 VAL A C 1
ATOM 2832 O O . VAL A 1 363 ? 6.305 17.964 1.046 1.00 92.25 363 VAL A O 1
ATOM 2835 N N . GLU A 1 364 ? 7.432 19.301 2.457 1.00 87.81 364 GLU A N 1
ATOM 2836 C CA . GLU A 1 364 ? 7.888 20.217 1.418 1.00 87.81 364 GLU A CA 1
ATOM 2837 C C . GLU A 1 364 ? 9.159 19.675 0.767 1.00 87.81 364 GLU A C 1
ATOM 2839 O O . GLU A 1 364 ? 10.230 19.568 1.374 1.00 87.81 364 GLU A O 1
ATOM 2844 N N . LEU A 1 365 ? 9.039 19.344 -0.513 1.00 74.62 365 LEU A N 1
ATOM 2845 C CA . LEU A 1 365 ? 10.175 19.079 -1.369 1.00 74.62 365 LEU A CA 1
ATOM 2846 C C . LEU A 1 365 ? 10.731 20.454 -1.732 1.00 74.62 365 LEU A C 1
ATOM 2848 O O . LEU A 1 365 ? 10.312 21.048 -2.721 1.00 74.62 365 LEU A O 1
ATOM 2852 N N . GLY A 1 366 ? 11.612 21.004 -0.885 1.00 66.12 366 GLY A N 1
ATOM 2853 C CA . GLY A 1 366 ? 12.273 22.293 -1.141 1.00 66.12 366 GLY A CA 1
ATOM 2854 C C . GLY A 1 366 ? 12.773 22.412 -2.591 1.00 66.12 366 GLY A C 1
ATOM 2855 O O . GLY A 1 366 ? 12.925 21.383 -3.259 1.00 66.12 366 GLY A O 1
ATOM 2856 N N . PRO A 1 367 ? 13.034 23.639 -3.092 1.00 55.69 367 PRO A N 1
ATOM 2857 C CA . PRO A 1 367 ? 13.184 23.913 -4.517 1.00 55.69 367 PRO A CA 1
ATOM 2858 C C . PRO A 1 367 ? 14.055 22.856 -5.172 1.00 55.69 367 PRO A C 1
ATOM 2860 O O . PRO A 1 367 ? 15.152 22.566 -4.682 1.00 55.69 367 PRO A O 1
ATOM 2863 N N . ALA A 1 368 ? 13.532 22.270 -6.254 1.00 51.94 368 ALA A N 1
ATOM 2864 C CA . ALA A 1 368 ? 14.285 21.406 -7.141 1.00 51.94 368 ALA A CA 1
ATOM 2865 C C . ALA A 1 368 ? 15.658 22.046 -7.326 1.00 51.94 368 ALA A C 1
ATOM 2867 O O . ALA A 1 368 ? 15.742 23.091 -7.971 1.00 51.94 368 ALA A O 1
ATOM 2868 N N . ARG A 1 369 ? 16.725 21.507 -6.717 1.00 46.06 369 ARG A N 1
ATOM 2869 C CA . ARG A 1 369 ? 18.053 22.036 -7.023 1.00 46.06 369 ARG A CA 1
ATOM 2870 C C . ARG A 1 369 ? 18.175 21.880 -8.536 1.00 46.06 369 ARG A C 1
ATOM 2872 O O . ARG A 1 369 ? 18.015 20.752 -9.009 1.00 46.06 369 ARG A O 1
ATOM 2879 N N . PRO A 1 370 ? 18.358 22.970 -9.305 1.00 37.66 370 PRO A N 1
ATOM 2880 C CA . PRO A 1 370 ? 18.464 22.851 -10.741 1.00 37.66 370 PRO A CA 1
ATOM 2881 C C . PRO A 1 370 ? 19.637 21.924 -10.995 1.00 37.66 370 PRO A C 1
ATOM 2883 O O . PRO A 1 370 ? 20.769 22.165 -10.569 1.00 37.66 370 PRO A O 1
ATOM 2886 N N . TRP A 1 371 ? 19.333 20.791 -11.602 1.00 39.94 371 TRP A N 1
ATOM 2887 C CA . TRP A 1 371 ? 20.332 19.790 -11.879 1.00 39.94 371 TRP A CA 1
ATOM 2888 C C . TRP A 1 371 ? 21.375 20.409 -12.797 1.00 39.94 371 TRP A C 1
ATOM 2890 O O . TRP A 1 371 ? 21.038 20.902 -13.877 1.00 39.94 371 TRP A O 1
ATOM 2900 N N . ARG A 1 372 ? 22.653 20.343 -12.416 1.00 33.44 372 ARG A N 1
ATOM 2901 C CA . ARG A 1 372 ? 23.710 20.544 -13.405 1.00 33.44 372 ARG A CA 1
ATOM 2902 C C . ARG A 1 372 ? 23.494 19.479 -14.477 1.00 33.44 372 ARG A C 1
ATOM 2904 O O . ARG A 1 372 ? 23.501 18.290 -14.164 1.00 33.44 372 ARG A O 1
ATOM 2911 N N . ARG A 1 373 ? 23.262 19.894 -15.728 1.00 29.44 373 ARG A N 1
ATOM 2912 C CA . ARG A 1 373 ? 23.387 18.988 -16.874 1.00 29.44 373 ARG A CA 1
ATOM 2913 C C . ARG A 1 373 ? 24.803 18.430 -16.812 1.00 29.44 373 ARG A C 1
ATOM 2915 O O . ARG A 1 373 ? 25.758 19.142 -17.110 1.00 29.44 373 ARG A O 1
ATOM 2922 N N . VAL A 1 374 ? 24.951 17.184 -16.384 1.00 37.31 374 VAL A N 1
ATOM 2923 C CA . VAL A 1 374 ? 26.175 16.447 -16.667 1.00 37.31 374 VAL A CA 1
ATOM 2924 C C . VAL A 1 374 ? 26.080 16.147 -18.155 1.00 37.31 374 VAL A C 1
ATOM 2926 O O . VAL A 1 374 ? 25.215 15.381 -18.580 1.00 37.31 374 VAL A O 1
ATOM 2929 N N . ASN A 1 375 ? 26.871 16.853 -18.965 1.00 29.48 375 ASN A N 1
ATOM 2930 C CA . ASN A 1 375 ? 26.974 16.546 -20.386 1.00 29.48 375 ASN A CA 1
ATOM 2931 C C . ASN A 1 375 ? 27.317 15.060 -20.527 1.00 29.48 375 ASN A C 1
ATOM 2933 O O . ASN A 1 375 ? 28.158 14.540 -19.796 1.00 29.48 375 ASN A O 1
ATOM 2937 N N . ALA A 1 376 ? 26.649 14.382 -21.459 1.00 35.31 376 ALA A N 1
ATOM 2938 C CA . ALA A 1 376 ? 26.705 12.934 -21.662 1.00 35.31 376 ALA A CA 1
ATOM 2939 C C . ALA A 1 376 ? 28.081 12.395 -22.126 1.00 35.31 376 ALA A C 1
ATOM 2941 O O . ALA A 1 376 ? 28.165 11.285 -22.638 1.00 35.31 376 ALA A O 1
ATOM 2942 N N . SER A 1 377 ? 29.161 13.155 -21.950 1.00 35.59 377 SER A N 1
ATOM 2943 C CA . SER A 1 377 ? 30.523 12.813 -22.354 1.00 35.59 377 SER A CA 1
ATOM 2944 C C . SER A 1 377 ? 31.432 12.348 -21.207 1.00 35.59 377 SER A C 1
ATOM 2946 O O . SER A 1 377 ? 32.584 12.024 -21.473 1.00 35.59 377 SER A O 1
ATOM 2948 N N . SER A 1 378 ? 30.956 12.257 -19.956 1.00 32.97 378 SER A N 1
ATOM 2949 C CA . SER A 1 378 ? 31.781 11.779 -18.825 1.00 32.97 378 SER A CA 1
ATOM 2950 C C . SER A 1 378 ? 31.269 10.530 -18.096 1.00 32.97 378 SER A C 1
ATOM 2952 O O . SER A 1 378 ? 31.911 10.078 -17.151 1.00 32.97 378 SER A O 1
ATOM 2954 N N . ALA A 1 379 ? 30.175 9.907 -18.543 1.00 31.70 379 ALA A N 1
ATOM 2955 C CA . ALA A 1 379 ? 29.721 8.625 -17.996 1.00 31.70 379 ALA A CA 1
ATOM 2956 C C . ALA A 1 379 ? 30.465 7.445 -18.651 1.00 31.70 379 ALA A C 1
ATOM 2958 O O . ALA A 1 379 ? 29.862 6.598 -19.308 1.00 31.70 379 ALA A O 1
ATOM 2959 N N . ALA A 1 380 ? 31.787 7.390 -18.478 1.00 29.08 380 ALA A N 1
ATOM 2960 C CA . ALA A 1 380 ? 32.500 6.127 -18.599 1.00 29.08 380 ALA A CA 1
ATOM 2961 C C . ALA A 1 380 ? 32.184 5.316 -17.337 1.00 29.08 380 ALA A C 1
ATOM 2963 O O . ALA A 1 380 ? 32.543 5.702 -16.227 1.00 29.08 380 ALA A O 1
ATOM 2964 N N . TRP A 1 381 ? 31.451 4.221 -17.517 1.00 29.52 381 TRP A N 1
ATOM 2965 C CA . TRP A 1 381 ? 31.249 3.184 -16.512 1.00 29.52 381 TRP A CA 1
ATOM 2966 C C . TRP A 1 381 ? 32.610 2.764 -15.934 1.00 29.52 381 TRP A C 1
ATOM 2968 O O . TRP A 1 381 ? 33.404 2.121 -16.622 1.00 29.52 381 TRP A O 1
ATOM 2978 N N . ALA A 1 382 ? 32.898 3.149 -14.690 1.00 27.12 382 ALA A N 1
ATOM 2979 C CA . ALA A 1 382 ? 34.029 2.602 -13.956 1.00 27.12 382 ALA A CA 1
ATOM 2980 C C . ALA A 1 382 ? 33.655 1.174 -13.525 1.00 27.12 382 ALA A C 1
ATOM 2982 O O . ALA A 1 382 ? 32.624 0.999 -12.869 1.00 27.12 382 ALA A O 1
ATOM 2983 N N . PRO A 1 383 ? 34.423 0.136 -13.897 1.00 26.97 383 PRO A N 1
ATOM 2984 C CA . PRO A 1 383 ? 34.173 -1.200 -13.384 1.00 26.97 383 PRO A CA 1
ATOM 2985 C C . PRO A 1 383 ? 34.420 -1.212 -11.870 1.00 26.97 383 PRO A C 1
ATOM 2987 O O . PRO A 1 383 ? 35.348 -0.566 -11.382 1.00 26.97 383 PRO A O 1
ATOM 2990 N N . ALA A 1 384 ? 33.580 -1.946 -11.140 1.00 28.67 384 ALA A N 1
ATOM 2991 C CA . ALA A 1 384 ? 33.718 -2.156 -9.703 1.00 28.67 384 ALA A CA 1
ATOM 2992 C C . ALA A 1 384 ? 35.147 -2.619 -9.334 1.00 28.67 384 ALA A C 1
ATOM 2994 O O . ALA A 1 384 ? 35.761 -3.367 -10.108 1.00 28.67 384 ALA A O 1
ATOM 2995 N N . PRO A 1 385 ? 35.695 -2.202 -8.176 1.00 29.00 385 PRO A N 1
ATOM 2996 C CA . PRO A 1 385 ? 37.009 -2.650 -7.742 1.00 29.00 385 PRO A CA 1
ATOM 2997 C C . PRO A 1 385 ? 36.984 -4.167 -7.528 1.00 29.00 385 PRO A C 1
ATOM 2999 O O . PRO A 1 385 ? 36.116 -4.703 -6.841 1.00 29.00 385 PRO A O 1
ATOM 3002 N N . ARG A 1 386 ? 37.935 -4.867 -8.152 1.00 30.69 386 ARG A N 1
ATOM 3003 C CA . ARG A 1 386 ? 38.134 -6.304 -7.949 1.00 30.69 386 ARG A CA 1
ATOM 3004 C C . ARG A 1 386 ? 38.528 -6.534 -6.492 1.00 30.69 386 ARG A C 1
ATOM 3006 O O . ARG A 1 386 ? 39.442 -5.876 -5.998 1.00 30.69 386 ARG A O 1
ATOM 3013 N N . HIS A 1 387 ? 37.859 -7.476 -5.833 1.00 32.03 387 HIS A N 1
ATOM 3014 C CA . HIS A 1 387 ? 38.320 -8.024 -4.564 1.00 32.03 387 HIS A CA 1
ATOM 3015 C C . HIS A 1 387 ? 39.769 -8.502 -4.714 1.00 32.03 387 HIS A C 1
ATOM 3017 O O . HIS A 1 387 ? 40.106 -9.197 -5.674 1.00 32.03 387 HIS A O 1
ATOM 3023 N N . ALA A 1 388 ? 40.622 -8.078 -3.785 1.00 29.56 388 ALA A N 1
ATOM 3024 C CA . ALA A 1 388 ? 42.008 -8.502 -3.709 1.00 29.56 388 ALA A CA 1
ATOM 3025 C C . ALA A 1 388 ? 42.069 -9.997 -3.356 1.00 29.56 388 ALA A C 1
ATOM 3027 O O . ALA A 1 388 ? 41.653 -10.399 -2.271 1.00 29.56 388 ALA A O 1
ATOM 3028 N N . GLU A 1 389 ? 42.591 -10.812 -4.271 1.00 31.34 389 GLU A N 1
ATOM 3029 C CA . GLU A 1 389 ? 43.112 -12.139 -3.940 1.00 31.34 389 GLU A CA 1
ATOM 3030 C C . GLU A 1 389 ? 44.399 -11.995 -3.107 1.00 31.34 389 GLU A C 1
ATOM 3032 O O . GLU A 1 389 ? 45.186 -11.070 -3.340 1.00 31.34 389 GLU A O 1
ATOM 3037 N N . PRO A 1 390 ? 44.653 -12.894 -2.140 1.00 30.56 390 PRO A N 1
ATOM 3038 C CA . PRO A 1 390 ? 45.877 -12.861 -1.359 1.00 30.56 390 PRO A CA 1
ATOM 3039 C C . PRO A 1 390 ? 47.077 -13.266 -2.222 1.00 30.56 390 PRO A C 1
ATOM 3041 O O . PRO A 1 390 ? 47.062 -14.272 -2.932 1.00 30.56 390 PRO A O 1
ATOM 3044 N N . ALA A 1 391 ? 48.136 -12.466 -2.126 1.00 29.41 391 ALA A N 1
ATOM 3045 C CA . ALA A 1 391 ? 49.390 -12.637 -2.841 1.00 29.41 391 ALA A CA 1
ATOM 3046 C C . ALA A 1 391 ? 50.008 -14.031 -2.617 1.00 29.41 391 ALA A C 1
ATOM 3048 O O . ALA A 1 391 ? 50.345 -14.402 -1.492 1.00 29.41 391 ALA A O 1
ATOM 3049 N N . ARG A 1 392 ? 50.238 -14.772 -3.707 1.00 30.22 392 ARG A N 1
ATOM 3050 C CA . ARG A 1 392 ? 51.260 -15.826 -3.766 1.00 30.22 392 ARG A CA 1
ATOM 3051 C C . ARG A 1 392 ? 52.488 -15.261 -4.472 1.00 30.22 392 ARG A C 1
ATOM 3053 O O . ARG A 1 392 ? 52.398 -14.779 -5.598 1.00 30.22 392 ARG A O 1
ATOM 3060 N N . GLY A 1 393 ? 53.605 -15.264 -3.748 1.00 30.34 393 GLY A N 1
ATOM 3061 C CA . GLY A 1 393 ? 54.899 -14.755 -4.185 1.00 30.34 393 GLY A CA 1
ATOM 3062 C C . GLY A 1 393 ? 55.514 -15.564 -5.325 1.00 30.34 393 GLY A C 1
ATOM 3063 O O . GLY A 1 393 ? 55.277 -16.762 -5.464 1.00 30.34 393 GLY A O 1
ATOM 3064 N N . LEU A 1 394 ? 56.290 -14.837 -6.126 1.00 31.41 394 LEU A N 1
ATOM 3065 C CA . LEU A 1 394 ? 56.982 -15.245 -7.340 1.00 31.41 394 LEU A CA 1
ATOM 3066 C C . LEU A 1 394 ? 58.045 -16.334 -7.140 1.00 31.41 394 LEU A C 1
ATOM 3068 O O . LEU A 1 394 ? 58.777 -16.361 -6.153 1.00 31.41 394 LEU A O 1
ATOM 3072 N N . GLU A 1 395 ? 58.161 -17.143 -8.190 1.00 29.70 395 GLU A N 1
ATOM 3073 C CA . GLU A 1 395 ? 59.235 -18.078 -8.508 1.00 29.70 395 GLU A CA 1
ATOM 3074 C C . GLU A 1 395 ? 60.628 -17.414 -8.570 1.00 29.70 395 GLU A C 1
ATOM 3076 O O . GLU A 1 395 ? 60.805 -16.338 -9.148 1.00 29.70 395 GLU A O 1
ATOM 3081 N N . GLN A 1 396 ? 61.647 -18.136 -8.093 1.00 32.09 396 GLN A N 1
ATOM 3082 C CA . GLN A 1 396 ? 63.025 -18.054 -8.589 1.00 32.09 396 GLN A CA 1
ATOM 3083 C C . GLN A 1 396 ? 63.454 -19.418 -9.155 1.00 32.09 396 GLN A C 1
ATOM 3085 O O . GLN A 1 396 ? 62.982 -20.470 -8.735 1.00 32.09 396 GLN A O 1
ATOM 3090 N N . ARG A 1 397 ? 64.305 -19.347 -10.182 1.00 30.50 397 ARG A N 1
ATOM 3091 C CA . ARG A 1 397 ? 64.622 -20.366 -11.195 1.00 30.50 397 ARG A CA 1
ATOM 3092 C C . ARG A 1 397 ? 65.763 -21.329 -10.800 1.00 30.50 397 ARG A C 1
ATOM 3094 O O . ARG A 1 397 ? 66.639 -20.924 -10.049 1.00 30.50 397 ARG A O 1
ATOM 3101 N N . GLN A 1 398 ? 65.812 -22.463 -11.533 1.00 29.36 398 GLN A N 1
ATOM 3102 C CA . GLN A 1 398 ? 66.966 -23.348 -11.879 1.00 29.36 398 GLN A CA 1
ATOM 3103 C C . GLN A 1 398 ? 67.519 -24.260 -10.756 1.00 29.36 398 GLN A C 1
ATOM 3105 O O . GLN A 1 398 ? 67.692 -23.792 -9.646 1.00 29.36 398 GLN A O 1
ATOM 3110 N N . ALA A 1 399 ? 67.891 -25.543 -10.921 1.00 32.03 399 ALA A N 1
ATOM 3111 C CA . ALA A 1 399 ? 67.949 -26.548 -12.007 1.00 32.03 399 ALA A CA 1
ATOM 3112 C C . ALA A 1 399 ? 68.092 -27.974 -11.336 1.00 32.03 399 ALA A C 1
ATOM 3114 O O . ALA A 1 399 ? 67.987 -28.036 -10.113 1.00 32.03 399 ALA A O 1
ATOM 3115 N N . PRO A 1 400 ? 68.276 -29.113 -12.054 1.00 51.31 400 PRO A N 1
ATOM 3116 C CA . PRO A 1 400 ? 67.662 -30.419 -11.729 1.00 51.31 400 PRO A CA 1
ATOM 3117 C C . PRO A 1 400 ? 68.579 -31.463 -11.049 1.00 51.31 400 PRO A C 1
ATOM 3119 O O . PRO A 1 400 ? 69.791 -31.379 -11.193 1.00 51.31 400 PRO A O 1
ATOM 3122 N N . ASP A 1 401 ? 67.997 -32.493 -10.405 1.00 30.58 401 ASP A N 1
ATOM 3123 C CA . ASP A 1 401 ? 68.230 -33.921 -10.733 1.00 30.58 401 ASP A CA 1
ATOM 3124 C C . ASP A 1 401 ? 67.522 -34.927 -9.783 1.00 30.58 401 ASP A C 1
ATOM 3126 O O . ASP A 1 401 ? 67.725 -34.917 -8.575 1.00 30.58 401 ASP A O 1
ATOM 3130 N N . ARG A 1 402 ? 66.803 -35.868 -10.421 1.00 32.19 402 ARG A N 1
ATOM 3131 C CA . ARG A 1 402 ? 66.624 -37.315 -10.127 1.00 32.19 402 ARG A CA 1
ATOM 3132 C C . ARG A 1 402 ? 65.806 -37.864 -8.928 1.00 32.19 402 ARG A C 1
ATOM 3134 O O . ARG A 1 402 ? 65.592 -37.175 -7.940 1.00 32.19 402 ARG A O 1
ATOM 3141 N N . PRO A 1 403 ? 65.290 -39.116 -9.074 1.00 52.28 403 PRO A N 1
ATOM 3142 C CA . PRO A 1 403 ? 64.083 -39.622 -8.410 1.00 52.28 403 PRO A CA 1
ATOM 3143 C C . PRO A 1 403 ? 64.364 -40.711 -7.355 1.00 52.28 403 PRO A C 1
ATOM 3145 O O . PRO A 1 403 ? 65.491 -41.195 -7.276 1.00 52.28 403 PRO A O 1
ATOM 3148 N N . ASN A 1 404 ? 63.327 -41.084 -6.588 1.00 32.06 404 ASN A N 1
ATOM 3149 C CA . ASN A 1 404 ? 63.029 -42.413 -6.002 1.00 32.06 404 ASN A CA 1
ATOM 3150 C C . ASN A 1 404 ? 61.896 -42.233 -4.964 1.00 32.06 404 ASN A C 1
ATOM 3152 O O . ASN A 1 404 ? 61.970 -41.347 -4.122 1.00 32.06 404 ASN A O 1
ATOM 3156 N N . ASP A 1 405 ? 60.712 -42.807 -5.169 1.00 29.83 405 ASP A N 1
ATOM 3157 C CA . ASP A 1 405 ? 60.285 -44.188 -4.867 1.00 29.83 405 ASP A CA 1
ATOM 3158 C C . ASP A 1 405 ? 59.616 -44.324 -3.480 1.00 29.83 405 ASP A C 1
ATOM 3160 O O . ASP A 1 405 ? 60.222 -44.064 -2.448 1.00 29.83 405 ASP A O 1
ATOM 3164 N N . VAL A 1 406 ? 58.371 -44.823 -3.533 1.00 30.16 406 VAL A N 1
ATOM 3165 C CA . VAL A 1 406 ? 57.854 -45.963 -2.746 1.00 30.16 406 VAL A CA 1
ATOM 3166 C C . VAL A 1 406 ? 57.350 -45.735 -1.299 1.00 30.16 406 VAL A C 1
ATOM 3168 O O . VAL A 1 406 ? 58.090 -45.510 -0.351 1.00 30.16 406 VAL A O 1
ATOM 3171 N N . ASP A 1 407 ? 56.026 -45.922 -1.197 1.00 30.28 407 ASP A N 1
ATOM 3172 C CA . ASP A 1 407 ? 55.247 -46.720 -0.233 1.00 30.28 407 ASP A CA 1
ATOM 3173 C C . ASP A 1 407 ? 55.051 -46.371 1.261 1.00 30.28 407 ASP A C 1
ATOM 3175 O O . ASP A 1 407 ? 55.917 -46.495 2.117 1.00 30.28 407 ASP A O 1
ATOM 3179 N N . THR A 1 408 ? 53.745 -46.288 1.557 1.00 30.41 408 THR A N 1
ATOM 3180 C CA . THR A 1 408 ? 52.977 -47.070 2.554 1.00 30.41 408 THR A CA 1
ATOM 3181 C C . THR A 1 408 ? 52.854 -46.647 4.020 1.00 30.41 408 THR A C 1
ATOM 3183 O O . THR A 1 408 ? 53.818 -46.386 4.724 1.00 30.41 408 THR A O 1
ATOM 3186 N N . HIS A 1 409 ? 51.596 -46.839 4.468 1.00 30.12 409 HIS A N 1
ATOM 3187 C CA . HIS A 1 409 ? 51.155 -47.316 5.789 1.00 30.12 409 HIS A CA 1
ATOM 3188 C C . HIS A 1 409 ? 51.304 -46.361 6.983 1.00 30.12 409 HIS A C 1
ATOM 3190 O O . HIS A 1 409 ? 52.208 -45.554 7.056 1.00 30.12 409 HIS A O 1
ATOM 3196 N N . GLN A 1 410 ? 50.493 -46.419 8.037 1.00 28.22 410 GLN A N 1
ATOM 3197 C CA . GLN A 1 410 ? 49.138 -46.891 8.347 1.00 28.22 410 GLN A CA 1
ATOM 3198 C C . GLN A 1 410 ? 48.953 -46.509 9.835 1.00 28.22 410 GLN A C 1
ATOM 3200 O O . GLN A 1 410 ? 49.902 -46.631 10.596 1.00 28.22 410 GLN A O 1
ATOM 3205 N N . ARG A 1 411 ? 47.706 -46.230 10.242 1.00 28.19 411 ARG A N 1
ATOM 3206 C CA . ARG A 1 411 ? 47.095 -46.560 11.556 1.00 28.19 411 ARG A CA 1
ATOM 3207 C C . ARG A 1 411 ? 47.597 -45.936 12.876 1.00 28.19 411 ARG A C 1
ATOM 3209 O O . ARG A 1 411 ? 48.778 -45.814 13.153 1.00 28.19 411 ARG A O 1
ATOM 3216 N N . GLY A 1 412 ? 46.596 -45.786 13.755 1.00 24.86 412 GLY A N 1
ATOM 3217 C CA . GLY A 1 412 ? 46.676 -45.681 15.221 1.00 24.86 412 GLY A CA 1
ATOM 3218 C C . GLY A 1 412 ? 46.228 -44.298 15.682 1.00 24.86 412 GLY A C 1
ATOM 3219 O O . GLY A 1 412 ? 46.918 -43.339 15.383 1.00 24.86 412 GLY A O 1
ATOM 3220 N N . GLY A 1 413 ? 45.023 -44.097 16.238 1.00 24.28 413 GLY A N 1
ATOM 3221 C CA . GLY A 1 413 ? 44.579 -44.593 17.559 1.00 24.28 413 GLY A CA 1
ATOM 3222 C C . GLY A 1 413 ? 45.214 -43.683 18.622 1.00 24.28 413 GLY A C 1
ATOM 3223 O O . GLY A 1 413 ? 46.411 -43.461 18.550 1.00 24.28 413 GLY A O 1
ATOM 3224 N N . SER A 1 414 ? 44.554 -43.035 19.576 1.00 26.78 414 SER A N 1
ATOM 3225 C CA . SER A 1 414 ? 43.422 -43.345 20.464 1.00 26.78 414 SER A CA 1
ATOM 3226 C C . SER A 1 414 ? 43.214 -42.053 21.298 1.00 26.78 414 SER A C 1
ATOM 3228 O O . SER A 1 414 ? 44.192 -41.374 21.586 1.00 26.78 414 SER A O 1
ATOM 3230 N N . GLU A 1 415 ? 42.002 -41.535 21.499 1.00 27.55 415 GLU A N 1
ATOM 3231 C CA . GLU A 1 415 ? 41.084 -41.834 22.617 1.00 27.55 415 GLU A CA 1
ATOM 3232 C C . GLU A 1 415 ? 41.379 -41.079 23.942 1.00 27.55 415 GLU A C 1
ATOM 3234 O O . GLU A 1 415 ? 42.519 -40.985 24.382 1.00 27.55 415 GLU A O 1
ATOM 3239 N N . LEU A 1 416 ? 40.275 -40.651 24.582 1.00 26.70 416 LEU A N 1
ATOM 3240 C CA . LEU A 1 416 ? 40.054 -40.302 26.000 1.00 26.70 416 LEU A CA 1
ATOM 3241 C C . LEU A 1 416 ? 40.317 -38.872 26.509 1.00 26.70 416 LEU A C 1
ATOM 3243 O O . LEU A 1 416 ? 41.401 -38.315 26.384 1.00 26.70 416 LEU A O 1
ATOM 3247 N N . GLY A 1 417 ? 39.313 -38.352 27.236 1.00 25.28 417 GLY A N 1
ATOM 3248 C CA . GLY A 1 417 ? 39.509 -37.303 28.244 1.00 25.28 417 GLY A CA 1
ATOM 3249 C C . GLY A 1 417 ? 38.292 -36.434 28.575 1.00 25.28 417 GLY A C 1
ATOM 3250 O O . GLY A 1 417 ? 38.258 -35.271 28.199 1.00 25.28 417 GLY A O 1
ATOM 3251 N N . LEU A 1 418 ? 37.314 -36.979 29.306 1.00 27.39 418 LEU A N 1
ATOM 3252 C CA . LEU A 1 418 ? 36.258 -36.234 30.017 1.00 27.39 418 LEU A CA 1
ATOM 3253 C C . LEU A 1 418 ? 36.828 -35.424 31.198 1.00 27.39 418 LEU A C 1
ATOM 3255 O O . LEU A 1 418 ? 37.728 -35.932 31.863 1.00 27.39 418 LEU A O 1
ATOM 3259 N N . SER A 1 419 ? 36.230 -34.263 31.518 1.00 25.88 419 SER A N 1
ATOM 3260 C CA . SER A 1 419 ? 35.938 -33.689 32.867 1.00 25.88 419 SER A CA 1
ATOM 3261 C C . SER A 1 419 ? 35.322 -32.282 32.676 1.00 25.88 419 SER A C 1
ATOM 3263 O O . SER A 1 419 ? 35.873 -31.502 31.910 1.00 25.88 419 SER A O 1
ATOM 3265 N N . ARG A 1 420 ? 34.067 -32.009 33.090 1.00 26.80 420 ARG A N 1
ATOM 3266 C CA . ARG A 1 420 ? 33.623 -31.388 34.376 1.00 26.80 420 ARG A CA 1
ATOM 3267 C C . ARG A 1 420 ? 34.441 -30.160 34.814 1.00 26.80 420 ARG A C 1
ATOM 3269 O O . ARG A 1 420 ? 35.654 -30.215 34.719 1.00 26.80 420 ARG A O 1
ATOM 3276 N N . GLU A 1 421 ? 33.947 -29.115 35.473 1.00 26.33 421 GLU A N 1
ATOM 3277 C CA . GLU A 1 421 ? 32.671 -28.445 35.808 1.00 26.33 421 GLU A CA 1
ATOM 3278 C C . GLU A 1 421 ? 33.117 -27.298 36.770 1.00 26.33 421 GLU A C 1
ATOM 3280 O O . GLU A 1 421 ? 34.186 -27.420 37.367 1.00 26.33 421 GLU A O 1
ATOM 3285 N N . GLN A 1 422 ? 32.293 -26.258 36.958 1.00 26.84 422 GLN A N 1
ATOM 3286 C CA . GLN A 1 422 ? 32.314 -25.254 38.054 1.00 26.84 422 GLN A CA 1
ATOM 3287 C C . GLN A 1 422 ? 33.063 -23.908 37.884 1.00 26.84 422 GLN A C 1
ATOM 3289 O O . GLN A 1 422 ? 34.286 -23.819 37.907 1.00 26.84 422 GLN A O 1
ATOM 3294 N N . ASP A 1 423 ? 32.225 -22.868 37.756 1.00 26.11 423 ASP A N 1
ATOM 3295 C CA . ASP A 1 423 ? 32.024 -21.714 38.655 1.00 26.11 423 ASP A CA 1
ATOM 3296 C C . ASP A 1 423 ? 33.196 -20.799 39.059 1.00 26.11 423 ASP A C 1
ATOM 3298 O O . ASP A 1 423 ? 34.119 -21.217 39.750 1.00 26.11 423 ASP A O 1
ATOM 3302 N N . ALA A 1 424 ? 33.045 -19.493 38.779 1.00 26.12 424 ALA A N 1
ATOM 3303 C CA . ALA A 1 424 ? 33.241 -18.417 39.763 1.00 26.12 424 ALA A CA 1
ATOM 3304 C C . ALA A 1 424 ? 32.726 -17.054 39.254 1.00 26.12 424 ALA A C 1
ATOM 3306 O O . ALA A 1 424 ? 32.784 -16.727 38.070 1.00 26.12 424 ALA A O 1
ATOM 3307 N N . GLU A 1 425 ? 32.216 -16.283 40.208 1.00 25.34 425 GLU A N 1
ATOM 3308 C CA . GLU A 1 425 ? 31.455 -15.041 40.120 1.00 25.34 425 GLU A CA 1
ATOM 3309 C C . GLU A 1 425 ? 32.287 -13.776 39.811 1.00 25.34 425 GLU A C 1
ATOM 3311 O O . GLU A 1 425 ? 33.441 -13.657 40.209 1.00 25.34 425 GLU A O 1
ATOM 3316 N N . GLY A 1 426 ? 31.609 -12.778 39.225 1.00 23.34 426 GLY A N 1
ATOM 3317 C CA . GLY A 1 426 ? 31.550 -11.405 39.751 1.00 23.34 426 GLY A CA 1
ATOM 3318 C C . GLY A 1 426 ? 32.682 -10.415 39.440 1.00 23.34 426 GLY A C 1
ATOM 3319 O O . GLY A 1 426 ? 33.725 -10.452 40.075 1.00 23.34 426 GLY A O 1
ATOM 3320 N N . GLN A 1 427 ? 32.386 -9.389 38.627 1.00 24.66 427 GLN A N 1
ATOM 3321 C CA . GLN A 1 427 ? 32.520 -7.980 39.042 1.00 24.66 427 GLN A CA 1
ATOM 3322 C C . GLN A 1 427 ? 31.926 -6.998 38.023 1.00 24.66 427 GLN A C 1
ATOM 3324 O O . GLN A 1 427 ? 31.883 -7.247 36.822 1.00 24.66 427 GLN A O 1
ATOM 3329 N N . ALA A 1 428 ? 31.416 -5.898 38.570 1.00 25.12 428 ALA A N 1
ATOM 3330 C CA . ALA A 1 428 ? 30.584 -4.897 37.930 1.00 25.12 428 ALA A CA 1
ATOM 3331 C C . ALA A 1 428 ? 31.368 -3.746 37.273 1.00 25.12 428 ALA A C 1
ATOM 3333 O O . ALA A 1 428 ? 32.490 -3.436 37.662 1.00 25.12 428 ALA A O 1
ATOM 3334 N N . ASP A 1 429 ? 30.626 -3.057 36.400 1.00 25.09 429 ASP A N 1
ATOM 3335 C CA . ASP A 1 429 ? 30.670 -1.623 36.089 1.00 25.09 429 ASP A CA 1
ATOM 3336 C C . ASP A 1 429 ? 31.708 -1.127 35.061 1.00 25.09 429 ASP A C 1
ATOM 3338 O O . ASP A 1 429 ? 32.906 -1.065 35.321 1.00 25.09 429 ASP A O 1
ATOM 3342 N N . GLN A 1 430 ? 31.223 -0.702 33.887 1.00 25.44 430 GLN A N 1
ATOM 3343 C CA . GLN A 1 430 ? 31.208 0.718 33.504 1.00 25.44 430 GLN A CA 1
ATOM 3344 C C . GLN A 1 430 ? 30.480 0.945 32.168 1.00 25.44 430 GLN A C 1
ATOM 3346 O O . GLN A 1 430 ? 30.511 0.123 31.254 1.00 25.44 430 GLN A O 1
ATOM 3351 N N . GLY A 1 431 ? 29.785 2.082 32.100 1.00 30.97 431 GLY A N 1
ATOM 3352 C CA . GLY A 1 431 ? 28.841 2.451 31.052 1.00 30.97 431 GLY A CA 1
ATOM 3353 C C . GLY A 1 431 ? 29.405 2.519 29.631 1.00 30.97 431 GLY A C 1
ATOM 3354 O O . GLY A 1 431 ? 30.499 3.017 29.375 1.00 30.97 431 GLY A O 1
ATOM 3355 N N . GLY A 1 432 ? 28.567 2.089 28.691 1.00 23.77 432 GLY A N 1
ATOM 3356 C CA . GLY A 1 432 ? 28.753 2.261 27.258 1.00 23.77 432 GLY A CA 1
ATOM 3357 C C . GLY A 1 432 ? 27.394 2.410 26.585 1.00 23.77 432 GLY A C 1
ATOM 3358 O O . GLY A 1 432 ? 26.490 1.608 26.803 1.00 23.77 432 GLY A O 1
ATOM 3359 N N . GLN A 1 433 ? 27.244 3.478 25.803 1.00 26.27 433 GLN A N 1
ATOM 3360 C CA . GLN A 1 433 ? 26.080 3.765 24.968 1.00 26.27 433 GLN A CA 1
ATOM 3361 C C . GLN A 1 433 ? 25.739 2.565 24.074 1.00 26.27 433 GLN A C 1
ATOM 3363 O O . GLN A 1 433 ? 26.570 2.121 23.282 1.00 26.27 433 GLN A O 1
ATOM 3368 N N . VAL A 1 434 ? 24.504 2.072 24.165 1.00 24.25 434 VAL A N 1
ATOM 3369 C CA . VAL A 1 434 ? 23.998 1.007 23.291 1.00 24.25 434 VAL A CA 1
ATOM 3370 C C . VAL A 1 434 ? 23.472 1.643 22.002 1.00 24.25 434 VAL A C 1
ATOM 3372 O O . VAL A 1 434 ? 22.496 2.392 22.016 1.00 24.25 434 VAL A O 1
ATOM 3375 N N . GLY A 1 435 ? 24.165 1.384 20.892 1.00 24.75 435 GLY A N 1
ATOM 3376 C CA . GLY A 1 435 ? 23.719 1.710 19.535 1.00 24.75 435 GLY A CA 1
ATOM 3377 C C . GLY A 1 435 ? 22.707 0.686 18.994 1.00 24.75 435 GLY A C 1
ATOM 3378 O O . GLY A 1 435 ? 22.557 -0.394 19.563 1.00 24.75 435 GLY A O 1
ATOM 3379 N N . PRO A 1 436 ? 22.004 0.991 17.887 1.00 27.23 436 PRO A N 1
ATOM 3380 C CA . PRO A 1 436 ? 20.877 0.200 17.407 1.00 27.23 436 PRO A CA 1
ATOM 3381 C C . PRO A 1 436 ? 21.361 -1.014 16.607 1.00 27.23 436 PRO A C 1
ATOM 3383 O O . PRO A 1 436 ? 21.427 -0.994 15.381 1.00 27.23 436 PRO A O 1
ATOM 3386 N N . ARG A 1 437 ? 21.720 -2.082 17.311 1.00 28.53 437 ARG A N 1
ATOM 3387 C CA . ARG A 1 437 ? 21.844 -3.442 16.780 1.00 28.53 437 ARG A CA 1
ATOM 3388 C C . ARG A 1 437 ? 21.450 -4.379 17.909 1.00 28.53 437 ARG A C 1
ATOM 3390 O O . ARG A 1 437 ? 22.309 -4.682 18.716 1.00 28.53 437 ARG A O 1
ATOM 3397 N N . ASP A 1 438 ? 20.152 -4.678 18.011 1.00 27.84 438 ASP A N 1
ATOM 3398 C CA . ASP A 1 438 ? 19.567 -5.878 18.647 1.00 27.84 438 ASP A CA 1
ATOM 3399 C C . ASP A 1 438 ? 18.048 -5.702 18.850 1.00 27.84 438 ASP A C 1
ATOM 3401 O O . ASP A 1 438 ? 17.539 -5.591 19.961 1.00 27.84 438 ASP A O 1
ATOM 3405 N N . LEU A 1 439 ? 17.293 -5.680 17.745 1.00 27.38 439 LEU A N 1
ATOM 3406 C CA . LEU A 1 439 ? 15.820 -5.778 17.754 1.00 27.38 439 LEU A CA 1
ATOM 3407 C C . LEU A 1 439 ? 15.313 -7.120 17.191 1.00 27.38 439 LEU A C 1
ATOM 3409 O O . LEU A 1 439 ? 14.153 -7.246 16.819 1.00 27.38 439 LEU A O 1
ATOM 3413 N N . LEU A 1 440 ? 16.175 -8.141 17.146 1.00 27.05 440 LEU A N 1
ATOM 3414 C CA . LEU A 1 440 ? 15.864 -9.470 16.598 1.00 27.05 440 LEU A CA 1
ATOM 3415 C C . LEU A 1 440 ? 15.729 -10.578 17.662 1.00 27.05 440 LEU A C 1
ATOM 3417 O O . LEU A 1 440 ? 15.577 -11.739 17.304 1.00 27.05 440 LEU A O 1
ATOM 3421 N N . GLY A 1 441 ? 15.751 -10.241 18.959 1.00 23.86 441 GLY A N 1
ATOM 3422 C CA . GLY A 1 441 ? 15.761 -11.228 20.053 1.00 23.86 441 GLY A CA 1
ATOM 3423 C C . GLY A 1 441 ? 14.674 -11.095 21.125 1.00 23.86 441 GLY A C 1
ATOM 3424 O O . GLY A 1 441 ? 14.649 -11.900 22.049 1.00 23.86 441 GLY A O 1
ATOM 3425 N N . CYS A 1 442 ? 13.771 -10.117 21.040 1.00 26.28 442 CYS A N 1
ATOM 3426 C CA . CYS A 1 442 ? 12.834 -9.825 22.129 1.00 26.28 442 CYS A CA 1
ATOM 3427 C C . CYS A 1 442 ? 11.384 -9.894 21.654 1.00 26.28 442 CYS A C 1
ATOM 3429 O O . CYS A 1 442 ? 10.842 -8.849 21.327 1.00 26.28 442 CYS A O 1
ATOM 3431 N N . LEU A 1 443 ? 10.767 -11.085 21.619 1.00 26.17 443 LEU A N 1
ATOM 3432 C CA . LEU A 1 443 ? 9.302 -11.281 21.656 1.00 26.17 443 LEU A CA 1
ATOM 3433 C C . LEU A 1 443 ? 8.958 -12.783 21.650 1.00 26.17 443 LEU A C 1
ATOM 3435 O O . LEU A 1 443 ? 8.636 -13.364 20.622 1.00 26.17 443 LEU A O 1
ATOM 3439 N N . ALA A 1 444 ? 9.014 -13.422 22.818 1.00 23.42 444 ALA A N 1
ATOM 3440 C CA . ALA A 1 444 ? 8.476 -14.766 23.019 1.00 23.42 444 ALA A CA 1
ATOM 3441 C C . ALA A 1 444 ? 7.752 -14.831 24.368 1.00 23.42 444 ALA A C 1
ATOM 3443 O O . ALA A 1 444 ? 8.353 -15.162 25.384 1.00 23.42 444 ALA A O 1
ATOM 3444 N N . ALA A 1 445 ? 6.464 -14.482 24.378 1.00 24.11 445 ALA A N 1
ATOM 3445 C CA . ALA A 1 445 ? 5.497 -14.937 25.376 1.00 24.11 445 ALA A CA 1
ATOM 3446 C C . ALA A 1 445 ? 4.083 -14.533 24.937 1.00 24.11 445 ALA A C 1
ATOM 3448 O O . ALA A 1 445 ? 3.795 -13.344 24.850 1.00 24.11 445 ALA A O 1
ATOM 3449 N N . MET A 1 446 ? 3.214 -15.524 24.707 1.00 28.38 446 MET A N 1
ATOM 3450 C CA . MET A 1 446 ? 1.852 -15.642 25.265 1.00 28.38 446 MET A CA 1
ATOM 3451 C C . MET A 1 446 ? 0.937 -16.443 24.329 1.00 28.38 446 MET A C 1
ATOM 3453 O O . MET A 1 446 ? 0.528 -15.995 23.262 1.00 28.38 446 MET A O 1
ATOM 3457 N N . GLN A 1 447 ? 0.612 -17.658 24.772 1.00 24.53 447 GLN A N 1
ATOM 3458 C CA . GLN A 1 447 ? -0.410 -18.515 24.186 1.00 24.53 447 GLN A CA 1
ATOM 3459 C C . GLN A 1 447 ? -1.814 -18.171 2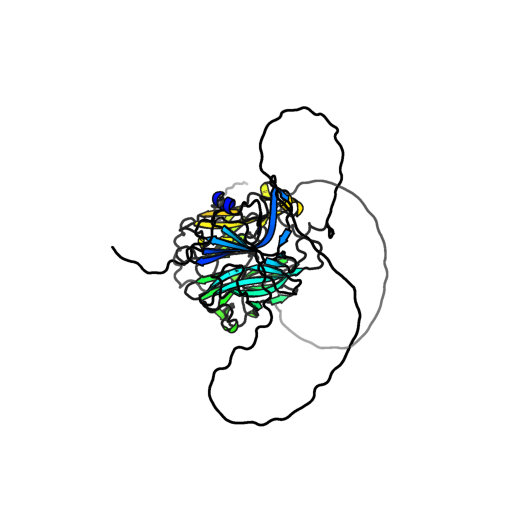4.707 1.00 24.53 447 GLN A C 1
ATOM 3461 O O . GLN A 1 447 ? -1.995 -17.760 25.850 1.00 24.53 447 GLN A O 1
ATOM 3466 N N . SER A 1 448 ? -2.780 -18.497 23.843 1.00 24.27 448 SER A N 1
ATOM 3467 C CA . SER A 1 448 ? -4.169 -18.903 24.098 1.00 24.27 448 SER A CA 1
ATOM 3468 C C . SER A 1 448 ? -5.146 -17.898 24.718 1.00 24.27 448 SER A C 1
ATOM 3470 O O . SER A 1 448 ? -5.190 -17.705 25.928 1.00 24.27 448 SER A O 1
ATOM 3472 N N . SER A 1 449 ? -6.091 -17.431 23.897 1.00 26.09 449 SER A N 1
ATOM 3473 C CA . SER A 1 449 ? -7.501 -17.398 24.308 1.00 26.09 449 SER A CA 1
ATOM 3474 C C . SER A 1 449 ? -8.420 -17.669 23.110 1.00 26.09 449 SER A C 1
ATOM 3476 O O . SER A 1 449 ? -8.947 -16.768 22.472 1.00 26.09 449 SER A O 1
ATOM 3478 N N . ASP A 1 450 ? -8.620 -18.953 22.815 1.00 27.47 450 ASP A N 1
ATOM 3479 C CA . ASP A 1 450 ? -9.854 -19.421 22.182 1.00 27.47 450 ASP A CA 1
ATOM 3480 C C . ASP A 1 450 ? -10.850 -19.739 23.307 1.00 27.47 450 ASP A C 1
ATOM 3482 O O . ASP A 1 450 ? -10.812 -20.829 23.871 1.00 27.47 450 ASP A O 1
ATOM 3486 N N . ALA A 1 451 ? -11.702 -18.776 23.680 1.00 25.33 451 ALA A N 1
ATOM 3487 C CA . ALA A 1 451 ? -13.033 -19.002 24.270 1.00 25.33 451 ALA A CA 1
ATOM 3488 C C . ALA A 1 451 ? -13.762 -17.665 24.541 1.00 25.33 451 ALA A C 1
ATOM 3490 O O . ALA A 1 451 ? -13.128 -16.688 24.938 1.00 25.33 451 ALA A O 1
ATOM 3491 N N . PRO A 1 452 ? -15.100 -17.601 24.387 1.00 27.53 452 PRO A N 1
ATOM 3492 C CA . PRO A 1 452 ? -15.879 -16.401 24.665 1.00 27.53 452 PRO A CA 1
ATOM 3493 C C . PRO A 1 452 ? -16.194 -16.291 26.163 1.00 27.53 452 PRO A C 1
ATOM 3495 O O . PRO A 1 452 ? -16.933 -17.109 26.715 1.00 27.53 452 PRO A O 1
ATOM 3498 N N . THR A 1 453 ? -15.698 -15.253 26.833 1.00 28.27 453 THR A N 1
ATOM 3499 C CA . THR A 1 453 ? -16.016 -15.017 28.247 1.00 28.27 453 THR A CA 1
ATOM 3500 C C . THR A 1 453 ? -17.368 -14.312 28.380 1.00 28.27 453 THR A C 1
ATOM 3502 O O . THR A 1 453 ? -17.477 -13.093 28.271 1.00 28.27 453 THR A O 1
ATOM 3505 N N . ARG A 1 454 ? -18.428 -15.088 28.641 1.00 28.30 454 ARG A N 1
ATOM 3506 C CA . ARG A 1 454 ? -19.620 -14.601 29.351 1.00 28.30 454 ARG A CA 1
ATOM 3507 C C . ARG A 1 454 ? -19.285 -14.563 30.840 1.00 28.30 454 ARG A C 1
ATOM 3509 O O . ARG A 1 454 ? -19.038 -15.613 31.422 1.00 28.30 454 ARG A O 1
ATOM 3516 N N . ALA A 1 455 ? -19.359 -13.392 31.458 1.00 27.20 455 ALA A N 1
ATOM 3517 C CA . ALA A 1 455 ? -19.423 -13.268 32.909 1.00 27.20 455 ALA A CA 1
ATOM 3518 C C . ALA A 1 455 ? -20.596 -12.355 33.276 1.00 27.20 455 ALA A C 1
ATOM 3520 O O . ALA A 1 455 ? -20.555 -11.144 33.081 1.00 27.20 455 ALA A O 1
ATOM 3521 N N . ALA A 1 456 ? -21.662 -12.979 33.771 1.00 25.05 456 ALA A N 1
ATOM 3522 C CA . ALA A 1 456 ? -22.663 -12.335 34.601 1.00 25.05 456 ALA A CA 1
ATOM 3523 C C . ALA A 1 456 ? -22.248 -12.561 36.058 1.00 25.05 456 ALA A C 1
ATOM 3525 O O . ALA A 1 456 ? -22.023 -13.705 36.448 1.00 25.05 456 ALA A O 1
ATOM 3526 N N . ALA A 1 457 ? -22.174 -11.496 36.850 1.00 26.30 457 ALA A N 1
ATOM 3527 C CA . ALA A 1 457 ? -22.240 -11.583 38.301 1.00 26.30 457 ALA A CA 1
ATOM 3528 C C . ALA A 1 457 ? -22.833 -10.282 38.851 1.00 26.30 457 ALA A C 1
ATOM 3530 O O . ALA A 1 457 ? -22.229 -9.214 38.831 1.00 26.30 457 ALA A O 1
ATOM 3531 N N . SER A 1 458 ? -24.074 -10.432 39.283 1.00 23.55 458 SER A N 1
ATOM 3532 C CA . SER A 1 458 ? -24.865 -9.589 40.166 1.00 23.55 458 SER A CA 1
ATOM 3533 C C . SER A 1 458 ? -24.191 -9.353 41.519 1.00 23.55 458 SER A C 1
ATOM 3535 O O . SER A 1 458 ? -23.727 -10.316 42.122 1.00 23.55 458 SER A O 1
ATOM 3537 N N . HIS A 1 459 ? -24.279 -8.132 42.053 1.00 28.09 459 HIS A N 1
ATOM 3538 C CA . HIS A 1 459 ? -24.397 -7.907 43.495 1.00 28.09 459 HIS A CA 1
ATOM 3539 C C . HIS A 1 459 ? -25.251 -6.667 43.808 1.00 28.09 459 HIS A C 1
ATOM 3541 O O . HIS A 1 459 ? -25.217 -5.664 43.101 1.00 28.09 459 HIS A O 1
ATOM 3547 N N . HIS A 1 460 ? -26.050 -6.841 44.859 1.00 25.36 460 HIS A N 1
ATOM 3548 C CA . HIS A 1 460 ? -27.068 -5.982 45.459 1.00 25.36 460 HIS A CA 1
ATOM 3549 C C . HIS A 1 460 ? -26.614 -4.575 45.871 1.00 25.36 460 HIS A C 1
ATOM 3551 O O . HIS A 1 460 ? -25.536 -4.427 46.438 1.00 25.36 460 HIS A O 1
ATOM 3557 N N . VAL A 1 461 ? -27.531 -3.605 45.752 1.00 26.97 461 VAL A N 1
ATOM 3558 C CA . VAL A 1 461 ? -27.717 -2.506 46.718 1.00 26.97 461 VAL A CA 1
ATOM 3559 C C . VAL A 1 461 ? -29.226 -2.294 46.918 1.00 26.97 461 VAL A C 1
ATOM 3561 O O . VAL A 1 461 ? -29.986 -2.312 45.950 1.00 26.97 461 VAL A O 1
ATOM 3564 N N . GLU A 1 462 ? -29.626 -2.182 48.185 1.00 26.06 462 GLU A N 1
ATOM 3565 C CA . GLU A 1 462 ? -30.984 -1.969 48.701 1.00 26.06 462 GLU A CA 1
ATOM 3566 C C . GLU A 1 462 ? -31.513 -0.532 48.519 1.00 26.06 462 GLU A C 1
ATOM 3568 O O . GLU A 1 462 ? -30.774 0.411 48.242 1.00 26.06 462 GLU A O 1
ATOM 3573 N N . ASP A 1 463 ? -32.831 -0.436 48.700 1.00 25.81 463 ASP A N 1
ATOM 3574 C CA . ASP A 1 463 ? -33.773 0.673 48.537 1.00 25.81 463 ASP A CA 1
ATOM 3575 C C . ASP A 1 463 ? -33.422 2.041 49.153 1.00 25.81 463 ASP A C 1
ATOM 3577 O O . ASP A 1 463 ? -32.956 2.147 50.285 1.00 25.81 463 ASP A O 1
ATOM 3581 N N . ALA A 1 464 ? -33.896 3.097 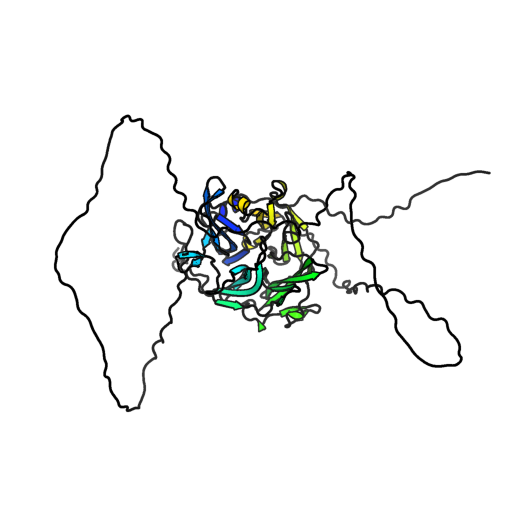48.476 1.00 26.69 464 ALA A N 1
ATOM 3582 C CA . ALA A 1 464 ? -34.653 4.180 49.113 1.00 26.69 464 ALA A CA 1
ATOM 3583 C C . ALA A 1 464 ? -35.582 4.866 48.091 1.00 26.69 464 ALA A C 1
ATOM 3585 O O . ALA A 1 464 ? -35.147 5.396 47.068 1.00 26.69 464 ALA A O 1
ATOM 3586 N N . ALA A 1 465 ? -36.881 4.842 48.381 1.00 25.09 465 ALA A N 1
ATOM 3587 C CA . ALA A 1 465 ? -37.947 5.494 47.631 1.00 25.09 465 ALA A CA 1
ATOM 3588 C C . ALA A 1 465 ? -38.144 6.955 48.075 1.00 25.09 465 ALA A C 1
ATOM 3590 O O . ALA A 1 465 ? -38.088 7.212 49.269 1.00 25.09 465 ALA A O 1
ATOM 3591 N N . GLU A 1 466 ? -38.496 7.864 47.150 1.00 25.95 466 GLU A N 1
ATOM 3592 C CA . GLU A 1 466 ? -39.676 8.748 47.278 1.00 25.95 466 GLU A CA 1
ATOM 3593 C C . GLU A 1 466 ? -39.966 9.618 46.025 1.00 25.95 466 GLU A C 1
ATOM 3595 O O . GLU A 1 466 ? -39.201 10.491 45.638 1.00 25.95 466 GLU A O 1
ATOM 3600 N N . ARG A 1 467 ? -41.129 9.325 45.414 1.00 27.64 467 ARG A N 1
ATOM 3601 C CA . ARG A 1 467 ? -42.216 10.189 44.881 1.00 27.64 467 ARG A CA 1
ATOM 3602 C C . ARG A 1 467 ? -41.909 11.487 44.100 1.00 27.64 467 ARG A C 1
ATOM 3604 O O . ARG A 1 467 ? -41.385 12.450 44.639 1.00 27.64 467 ARG A O 1
ATOM 3611 N N . GLY A 1 468 ? -42.503 11.591 42.896 1.00 24.42 468 GLY A N 1
ATOM 3612 C CA . GLY A 1 468 ? -42.647 12.872 42.175 1.00 24.42 468 GLY A CA 1
ATOM 3613 C C . GLY A 1 468 ? -43.282 12.849 40.769 1.00 24.42 468 GLY A C 1
ATOM 3614 O O . GLY A 1 468 ? -42.677 13.317 39.821 1.00 24.42 468 GLY A O 1
ATOM 3615 N N . ASN A 1 469 ? -44.478 12.272 40.650 1.00 25.58 469 ASN A N 1
ATOM 3616 C CA . ASN A 1 469 ? -45.520 12.356 39.599 1.00 25.58 469 ASN A CA 1
ATOM 3617 C C . ASN A 1 469 ? -45.450 13.474 38.499 1.00 25.58 469 ASN A C 1
ATOM 3619 O O . ASN A 1 469 ? -45.423 14.647 38.858 1.00 25.58 469 ASN A O 1
ATOM 3623 N N . LEU A 1 470 ? -45.591 13.129 37.193 1.00 26.69 470 LEU A N 1
ATOM 3624 C CA . LEU A 1 470 ? -46.738 13.475 36.290 1.00 26.69 470 LEU A CA 1
ATOM 3625 C C . LEU A 1 470 ? -46.465 13.403 34.752 1.00 26.69 470 LEU A C 1
ATOM 3627 O O . LEU A 1 470 ? -45.784 14.255 34.198 1.00 26.69 470 LEU A O 1
ATOM 3631 N N . SER A 1 471 ? -47.209 12.491 34.087 1.00 25.56 471 SER A N 1
ATOM 3632 C CA . SER A 1 471 ? -47.878 12.571 32.748 1.00 25.56 471 SER A CA 1
ATOM 3633 C C . SER A 1 471 ? -47.028 12.653 31.443 1.00 25.56 471 SER A C 1
ATOM 3635 O O . SER A 1 471 ? -46.007 13.313 31.429 1.00 25.56 471 SER A O 1
ATOM 3637 N N . ALA A 1 472 ? -47.359 12.071 30.271 1.00 26.80 472 ALA A N 1
ATOM 3638 C CA . ALA A 1 472 ? -48.556 11.394 29.751 1.00 26.80 472 ALA A CA 1
ATOM 3639 C C . ALA A 1 472 ? -48.263 10.529 28.480 1.00 26.80 472 ALA A C 1
ATOM 3641 O O . ALA A 1 472 ? -47.541 10.961 27.591 1.00 26.80 472 ALA A O 1
ATOM 3642 N N . ARG A 1 473 ? -48.903 9.343 28.418 1.00 25.88 473 ARG A N 1
ATOM 3643 C CA . ARG A 1 473 ? -49.620 8.632 27.310 1.00 25.88 473 ARG A CA 1
ATOM 3644 C C . ARG A 1 473 ? -49.095 8.599 25.850 1.00 25.88 473 ARG A C 1
ATOM 3646 O O . ARG A 1 473 ? -49.024 9.639 25.207 1.00 25.88 473 ARG A O 1
ATOM 3653 N N . HIS A 1 474 ? -48.962 7.384 25.282 1.00 26.08 474 HIS A N 1
ATOM 3654 C CA . HIS A 1 474 ? -49.881 6.688 24.325 1.00 26.08 474 HIS A CA 1
ATOM 3655 C C . HIS A 1 474 ? -49.285 5.290 23.996 1.00 26.08 474 HIS A C 1
ATOM 3657 O O . HIS A 1 474 ? -48.140 5.197 23.577 1.00 26.08 474 HIS A O 1
ATOM 3663 N N . GLU A 1 475 ? -49.851 4.187 24.495 1.00 25.08 475 GLU A N 1
ATOM 3664 C CA . GLU A 1 475 ? -50.885 3.298 23.913 1.00 25.08 475 GLU A CA 1
ATOM 3665 C C . GLU A 1 475 ? -50.352 2.165 23.002 1.00 25.08 475 GLU A C 1
ATOM 3667 O O . GLU A 1 475 ? -49.756 2.381 21.952 1.00 25.08 475 GLU A O 1
ATOM 3672 N N . ILE A 1 476 ? -50.592 0.932 23.467 1.00 22.91 476 ILE A N 1
ATOM 3673 C CA . ILE A 1 476 ? -50.350 -0.373 22.836 1.00 22.91 476 ILE A CA 1
ATOM 3674 C C . ILE A 1 476 ? -51.700 -0.887 22.325 1.00 22.91 476 ILE A C 1
ATOM 3676 O O . ILE A 1 476 ? -52.692 -0.781 23.044 1.00 22.91 476 ILE A O 1
ATOM 3680 N N . ALA A 1 477 ? -51.725 -1.559 21.171 1.00 22.86 477 ALA A N 1
ATOM 3681 C CA . ALA A 1 477 ? -52.828 -2.446 20.801 1.00 22.86 477 ALA A CA 1
ATOM 3682 C C . ALA A 1 477 ? -52.312 -3.746 20.158 1.00 22.86 477 ALA A C 1
ATOM 3684 O O . ALA A 1 477 ? -51.578 -3.727 19.171 1.00 22.86 477 ALA A O 1
ATOM 3685 N N . VAL A 1 478 ? -52.731 -4.879 20.730 1.00 23.34 478 VAL A N 1
ATOM 3686 C CA . VAL A 1 478 ? -52.600 -6.246 20.200 1.00 23.34 478 VAL A CA 1
ATOM 3687 C C . VAL A 1 478 ? -53.965 -6.939 20.352 1.00 23.34 478 VAL A C 1
ATOM 3689 O O . VAL A 1 478 ? -54.640 -6.704 21.353 1.00 23.34 478 VAL A O 1
ATOM 3692 N N . LEU A 1 479 ? -54.253 -7.866 19.414 1.00 25.05 479 LEU A N 1
ATOM 3693 C CA . LEU A 1 479 ? -55.207 -9.010 19.421 1.00 25.05 479 LEU A CA 1
ATOM 3694 C C . LEU A 1 479 ? -56.621 -8.777 18.828 1.00 25.05 479 LEU A C 1
ATOM 3696 O O . LEU A 1 479 ? -57.069 -7.635 18.821 1.00 25.05 479 LEU A O 1
ATOM 3700 N N . PRO A 1 480 ? -57.410 -9.835 18.461 1.00 44.34 480 PRO A N 1
ATOM 3701 C CA . PRO A 1 480 ? -57.121 -11.270 18.153 1.00 44.34 480 PRO A CA 1
ATOM 3702 C C . PRO A 1 480 ? -57.946 -11.877 16.962 1.00 44.34 480 PRO A C 1
ATOM 3704 O O . PRO A 1 480 ? -58.840 -11.236 16.426 1.00 44.34 480 PRO A O 1
ATOM 3707 N N . SER A 1 481 ? -57.758 -13.172 16.615 1.00 24.39 481 SER A N 1
ATOM 3708 C CA . SER A 1 481 ? -58.839 -14.207 16.670 1.00 24.39 481 SER A CA 1
ATOM 3709 C C . SER A 1 481 ? -58.405 -15.645 16.272 1.00 24.39 481 SER A C 1
ATOM 3711 O O . SER A 1 481 ? -57.436 -15.857 15.552 1.00 24.39 481 SER A O 1
ATOM 3713 N N . ARG A 1 482 ? -59.129 -16.629 16.841 1.00 29.58 482 ARG A N 1
ATOM 3714 C CA . ARG A 1 482 ? -59.024 -18.116 16.800 1.00 29.58 482 ARG A CA 1
ATOM 3715 C C . ARG A 1 482 ? -59.688 -18.699 15.517 1.00 29.58 482 ARG A C 1
ATOM 3717 O O . ARG A 1 482 ? -60.482 -17.993 14.918 1.00 29.58 482 ARG A O 1
ATOM 3724 N N . ASN A 1 483 ? -59.524 -19.957 15.057 1.00 28.75 483 ASN A N 1
ATOM 3725 C CA . ASN A 1 483 ? -59.949 -21.210 15.719 1.00 28.75 483 ASN A CA 1
ATOM 3726 C C . ASN A 1 483 ? -59.586 -22.510 14.927 1.00 28.75 483 ASN A C 1
ATOM 3728 O O . ASN A 1 483 ? -59.865 -22.607 13.742 1.00 28.75 483 ASN A O 1
ATOM 3732 N N . ARG A 1 484 ? -59.059 -23.504 15.667 1.00 30.11 484 ARG A N 1
ATOM 3733 C CA . ARG A 1 484 ? -59.311 -24.977 15.747 1.00 30.11 484 ARG A CA 1
ATOM 3734 C C . ARG A 1 484 ? -59.386 -25.986 14.562 1.00 30.11 484 ARG A C 1
ATOM 3736 O O . ARG A 1 484 ? -60.093 -25.815 13.580 1.00 30.11 484 ARG A O 1
ATOM 3743 N N . SER A 1 485 ? -58.894 -27.185 14.949 1.00 30.28 485 SER A N 1
ATOM 3744 C CA . SER A 1 485 ? -59.083 -28.588 14.480 1.00 30.28 485 SER A CA 1
ATOM 3745 C C . SER A 1 485 ? -58.051 -29.091 13.457 1.00 30.28 485 SER A C 1
ATOM 3747 O O . SER A 1 485 ? -57.706 -28.364 12.545 1.00 30.28 485 SER A O 1
ATOM 3749 N N . GLY A 1 486 ? -57.453 -30.287 13.528 1.00 27.17 486 GLY A N 1
ATOM 3750 C CA . GLY A 1 486 ? -57.508 -31.439 14.436 1.00 27.17 486 GLY A CA 1
ATOM 3751 C C . GLY A 1 486 ? -56.922 -32.674 13.705 1.00 27.17 486 GLY A C 1
ATOM 3752 O O . GLY A 1 486 ? -57.137 -32.804 12.510 1.00 27.17 486 GLY A O 1
ATOM 3753 N N . LEU A 1 487 ? -56.225 -33.565 14.433 1.00 27.88 487 LEU A N 1
ATOM 3754 C CA . LEU A 1 487 ? -55.874 -34.975 14.098 1.00 27.88 487 LEU A CA 1
ATOM 3755 C C . LEU A 1 487 ? -54.716 -35.309 13.105 1.00 27.88 487 LEU A C 1
ATOM 3757 O O . LEU A 1 487 ? -54.878 -35.362 11.896 1.00 27.88 487 LEU A O 1
ATOM 3761 N N . ARG A 1 488 ? -53.540 -35.566 13.710 1.00 28.84 488 ARG A N 1
ATOM 3762 C CA . ARG A 1 488 ? -52.585 -36.722 13.686 1.00 28.84 488 ARG A CA 1
ATOM 3763 C C . ARG A 1 488 ? -52.639 -37.877 12.619 1.00 28.84 488 ARG A C 1
ATOM 3765 O O . ARG A 1 488 ? -53.634 -38.028 11.931 1.00 28.84 488 ARG A O 1
ATOM 3772 N N . PRO A 1 489 ? -51.560 -38.710 12.494 1.00 52.97 489 PRO A N 1
ATOM 3773 C CA . PRO A 1 489 ? -50.822 -38.973 11.238 1.00 52.97 489 PRO A CA 1
ATOM 3774 C C . PRO A 1 489 ? -50.712 -40.464 10.803 1.00 52.97 489 PRO A C 1
ATOM 3776 O O . PRO A 1 489 ? -51.098 -41.360 11.545 1.00 52.97 489 PRO A O 1
ATOM 3779 N N . GLY A 1 490 ? -50.056 -40.738 9.661 1.00 25.61 490 GLY A N 1
ATOM 3780 C CA . GLY A 1 490 ? -49.524 -42.069 9.283 1.00 25.61 490 GLY A CA 1
ATOM 3781 C C . GLY A 1 490 ? -48.970 -42.097 7.845 1.00 25.61 490 GLY A C 1
ATOM 3782 O O . GLY A 1 490 ? -49.704 -41.832 6.907 1.00 25.61 490 GLY A O 1
ATOM 3783 N N . THR A 1 491 ? -47.646 -42.140 7.641 1.00 26.73 491 THR A N 1
ATOM 3784 C CA . THR A 1 491 ? -46.785 -43.317 7.340 1.00 26.73 491 THR A CA 1
ATOM 3785 C C . THR A 1 491 ? -46.878 -43.933 5.934 1.00 26.73 491 THR A C 1
ATOM 3787 O O . THR A 1 491 ? -47.910 -44.484 5.579 1.00 26.73 491 THR A O 1
ATOM 3790 N N . ARG A 1 492 ? -45.686 -44.027 5.298 1.00 27.05 492 ARG A N 1
ATOM 3791 C CA . ARG A 1 492 ? -45.227 -44.978 4.248 1.00 27.05 492 ARG A CA 1
ATOM 3792 C C . ARG A 1 492 ? -45.900 -44.876 2.868 1.00 27.05 492 ARG A C 1
ATOM 3794 O O . ARG A 1 492 ? -47.056 -44.530 2.762 1.00 27.05 492 ARG A O 1
ATOM 3801 N N . ALA A 1 493 ? -45.296 -45.264 1.750 1.00 26.92 493 ALA A N 1
ATOM 3802 C CA . ALA A 1 493 ? -43.926 -45.496 1.301 1.00 26.92 493 ALA A CA 1
ATOM 3803 C C . ALA A 1 493 ? -44.035 -45.862 -0.197 1.00 26.92 493 ALA A C 1
ATOM 3805 O O . ALA A 1 493 ? -44.972 -46.544 -0.586 1.00 26.92 493 ALA A O 1
ATOM 3806 N N . ALA A 1 494 ? -42.999 -45.509 -0.959 1.00 27.52 494 ALA A N 1
ATOM 3807 C CA . ALA A 1 494 ? -42.414 -46.299 -2.047 1.00 27.52 494 ALA A CA 1
ATOM 3808 C C . ALA A 1 494 ? -43.128 -46.499 -3.411 1.00 27.52 494 ALA A C 1
ATOM 3810 O O . ALA A 1 494 ? -44.227 -47.022 -3.518 1.00 27.52 494 ALA A O 1
ATOM 3811 N N . ARG A 1 495 ? -42.271 -46.299 -4.434 1.00 26.83 495 ARG A N 1
ATOM 3812 C CA . ARG A 1 495 ? -42.124 -47.026 -5.718 1.00 26.83 495 ARG A CA 1
ATOM 3813 C C . ARG A 1 495 ? -43.140 -46.706 -6.824 1.00 26.83 495 ARG A C 1
ATOM 3815 O O . ARG A 1 495 ? -44.327 -46.928 -6.688 1.00 26.83 495 ARG A O 1
ATOM 3822 N N . ALA A 1 496 ? -42.716 -46.027 -7.893 1.00 27.62 496 ALA A N 1
ATOM 3823 C CA . ALA A 1 496 ? -41.855 -46.471 -9.007 1.00 27.62 496 ALA A CA 1
ATOM 3824 C C . ALA A 1 496 ? -42.651 -47.161 -10.122 1.00 27.62 496 ALA A C 1
ATOM 3826 O O . ALA A 1 496 ? -43.148 -48.258 -9.912 1.00 27.62 496 ALA A O 1
ATOM 3827 N N . ALA A 1 497 ? -42.676 -46.540 -11.306 1.00 27.17 497 ALA A N 1
ATOM 3828 C CA . ALA A 1 497 ? -42.563 -47.192 -12.616 1.00 27.17 497 ALA A CA 1
ATOM 3829 C C . ALA A 1 497 ? -42.689 -46.140 -13.736 1.00 27.17 497 ALA A C 1
ATOM 3831 O O . ALA A 1 497 ? -43.769 -45.628 -14.010 1.00 27.17 497 ALA A O 1
ATOM 3832 N N . SER A 1 498 ? -41.584 -45.842 -14.421 1.00 32.88 498 SER A N 1
ATOM 3833 C CA . SER A 1 498 ? -41.639 -45.580 -15.869 1.00 32.88 498 SER A CA 1
ATOM 3834 C C . SER A 1 498 ? -41.795 -46.933 -16.576 1.00 32.88 498 SER A C 1
ATOM 3836 O O . SER A 1 498 ? -41.415 -47.950 -15.985 1.00 32.88 498 SER A O 1
ATOM 3838 N N . PRO A 1 499 ? -42.253 -46.995 -17.841 1.00 45.59 499 PRO A N 1
ATOM 3839 C CA . PRO A 1 499 ? -41.238 -46.953 -18.901 1.00 45.59 499 PRO A CA 1
ATOM 3840 C C . PRO A 1 499 ? -41.699 -46.459 -20.295 1.00 45.59 499 PRO A C 1
ATOM 3842 O O . PRO A 1 499 ? -42.823 -46.700 -20.710 1.00 45.59 499 PRO A O 1
ATOM 3845 N N . LYS A 1 500 ? -40.700 -45.966 -21.056 1.00 30.16 500 LYS A N 1
ATOM 3846 C CA . LYS A 1 500 ? -40.429 -46.265 -22.488 1.00 30.16 500 LYS A CA 1
ATOM 3847 C C . LYS A 1 500 ? -41.411 -45.726 -23.550 1.00 30.16 500 LYS A C 1
ATOM 3849 O O . LYS A 1 500 ? -42.606 -45.698 -23.352 1.00 30.16 500 LYS A O 1
ATOM 3854 N N . LEU A 1 501 ? -41.033 -45.409 -24.788 1.00 27.27 501 LEU A N 1
ATOM 3855 C CA . LEU A 1 501 ? -39.795 -45.123 -25.533 1.00 27.27 501 LEU A CA 1
ATOM 3856 C C . LEU A 1 501 ? -40.294 -44.991 -26.991 1.00 27.27 501 LEU A C 1
ATOM 3858 O O . LEU A 1 501 ? -41.016 -45.886 -27.420 1.00 27.27 501 LEU A O 1
ATOM 3862 N N . ARG A 1 502 ? -39.885 -43.982 -27.771 1.00 27.14 502 ARG A N 1
ATOM 3863 C CA . ARG A 1 502 ? -39.286 -44.148 -29.120 1.00 27.14 502 ARG A CA 1
ATOM 3864 C C . ARG A 1 502 ? -39.300 -42.871 -29.964 1.00 27.14 502 ARG A C 1
ATOM 3866 O O . ARG A 1 502 ? -40.277 -42.145 -30.071 1.00 27.14 502 ARG A O 1
ATOM 3873 N N . ALA A 1 503 ? -38.135 -42.695 -30.571 1.00 27.83 503 ALA A N 1
ATOM 3874 C CA . ALA A 1 503 ? -37.668 -41.675 -31.489 1.00 27.83 503 ALA A CA 1
ATOM 3875 C C . ALA A 1 503 ? -38.428 -41.568 -32.821 1.00 27.83 503 ALA A C 1
ATOM 3877 O O . ALA A 1 503 ? -38.867 -42.582 -33.361 1.00 27.83 503 ALA A O 1
ATOM 3878 N N . ARG A 1 504 ? -38.379 -40.366 -33.419 1.00 28.47 504 ARG A N 1
ATOM 3879 C CA . ARG A 1 504 ? -37.995 -40.111 -34.824 1.00 28.47 504 ARG A CA 1
ATOM 3880 C C . ARG A 1 504 ? -37.602 -38.626 -35.007 1.00 28.47 504 ARG A C 1
ATOM 3882 O O . ARG A 1 504 ? -38.218 -37.739 -34.435 1.00 28.47 504 ARG A O 1
ATOM 3889 N N . LYS A 1 505 ? -36.536 -38.397 -35.777 1.00 26.88 505 LYS A N 1
ATOM 3890 C CA . LYS A 1 505 ? -35.974 -37.136 -36.332 1.00 26.88 505 LYS A CA 1
ATOM 3891 C C . LYS A 1 505 ? -35.974 -37.307 -37.878 1.00 26.88 505 LYS A C 1
ATOM 3893 O O . LYS A 1 505 ? -36.178 -38.453 -38.289 1.00 26.88 505 LYS A O 1
ATOM 3898 N N . PRO A 1 506 ? -35.586 -36.329 -38.733 1.00 43.12 506 PRO A N 1
ATOM 3899 C CA . PRO A 1 506 ? -35.399 -34.875 -38.552 1.00 43.12 506 PRO A CA 1
ATOM 3900 C C . PRO A 1 506 ? -35.969 -34.002 -39.712 1.00 43.12 506 PRO A C 1
ATOM 3902 O O . PRO A 1 506 ? -36.354 -34.527 -40.748 1.00 43.12 506 PRO A O 1
ATOM 3905 N N . ALA A 1 507 ? -35.940 -32.672 -39.519 1.00 27.03 507 ALA A N 1
ATOM 3906 C CA . ALA A 1 507 ? -35.887 -31.536 -40.480 1.00 27.03 507 ALA A CA 1
ATOM 3907 C C . ALA A 1 507 ? -36.754 -30.392 -39.915 1.00 27.03 507 ALA A C 1
ATOM 3909 O O . ALA A 1 507 ? -37.774 -30.669 -39.303 1.00 27.03 507 ALA A O 1
ATOM 3910 N N . SER A 1 508 ? -36.512 -29.094 -40.052 1.00 27.34 508 SER A N 1
ATOM 3911 C CA . SER A 1 508 ? -35.374 -28.242 -40.399 1.00 27.34 508 SER A CA 1
ATOM 3912 C C . SER A 1 508 ? -35.849 -26.811 -40.079 1.00 27.34 508 SER A C 1
ATOM 3914 O O . SER A 1 508 ? -37.002 -26.494 -40.357 1.00 27.34 508 SER A O 1
ATOM 3916 N N . ASN A 1 509 ? -34.940 -25.970 -39.585 1.00 25.28 509 ASN A N 1
ATOM 3917 C CA . ASN A 1 509 ? -34.992 -24.501 -39.536 1.00 25.28 509 ASN A CA 1
ATOM 3918 C C . ASN A 1 509 ? -35.880 -23.735 -38.524 1.00 25.28 509 ASN A C 1
ATOM 3920 O O . ASN A 1 509 ? -37.051 -24.018 -38.309 1.00 25.28 509 ASN A O 1
ATOM 3924 N N . CYS A 1 510 ? -35.243 -22.652 -38.042 1.00 25.17 510 CYS A N 1
ATOM 3925 C CA . CYS A 1 510 ? -35.747 -21.431 -37.394 1.00 25.17 510 CYS A CA 1
ATOM 3926 C C . CYS A 1 510 ? -35.869 -21.407 -35.853 1.00 25.17 510 CYS A C 1
ATOM 3928 O O . CYS A 1 510 ? -36.792 -21.962 -35.271 1.00 25.17 510 CYS A O 1
ATOM 3930 N N . GLY A 1 511 ? -34.980 -20.625 -35.210 1.00 25.56 511 GLY A N 1
ATOM 3931 C CA . GLY A 1 511 ? -35.250 -19.955 -33.926 1.00 25.56 511 GLY A CA 1
ATOM 3932 C C . GLY A 1 511 ? -34.258 -20.214 -32.780 1.00 25.56 511 GLY A C 1
ATOM 3933 O O . GLY A 1 511 ? -34.373 -21.207 -32.077 1.00 25.56 511 GLY A O 1
ATOM 3934 N N . SER A 1 512 ? -33.328 -19.272 -32.579 1.00 27.05 512 SER A N 1
ATOM 3935 C CA . SER A 1 512 ? -32.668 -18.824 -31.329 1.00 27.05 512 SER A CA 1
ATOM 3936 C C . SER A 1 512 ? -32.493 -19.796 -30.135 1.00 27.05 512 SER A C 1
ATOM 3938 O O . SER A 1 512 ? -33.484 -20.163 -29.500 1.00 27.05 512 SER A O 1
ATOM 3940 N N . PRO A 1 513 ? -31.260 -20.082 -29.655 1.00 28.44 513 PRO A N 1
ATOM 3941 C CA . PRO A 1 513 ? -31.085 -20.770 -28.382 1.00 28.44 513 PRO A CA 1
ATOM 3942 C C . PRO A 1 513 ? -31.061 -19.805 -27.188 1.00 28.44 513 PRO A C 1
ATOM 3944 O O . PRO A 1 513 ? -30.272 -18.864 -27.094 1.00 28.44 513 PRO A O 1
ATOM 3947 N N . ARG A 1 514 ? -31.950 -20.114 -26.242 1.00 26.84 514 ARG A N 1
ATOM 3948 C CA . ARG A 1 514 ? -31.992 -19.627 -24.863 1.00 26.84 514 ARG A CA 1
ATOM 3949 C C . ARG A 1 514 ? -30.749 -20.073 -24.077 1.00 26.84 514 ARG A C 1
ATOM 3951 O O . ARG A 1 514 ? -30.224 -21.163 -24.282 1.00 26.84 514 ARG A O 1
ATOM 3958 N N . ARG A 1 515 ? -30.351 -19.217 -23.131 1.00 27.88 515 ARG A N 1
ATOM 3959 C CA . ARG A 1 515 ? -29.283 -19.381 -22.126 1.00 27.88 515 ARG A CA 1
ATOM 3960 C C . ARG A 1 515 ? -29.304 -20.746 -21.409 1.00 27.88 515 ARG A C 1
ATOM 3962 O O . ARG A 1 515 ? -30.380 -21.156 -20.967 1.00 27.88 515 ARG A O 1
ATOM 3969 N N . PRO A 1 516 ? -28.146 -21.380 -21.149 1.00 27.58 516 PRO A N 1
ATOM 3970 C CA . PRO A 1 516 ? -28.022 -22.349 -20.070 1.00 27.58 516 PRO A CA 1
ATOM 3971 C C . PRO A 1 516 ? -27.893 -21.651 -18.705 1.00 27.58 516 PRO A C 1
ATOM 3973 O O . PRO A 1 516 ? -27.438 -20.515 -18.586 1.00 27.58 516 PRO A O 1
ATOM 3976 N N . ARG A 1 517 ? -28.388 -22.359 -17.688 1.00 25.47 517 ARG A N 1
ATOM 3977 C CA . ARG A 1 517 ? -28.571 -21.957 -16.289 1.00 25.47 517 ARG A CA 1
ATOM 3978 C C . ARG A 1 517 ? -27.236 -21.669 -15.583 1.00 25.47 517 ARG A C 1
ATOM 3980 O O . ARG A 1 517 ? -26.301 -22.452 -15.705 1.00 25.47 517 ARG A O 1
ATOM 3987 N N . ASN A 1 518 ? -27.206 -20.589 -14.798 1.00 28.94 518 ASN A N 1
ATOM 3988 C CA . ASN A 1 518 ? -26.163 -20.296 -13.809 1.00 28.94 518 ASN A CA 1
ATOM 3989 C C . ASN A 1 518 ? -26.118 -21.385 -12.712 1.00 28.94 518 ASN A C 1
ATOM 3991 O O . ASN A 1 518 ? -27.188 -21.783 -12.242 1.00 28.94 518 ASN A O 1
ATOM 3995 N N . PRO A 1 519 ? -24.933 -21.801 -12.229 1.00 28.28 519 PRO A N 1
ATOM 3996 C CA . PRO A 1 519 ? -24.776 -22.311 -10.867 1.00 28.28 519 PRO A CA 1
ATOM 3997 C C . PRO A 1 519 ? -24.811 -21.137 -9.857 1.00 28.28 519 PRO A C 1
ATOM 3999 O O . PRO A 1 519 ? -24.694 -19.978 -10.266 1.00 28.28 519 PRO A O 1
ATOM 4002 N N . PRO A 1 520 ? -25.058 -21.386 -8.558 1.00 30.50 520 PRO A N 1
ATOM 4003 C CA . PRO A 1 520 ? -25.425 -20.334 -7.615 1.00 30.50 520 PRO A CA 1
ATOM 4004 C C . PRO A 1 520 ? -24.253 -19.385 -7.343 1.00 30.50 520 PRO A C 1
ATOM 4006 O O . PRO A 1 520 ? -23.169 -19.808 -6.955 1.00 30.50 520 PRO A O 1
ATOM 4009 N N . ASN A 1 521 ? -24.507 -18.088 -7.528 1.00 28.14 521 ASN A N 1
ATOM 4010 C CA . ASN A 1 521 ? -23.651 -17.017 -7.035 1.00 28.14 521 ASN A CA 1
ATOM 4011 C C . ASN A 1 521 ? -23.618 -17.085 -5.503 1.00 28.14 521 ASN A C 1
ATOM 4013 O O . ASN A 1 521 ? -24.639 -16.834 -4.859 1.00 28.14 521 ASN A O 1
ATOM 4017 N N . GLY A 1 522 ? -22.446 -17.353 -4.931 1.00 26.53 522 GLY A N 1
ATOM 4018 C CA . GLY A 1 522 ? -22.126 -16.922 -3.576 1.00 26.53 522 GLY A CA 1
ATOM 4019 C C . GLY A 1 522 ? -22.090 -15.396 -3.563 1.00 26.53 522 GLY A C 1
ATOM 4020 O O . GLY A 1 522 ? -21.089 -14.782 -3.922 1.00 26.53 522 GLY A O 1
ATOM 4021 N N . ALA A 1 523 ? -23.221 -14.768 -3.253 1.00 28.17 523 ALA A N 1
ATOM 4022 C CA . ALA A 1 523 ? -23.271 -13.335 -3.017 1.00 28.17 523 ALA A CA 1
ATOM 4023 C C . ALA A 1 523 ? -22.622 -13.072 -1.654 1.00 28.17 523 ALA A C 1
ATOM 4025 O O . ALA A 1 523 ? -23.251 -13.272 -0.618 1.00 28.17 523 ALA A O 1
ATOM 4026 N N . ALA A 1 524 ? -21.357 -12.653 -1.654 1.00 35.31 524 ALA A N 1
ATOM 4027 C CA . ALA A 1 524 ? -20.761 -12.048 -0.474 1.00 35.31 524 ALA A CA 1
ATOM 4028 C C . ALA A 1 524 ? -21.558 -10.775 -0.147 1.00 35.31 524 ALA A C 1
ATOM 4030 O O . ALA A 1 524 ? -21.731 -9.892 -0.990 1.00 35.31 524 ALA A O 1
ATOM 4031 N N . VAL A 1 525 ? -22.125 -10.728 1.055 1.00 35.53 525 VAL A N 1
ATOM 4032 C CA . VAL A 1 525 ? -22.801 -9.546 1.592 1.00 35.53 525 VAL A CA 1
ATOM 4033 C C . VAL A 1 525 ? -21.704 -8.649 2.166 1.00 35.53 525 VAL A C 1
ATOM 4035 O O . VAL A 1 525 ? -20.839 -9.135 2.883 1.00 35.53 525 VAL A O 1
ATOM 4038 N N . TYR A 1 526 ? -21.712 -7.357 1.845 1.00 41.62 526 TYR A N 1
ATOM 4039 C CA . TYR A 1 526 ? -20.762 -6.381 2.393 1.00 41.62 526 TYR A CA 1
ATOM 4040 C C . TYR A 1 526 ? -21.553 -5.249 3.051 1.00 41.62 526 TYR A C 1
ATOM 4042 O O . TYR A 1 526 ? -22.595 -4.851 2.517 1.00 41.62 526 TYR A O 1
ATOM 4050 N N . TRP A 1 527 ? -21.059 -4.728 4.174 1.00 45.50 527 TRP A N 1
ATOM 4051 C CA . TRP A 1 527 ? -21.670 -3.613 4.903 1.00 45.50 527 TRP A CA 1
ATOM 4052 C C . TRP A 1 527 ? -20.883 -2.313 4.747 1.00 45.50 527 TRP A C 1
ATOM 4054 O O . TRP A 1 527 ? -19.705 -2.311 4.392 1.00 45.50 527 TRP A O 1
ATOM 4064 N N . VAL A 1 528 ? -21.595 -1.211 4.979 1.00 46.06 528 VAL A N 1
ATOM 4065 C CA . VAL A 1 528 ? -21.085 0.161 5.005 1.00 46.06 528 VAL A CA 1
ATOM 4066 C C . VAL A 1 528 ? -21.217 0.654 6.437 1.00 46.06 528 VAL A C 1
ATOM 4068 O O . VAL A 1 528 ? -22.308 0.561 7.006 1.00 46.06 528 VAL A O 1
ATOM 4071 N N . ASP A 1 529 ? -20.154 1.214 7.001 1.00 43.66 529 ASP A N 1
ATOM 4072 C CA . ASP A 1 529 ? -20.287 1.993 8.231 1.00 43.66 529 ASP A CA 1
ATOM 4073 C C . ASP A 1 529 ? -21.074 3.272 7.920 1.00 43.66 529 ASP A C 1
ATOM 4075 O O . ASP A 1 529 ? -20.717 4.018 7.011 1.00 43.66 529 ASP A O 1
ATOM 4079 N N . ALA A 1 530 ? -22.185 3.484 8.630 1.00 32.59 530 ALA A N 1
ATOM 4080 C CA . ALA A 1 530 ? -23.227 4.465 8.320 1.00 32.59 530 ALA A CA 1
ATOM 4081 C C . ALA A 1 530 ? -22.716 5.819 7.766 1.00 32.59 530 ALA A C 1
ATOM 4083 O O . ALA A 1 530 ? -21.976 6.546 8.431 1.00 32.59 530 ALA A O 1
ATOM 4084 N N . VAL A 1 531 ? -23.202 6.190 6.573 1.00 35.84 531 VAL A N 1
ATOM 4085 C CA . VAL A 1 531 ? -23.069 7.527 5.960 1.00 35.84 531 VAL A CA 1
ATOM 4086 C C . VAL A 1 531 ? -24.477 8.098 5.726 1.00 35.84 531 VAL A C 1
ATOM 4088 O O . VAL A 1 531 ? -25.371 7.336 5.343 1.00 35.84 531 VAL A O 1
ATOM 4091 N N . PRO A 1 532 ? -24.727 9.411 5.905 1.00 33.88 532 PRO A N 1
ATOM 4092 C CA . PRO A 1 532 ? -25.967 10.024 5.451 1.00 33.88 532 PRO A CA 1
ATOM 4093 C C . PRO A 1 532 ? -25.950 10.212 3.922 1.00 33.88 532 PRO A C 1
ATOM 4095 O O . PRO A 1 532 ? -25.110 10.937 3.398 1.00 33.88 532 PRO A O 1
ATOM 4098 N N . SER A 1 533 ? -26.960 9.643 3.258 1.00 33.56 533 SER A N 1
ATOM 4099 C CA . SER A 1 533 ? -27.377 9.833 1.852 1.00 33.56 533 SER A CA 1
ATOM 4100 C C . SER A 1 533 ? -26.496 9.239 0.731 1.00 33.56 533 SER A C 1
ATOM 4102 O O . SER A 1 533 ? -25.272 9.200 0.832 1.00 33.56 533 SER A O 1
ATOM 4104 N N . PRO A 1 534 ? -27.122 8.751 -0.364 1.00 37.41 534 PRO A N 1
ATOM 4105 C CA . PRO A 1 534 ? -26.422 8.088 -1.460 1.00 37.41 534 PRO A CA 1
ATOM 4106 C C . PRO A 1 534 ? -25.603 9.064 -2.314 1.00 37.41 534 PRO A C 1
ATOM 4108 O O . PRO A 1 534 ? -25.994 10.210 -2.529 1.00 37.41 534 PRO A O 1
ATOM 4111 N N . LEU A 1 535 ? -24.486 8.554 -2.843 1.00 38.94 535 LEU A N 1
ATOM 4112 C CA . LEU A 1 535 ? -23.651 9.196 -3.862 1.00 38.94 535 LEU A CA 1
ATOM 4113 C C . LEU A 1 535 ? -24.517 9.765 -5.006 1.00 38.94 535 LEU A C 1
ATOM 4115 O O . LEU A 1 535 ? -25.409 9.054 -5.484 1.00 38.94 535 LEU A O 1
ATOM 4119 N N . PRO A 1 536 ? -24.252 10.992 -5.493 1.00 36.12 536 PRO A N 1
ATOM 4120 C CA . PRO A 1 536 ? -24.942 11.509 -6.664 1.00 36.12 536 PRO A CA 1
ATOM 4121 C C . PRO A 1 536 ? -24.614 10.627 -7.875 1.00 36.12 536 PRO A C 1
ATOM 4123 O O . PRO A 1 536 ? -23.453 10.349 -8.179 1.00 36.12 536 PRO A O 1
ATOM 4126 N N . GLY A 1 537 ? -25.662 10.142 -8.543 1.00 40.88 537 GLY A N 1
ATOM 4127 C CA . GLY A 1 537 ? -25.534 9.434 -9.813 1.00 40.88 537 GLY A CA 1
ATOM 4128 C C . GLY A 1 537 ? -24.980 10.353 -10.910 1.00 40.88 537 GLY A C 1
ATOM 4129 O O . GLY A 1 537 ? -25.023 11.576 -10.771 1.00 40.88 537 GLY A O 1
ATOM 4130 N N . PRO A 1 538 ? -24.458 9.790 -12.012 1.00 34.78 538 PRO A N 1
ATOM 4131 C CA . PRO A 1 538 ? -23.951 10.592 -13.117 1.00 34.78 538 PRO A CA 1
ATOM 4132 C C . PRO A 1 538 ? -25.082 11.438 -13.717 1.00 34.78 538 PRO A C 1
ATOM 4134 O O . PRO A 1 538 ? -26.110 10.905 -14.138 1.00 34.78 538 PRO A O 1
ATOM 4137 N N . LEU A 1 539 ? -24.879 12.757 -13.755 1.00 35.25 539 LEU A N 1
ATOM 4138 C CA . LEU A 1 539 ? -25.730 13.680 -14.501 1.00 35.25 539 LEU A CA 1
ATOM 4139 C C . LEU A 1 539 ? -25.656 13.318 -15.990 1.00 35.25 539 LEU A C 1
ATOM 4141 O O . LEU A 1 539 ? -24.571 13.182 -16.557 1.00 35.25 539 LEU A O 1
ATOM 4145 N N . SER A 1 540 ? -26.820 13.124 -16.609 1.00 29.72 540 SER A N 1
ATOM 4146 C CA . SER A 1 540 ? -26.927 12.961 -18.061 1.00 29.72 540 SER A CA 1
ATOM 4147 C C . SER A 1 540 ? -26.725 14.320 -18.743 1.00 29.72 540 SER A C 1
ATOM 4149 O O . SER A 1 540 ? -27.218 15.322 -18.224 1.00 29.72 540 SER A O 1
ATOM 4151 N N . PRO A 1 541 ? -26.028 14.390 -19.889 1.00 35.44 541 PRO A N 1
ATOM 4152 C CA . PRO A 1 541 ? -25.885 15.630 -20.633 1.00 35.44 541 PRO A CA 1
ATOM 4153 C C . PRO A 1 541 ? -27.161 15.874 -21.441 1.00 35.44 541 PRO A C 1
ATOM 4155 O O . PRO A 1 541 ? -27.440 15.170 -22.410 1.00 35.44 541 PRO A O 1
ATOM 4158 N N . GLY A 1 542 ? -27.942 16.862 -21.027 1.00 36.78 542 GLY A N 1
ATOM 4159 C CA . GLY A 1 542 ? -29.143 17.286 -21.733 1.00 36.78 542 GLY A CA 1
ATOM 4160 C C . GLY A 1 542 ? -29.877 18.329 -20.916 1.00 36.78 542 GLY A C 1
ATOM 4161 O O . GLY A 1 542 ? -30.659 17.959 -20.053 1.00 36.78 542 GLY A O 1
ATOM 4162 N N . ASP A 1 543 ? -29.493 19.592 -21.109 1.00 29.31 543 ASP A N 1
ATOM 4163 C CA . ASP A 1 543 ? -30.385 20.756 -21.233 1.00 29.31 543 ASP A CA 1
ATOM 4164 C C . ASP A 1 543 ? -29.538 22.033 -21.141 1.00 29.31 543 ASP A C 1
ATOM 4166 O O . ASP A 1 543 ? -29.339 22.631 -20.085 1.00 29.31 543 ASP A O 1
ATOM 4170 N N . VAL A 1 544 ? -28.988 22.424 -22.294 1.00 37.31 544 VAL A N 1
ATOM 4171 C CA . VAL A 1 544 ? -28.532 23.794 -22.542 1.00 37.31 544 VAL A CA 1
ATOM 4172 C C . VAL A 1 544 ? -29.717 24.528 -23.160 1.00 37.31 544 VAL A C 1
ATOM 4174 O O . VAL A 1 544 ? -30.074 24.270 -24.307 1.00 37.31 544 VAL A O 1
ATOM 4177 N N . ALA A 1 545 ? -30.321 25.433 -22.396 1.00 35.00 545 ALA A N 1
ATOM 4178 C CA . ALA A 1 545 ? -31.153 26.512 -22.911 1.00 35.00 545 ALA A CA 1
ATOM 4179 C C . ALA A 1 545 ? -30.846 27.770 -22.089 1.00 35.00 545 ALA A C 1
ATOM 4181 O O . ALA A 1 545 ? -31.051 27.785 -20.874 1.00 35.00 545 ALA A O 1
ATOM 4182 N N . GLY A 1 546 ? -30.312 28.786 -22.768 1.00 33.19 546 GLY A N 1
ATOM 4183 C CA . GLY A 1 546 ? -29.859 30.063 -22.219 1.00 33.19 546 GLY A CA 1
ATOM 4184 C C . GLY A 1 546 ? -28.833 30.694 -23.137 1.00 33.19 546 GLY A C 1
ATOM 4185 O O . GLY A 1 546 ? -27.635 30.433 -22.899 1.00 33.19 546 GLY A O 1
#

Radius of gyration: 34.39 Å; chains: 1; bounding box: 136×77×90 Å

Sequence (546 aa):
MMLLATSLLIAASGAAQAQQSGQPAGRPLPELDRAFDRHQGWTGADAAYSVQLTDELTLWLFGDTFLGAVREGRRVESVMVRNTIGLQSGSPPTARNLAFFHGLDASGKPDSFFRREGSPNWFWPLQGIRTRKGLFVFLTEIEKTDAADVFGFRQVAVWLAHIPNWRSHPSRWRIAYTPVPHCRIDALGGTMFGTAVLLHAEELYIYGVAEERCQGALEKSLVLARAPAHDPSDFAGWRFRGSRGWTADPAAAVPIRDSVASELSVTCDETGERFLLTCSRDGLSPEIWVAAARRPWGPFEPERLVYSCPEPARDSTVFCYAAKAHAGLASPGRLVLTYVANSTRFERILEDASLYRPRFVSVELGPARPWRRVNASSAAWAPAPRHAEPARGLEQRQAPDRPNDVDTHQRGGSELGLSREQDAEGQADQGGQVGPRDLLGCLAAMQSSDAPTRAAASHHVEDAAERGNLSARHEIAVLPSRNRSGLRPGTRAARAASPKLRARKPASNCGSPRRPRNPPNGAAVYWVDAVPSPLPGPLSPGDVAG

Foldseek 3Di:
DDDDDDDDDDDDDDPPPDPPPDDFQKDFDVQLVQLQCDFAFFLFFDQFAWECPDLFKIKTKTAWTWHAGADPQFGDPIDIAGIKMWIAGHDDRHVFRIWIWFFADPVRDTYHLDDDPPDPWDWGWAYWYQAPQGIKTKTFIKDAAPDPAPPRIDTDFIKIWGFNVVVDDSLPTDTDIDTQPLWDQDPQWIKDWANEWDCAPQKIKIKIWTWGQDPNDTWIFIWIKIARRRDPPPLQRIWTDAPVGTHSRSVRIDGLGTQAARHWYWDAAPVSQKIKIWWAGSFKFQWIWIWIARDPSGPTDPIDGNGGHCVCVVPVQKIKTSKYWDPSNADHQKTKIWIFIDGSDPVVCRGRSSGNHIIIMMGGNPPPPPDDPPDPPPPPDDDDDDDDDDDDDDDDDDDDDDDDDDYDDDDDDDDDDDDDDDDDDDDDDDDDDDDPDDPPPDTDDDDDDPDDDDDDDDDDDDDDDDDDDDDDDDDDDDDDDDDDDDDDDDDDDDDDDDDDDDDDDDDDDDDDDDDDDDDDDPSTGMDIDDHPDDDDDDDDPDDDDD

Secondary structure (DSSP, 8-state):
---------------------PPP-EEE-HHHHHHH--SEEEEEES--EEEEEETTEEEEEESSEEEEEEETTEEEEEEEES-EEEEEESSS--TTTEEEEEEE-TTS-EE-SS--TT-S-EEEEEEEEEETTEEEEEEEEEEE-S--STT-EEEEEEEEEEETTTTS-GGG---EEEE-TT-EEETTEEEEEEEEEEEETTEEEEEEEEEEEETTEEEEEEEEEEEETT-TT-GGG-EEEETTEEES-GGG---SEES--SSEEEEE-TTSS-EEEEEETTSB-SEEEEEEESSTT-PBPPPEEEEE-SHHHH-TTEEEEEEEE-GGG-BTTEEEEEEEEEESSHHHHHH-TTSSSEEEEEEE----PPPP---TTS---PPPPPP-PPPPPPP----------------------------------------S---SS---------S----------------------------------------------------------------PPPPP------EE---SSPPPPPPPS-----